Protein AF-A0A2J6S747-F1 (afdb_monomer_lite)

Foldseek 3Di:
DDDDDDDDDDDDDDDDDDDDDDDDDDDDDDDDDDDDDDDDDDDDDDDDDDDDDDDDDDDDDDDDDDDDDDDDDDDDDDDDDDDPDDPDDDDPPCPPVNVVVVVVVVVVVVVVVVVVVVVVVVVVVVVVVVVVVVVVVVVVVVVVVVVVVVVVVVVVVVVVVVVVVVVVVVVVVLVVLCVVVVVLVVLLVQLVVQVVCCVPPVDDGPVVSVVSNCCSVPPDPPSNVVSCVVVVVDPCVVPVDPPPPPPPPDPPPPDDPDVVVVVVVVVVVVVLVVLVCLLPNVCVVVPPPDDAAPLRVLLVVLSVLVVVLVVPCPPPQPPPVDDLVVVLSVLSVVLSVVLVVLVVVDVDPVSSRVCCVPDPSSVVSSVVSVVSSVVSVVVSVCVVVVVPCPDDDPDPPVPPPPVPPVVVPCPVPPPPPPPDPDPPPDPPPPPPPPDD

Secondary structure (DSSP, 8-state):
----PPPPPPPPPPPPPP------------------PPPP------PPPPPP---PPPP---PPPP-----------------------S-----HHHHHHHHHHHHHHHHHHHHHHHHHHHHHHHHHHHHHHHHHHHHHHHHHHHHHHHHHHHHHHHHHHHHHHHHHHHHHHHHHHHHHHHHHHHHHHHHHHHHHHHHHH-PPP-HHHHHHHHHHHHS--HHHHHHHHHTTSS-TTTSS----SS-----TT-----HHHHHHHHHHHHHHHHHHHHHH-GGGGT-TTS---HHHHHHHHHHHHHHHHHTTTTTTSSSSS--HHHHHHHHHHHHHHHHHHHHHH-SSHHHHHHHHHT-HHHHHHHHHHHHHHHHHHHHHHHHHTT----S------GGGTGGGTHHHHHGGGS--------TTSSSSSSSSSS--

pLDDT: mean 71.79, std 23.04, range [33.12, 98.62]

Sequence (436 aa):
MAYLTPPPSPPRQASPTQDSSPIRLSSHTPPSSRHTSPTRLSLPTRLASPTRLSSPPRLSSPTPPSSRHSSPSRDPLTSRHTSPTRLSSPNRHISPKSLHRLLAHYLAKQKRIKHISKSKHLALENTCLQIANQRLQEELARVKASTTHSKEEASRLQNKIASLKNQNTELKRKIALQKPLVKVGVCIRKRFLEKTRSARYQTQELASVINDGNSAAHECYVAADAALFELGYMNAKENALPRSREYFRIDEDWKVISGEDVEKELRLETRYKDLFCELYGREAGESRSHPLGERERRVWDMIGTMMSCSEGFVLGEMDSGDSWFDRFNELVKELDGVKREIAEKCVDWDDRVKAFEASDEVATRLTEMHEIMKETRLWSWRQSRGLNLEKGVEMDVELCMDENWEQVSDEDSMERGNSGPDETELDKDLDLLMDE

Structure (mmCIF, N/CA/C/O backbone):
data_AF-A0A2J6S747-F1
#
_entry.id   AF-A0A2J6S747-F1
#
loop_
_atom_site.group_PDB
_atom_site.id
_atom_site.type_symbol
_atom_site.label_atom_id
_atom_site.label_alt_id
_atom_site.label_comp_id
_atom_site.label_asym_id
_atom_site.label_entity_id
_atom_site.label_seq_id
_atom_site.pdbx_PDB_ins_code
_atom_site.Cartn_x
_atom_site.Cartn_y
_atom_site.Cartn_z
_atom_site.occupancy
_atom_site.B_iso_or_equiv
_atom_site.auth_seq_id
_atom_site.auth_comp_id
_atom_site.auth_asym_id
_atom_site.auth_atom_id
_atom_site.pdbx_PDB_model_num
ATOM 1 N N . MET A 1 1 ? -56.629 11.010 -14.402 1.00 47.59 1 MET A N 1
ATOM 2 C CA . MET A 1 1 ? -55.508 10.256 -13.808 1.00 47.59 1 MET A CA 1
ATOM 3 C C . MET A 1 1 ? -54.875 9.447 -14.923 1.00 47.59 1 MET A C 1
ATOM 5 O O . MET A 1 1 ? -55.492 8.500 -15.389 1.00 47.59 1 MET A O 1
ATOM 9 N N . ALA A 1 2 ? -53.748 9.917 -15.454 1.00 38.22 2 ALA A N 1
ATOM 10 C CA . ALA A 1 2 ? -53.040 9.249 -16.541 1.00 38.22 2 ALA A CA 1
ATOM 11 C C . ALA A 1 2 ? -52.022 8.278 -15.933 1.00 38.22 2 ALA A C 1
ATOM 13 O O . ALA A 1 2 ? -51.179 8.692 -15.140 1.00 38.22 2 ALA A O 1
ATOM 14 N N . TYR A 1 3 ? -52.145 6.996 -16.270 1.00 45.75 3 TYR A N 1
ATOM 15 C CA . TYR A 1 3 ? -51.213 5.950 -15.861 1.00 45.75 3 TYR A CA 1
ATOM 16 C C . TYR A 1 3 ? -49.950 6.050 -16.721 1.00 45.75 3 TYR A C 1
ATOM 18 O O . TYR A 1 3 ? -50.011 5.894 -17.939 1.00 45.75 3 TYR A O 1
ATOM 26 N N . LEU A 1 4 ? -48.816 6.344 -16.085 1.00 48.94 4 LEU A N 1
ATOM 27 C CA . LEU A 1 4 ? -47.495 6.302 -16.706 1.00 48.94 4 LEU A CA 1
ATOM 28 C C . LEU A 1 4 ? -46.977 4.862 -16.647 1.00 48.94 4 LEU A C 1
ATOM 30 O O . LEU A 1 4 ? -46.733 4.323 -15.570 1.00 48.94 4 LEU A O 1
ATOM 34 N N . THR A 1 5 ? -46.833 4.239 -17.811 1.00 58.62 5 THR A N 1
ATOM 35 C CA . THR A 1 5 ? -46.145 2.956 -17.989 1.00 58.62 5 THR A CA 1
ATOM 36 C C . THR A 1 5 ? -44.629 3.126 -17.837 1.00 58.62 5 THR A C 1
ATOM 38 O O . THR A 1 5 ? -44.085 4.096 -18.373 1.00 58.62 5 THR A O 1
ATOM 41 N N . PRO A 1 6 ? -43.930 2.198 -17.160 1.00 63.81 6 PRO A N 1
ATOM 42 C CA . PRO A 1 6 ? -42.482 2.263 -16.999 1.00 63.81 6 PRO A CA 1
ATOM 43 C C . PRO A 1 6 ? -41.737 1.845 -18.284 1.00 63.81 6 PRO A C 1
ATOM 45 O O . PRO A 1 6 ? -42.274 1.074 -19.085 1.00 63.81 6 PRO A O 1
ATOM 48 N N . PRO A 1 7 ? -40.508 2.351 -18.497 1.00 65.56 7 PRO A N 1
ATOM 49 C CA . PRO A 1 7 ? -39.710 2.054 -19.684 1.00 65.56 7 PRO A CA 1
ATOM 50 C C . PRO A 1 7 ? -39.071 0.650 -19.629 1.00 65.56 7 PRO A C 1
ATOM 52 O O . PRO A 1 7 ? -38.842 0.119 -18.540 1.00 65.56 7 PRO A O 1
ATOM 55 N N . PRO A 1 8 ? -38.757 0.046 -20.792 1.00 61.00 8 PRO A N 1
ATOM 56 C CA . PRO A 1 8 ? -38.181 -1.293 -20.870 1.00 61.00 8 PRO A CA 1
ATOM 57 C C . PRO A 1 8 ? -36.688 -1.316 -20.506 1.00 61.00 8 PRO A C 1
ATOM 59 O O . PRO A 1 8 ? -35.932 -0.399 -20.828 1.00 61.00 8 PRO A O 1
ATOM 62 N N . SER A 1 9 ? -36.269 -2.402 -19.854 1.00 61.16 9 SER A N 1
ATOM 63 C CA . SER A 1 9 ? -34.886 -2.664 -19.443 1.00 61.16 9 SER A CA 1
ATOM 64 C C . SER A 1 9 ? -33.959 -2.986 -20.631 1.00 61.16 9 SER A C 1
ATOM 66 O O . SER A 1 9 ? -34.410 -3.579 -21.614 1.00 61.16 9 SER A O 1
ATOM 68 N N . PRO A 1 10 ? -32.657 -2.645 -20.546 1.00 61.72 10 PRO A N 1
ATOM 69 C CA . PRO A 1 10 ? -31.685 -2.924 -21.603 1.00 61.72 10 PRO A CA 1
ATOM 70 C C . PRO A 1 10 ? -31.262 -4.409 -21.647 1.00 61.72 10 PRO A C 1
ATOM 72 O O . PRO A 1 10 ? -31.370 -5.116 -20.641 1.00 61.72 10 PRO A O 1
ATOM 75 N N . PRO A 1 11 ? -30.764 -4.901 -22.799 1.00 54.88 11 PRO A N 1
ATOM 76 C CA . PRO A 1 11 ? -30.420 -6.308 -22.980 1.00 54.88 11 PRO A CA 1
ATOM 77 C C . PRO A 1 11 ? -29.108 -6.684 -22.271 1.00 54.88 11 PRO A C 1
ATOM 79 O O . PRO A 1 11 ? -28.109 -5.969 -22.353 1.00 54.88 11 PRO A O 1
ATOM 82 N N . ARG A 1 12 ? -29.110 -7.854 -21.614 1.00 44.00 12 ARG A N 1
ATOM 83 C CA . ARG A 1 12 ? -27.924 -8.510 -21.038 1.00 44.00 12 ARG A CA 1
ATOM 84 C C . ARG A 1 12 ? -26.901 -8.816 -22.134 1.00 44.00 12 ARG A C 1
ATOM 86 O O . ARG A 1 12 ? -27.204 -9.554 -23.069 1.00 44.00 12 ARG A O 1
ATOM 93 N N . GLN A 1 13 ? -25.685 -8.297 -21.982 1.00 47.28 13 GLN A N 1
ATOM 94 C CA . GLN A 1 13 ? -24.529 -8.734 -22.762 1.00 47.28 13 GLN A CA 1
ATOM 95 C C . GLN A 1 13 ? -24.041 -10.102 -22.268 1.00 47.28 13 GLN A C 1
ATOM 97 O O . GLN A 1 13 ? -23.997 -10.367 -21.067 1.00 47.28 13 GLN A O 1
ATOM 102 N N . ALA A 1 14 ? -23.709 -10.969 -23.223 1.00 42.31 14 ALA A N 1
ATOM 103 C CA . ALA A 1 14 ? -23.185 -12.308 -22.997 1.00 42.31 14 ALA A CA 1
ATOM 104 C C . ALA A 1 14 ? -21.707 -12.267 -22.576 1.00 42.31 14 ALA A C 1
ATOM 106 O O . ALA A 1 14 ? -20.908 -11.526 -23.149 1.00 42.31 14 ALA A O 1
ATOM 107 N N . SER A 1 15 ? -21.354 -13.089 -21.589 1.00 40.41 15 SER A N 1
ATOM 108 C CA . SER A 1 15 ? -19.984 -13.302 -21.114 1.00 40.41 15 SER A CA 1
ATOM 109 C C . SER A 1 15 ? -19.156 -14.102 -22.132 1.00 40.41 15 SER A C 1
ATOM 111 O O . SER A 1 15 ? -19.681 -15.062 -22.703 1.00 40.41 15 SER A O 1
ATOM 113 N N . PRO A 1 16 ? -17.868 -13.777 -22.345 1.00 48.78 16 PRO A N 1
ATOM 114 C CA . PRO A 1 16 ? -16.991 -14.592 -23.169 1.00 48.78 16 PRO A CA 1
ATOM 115 C C . PRO A 1 16 ? -16.437 -15.794 -22.389 1.00 48.78 16 PRO A C 1
ATOM 117 O O . PRO A 1 16 ? -16.029 -15.702 -21.232 1.00 48.78 16 PRO A O 1
ATOM 120 N N . THR A 1 17 ? -16.433 -16.922 -23.088 1.00 38.00 17 THR A N 1
ATOM 121 C CA . THR A 1 17 ? -15.811 -18.214 -22.784 1.00 38.00 17 THR A CA 1
ATOM 122 C C . THR A 1 17 ? -14.340 -18.091 -22.378 1.00 38.00 17 THR A C 1
ATOM 124 O O . THR A 1 17 ? -13.536 -17.516 -23.110 1.00 38.00 17 THR A O 1
ATOM 127 N N . GLN A 1 18 ? -14.001 -18.684 -21.229 1.00 39.16 18 GLN A N 1
ATOM 128 C CA . GLN A 1 18 ? -12.632 -18.976 -20.808 1.00 39.16 18 GLN A CA 1
ATOM 129 C C . GLN A 1 18 ? -12.064 -20.119 -21.646 1.00 39.16 18 GLN A C 1
ATOM 131 O O . GLN A 1 18 ? -12.707 -21.161 -21.772 1.00 39.16 18 GLN A O 1
ATOM 136 N N . ASP A 1 19 ? -10.843 -19.950 -22.145 1.00 37.06 19 ASP A N 1
ATOM 137 C CA . ASP A 1 19 ? -10.065 -21.070 -22.645 1.00 37.06 19 ASP A CA 1
ATOM 138 C C . ASP A 1 19 ? -8.569 -20.901 -22.335 1.00 37.06 19 ASP A C 1
ATOM 140 O O . ASP A 1 19 ? -8.001 -19.817 -22.466 1.00 37.06 19 ASP A O 1
ATOM 144 N N . SER A 1 20 ? -7.972 -22.041 -21.985 1.00 36.03 20 SER A N 1
ATOM 145 C CA . SER A 1 20 ? -6.552 -22.397 -22.071 1.00 36.03 20 SER A CA 1
ATOM 146 C C . SER A 1 20 ? -5.551 -21.913 -21.001 1.00 36.03 20 SER A C 1
ATOM 148 O O . SER A 1 20 ? -5.101 -20.773 -20.935 1.00 36.03 20 SER A O 1
ATOM 150 N N . SER A 1 21 ? -5.114 -22.906 -20.216 1.00 42.09 21 SER A N 1
ATOM 151 C CA . SER A 1 21 ? -3.927 -22.956 -19.350 1.00 42.09 21 SER A CA 1
ATOM 152 C C . SER A 1 21 ? -2.606 -22.680 -20.090 1.00 42.09 21 SER A C 1
ATOM 154 O O . SER A 1 21 ? -2.536 -22.850 -21.309 1.00 42.09 21 SER A O 1
ATOM 156 N N . PRO A 1 22 ? -1.501 -22.434 -19.351 1.00 51.62 22 PRO A N 1
ATOM 157 C CA . PRO A 1 22 ? -0.388 -23.382 -19.497 1.00 51.62 22 PRO A CA 1
ATOM 158 C C . PRO A 1 22 ? 0.478 -23.661 -18.243 1.00 51.62 22 PRO A C 1
ATOM 160 O O . PRO A 1 22 ? 0.825 -22.783 -17.464 1.00 51.62 22 PRO A O 1
ATOM 163 N N . ILE A 1 23 ? 0.882 -24.935 -18.163 1.00 37.22 23 ILE A N 1
ATOM 164 C CA . ILE A 1 23 ? 2.250 -25.467 -17.986 1.00 37.22 23 ILE A CA 1
ATOM 165 C C . ILE A 1 23 ? 3.034 -25.107 -16.705 1.00 37.22 23 ILE A C 1
ATOM 167 O O . ILE A 1 23 ? 3.603 -24.033 -16.534 1.00 37.22 23 ILE A O 1
ATOM 171 N N . ARG A 1 24 ? 3.183 -26.152 -15.878 1.00 39.66 24 ARG A N 1
ATOM 172 C CA . ARG A 1 24 ? 4.172 -26.344 -14.808 1.00 39.66 24 ARG A CA 1
ATOM 173 C C . ARG A 1 24 ? 5.614 -26.161 -15.300 1.00 39.66 24 ARG A C 1
ATOM 175 O O . ARG A 1 24 ? 6.019 -26.837 -16.243 1.00 39.66 24 ARG A O 1
ATOM 182 N N . LEU A 1 25 ? 6.422 -25.418 -14.541 1.00 36.44 25 LEU A N 1
ATOM 183 C CA . LEU A 1 25 ? 7.876 -25.593 -14.495 1.00 36.44 25 LEU A CA 1
ATOM 184 C C . LEU A 1 25 ? 8.365 -25.611 -13.044 1.00 36.44 25 LEU A C 1
ATOM 186 O O . LEU A 1 25 ? 8.077 -24.725 -12.244 1.00 36.44 25 LEU A O 1
ATOM 190 N N . SER A 1 26 ? 9.076 -26.690 -12.737 1.00 33.12 26 SER A N 1
ATOM 191 C CA . SER A 1 26 ? 9.628 -27.056 -11.441 1.00 33.12 26 SER A CA 1
ATOM 192 C C . SER A 1 26 ? 10.985 -26.397 -11.158 1.00 33.12 26 SER A C 1
ATOM 194 O O . SER A 1 26 ? 11.766 -26.142 -12.070 1.00 33.12 26 SER A O 1
ATOM 196 N N . SER A 1 27 ? 11.274 -26.295 -9.854 1.00 33.59 27 SER A N 1
ATOM 197 C CA . SER A 1 27 ? 12.580 -26.450 -9.181 1.00 33.59 27 SER A CA 1
ATOM 198 C C . SER A 1 27 ? 13.716 -25.456 -9.465 1.00 33.59 27 SER A C 1
ATOM 200 O O . SER A 1 27 ? 14.349 -25.512 -10.512 1.00 33.59 27 SER A O 1
ATOM 202 N N . HIS A 1 28 ? 14.101 -24.682 -8.441 1.00 34.34 28 HIS A N 1
ATOM 203 C CA . HIS A 1 28 ? 15.346 -24.914 -7.681 1.00 34.34 28 HIS A CA 1
ATOM 204 C C . HIS A 1 28 ? 15.565 -23.832 -6.606 1.00 34.34 28 HIS A C 1
ATOM 206 O O . HIS A 1 28 ? 15.803 -22.669 -6.915 1.00 34.34 28 HIS A O 1
ATOM 212 N N . THR A 1 29 ? 15.581 -24.238 -5.337 1.00 43.25 29 THR A N 1
ATOM 213 C CA . THR A 1 29 ? 16.133 -23.470 -4.211 1.00 43.25 29 THR A CA 1
ATOM 214 C C . THR A 1 29 ? 17.265 -24.271 -3.564 1.00 43.25 29 THR A C 1
ATOM 216 O O . THR A 1 29 ? 17.097 -25.464 -3.307 1.00 43.25 29 THR A O 1
ATOM 219 N N . PRO A 1 30 ? 18.423 -23.648 -3.286 1.00 50.94 30 PRO A N 1
ATOM 220 C CA . PRO A 1 30 ? 19.386 -24.157 -2.319 1.00 50.94 30 PRO A CA 1
ATOM 221 C C . PRO A 1 30 ? 19.507 -23.217 -1.095 1.00 50.94 30 PRO A C 1
ATOM 223 O O . PRO A 1 30 ? 18.918 -22.134 -1.079 1.00 50.94 30 PRO A O 1
ATOM 226 N N . PRO A 1 31 ? 20.187 -23.660 -0.022 1.00 50.22 31 PRO A N 1
ATOM 227 C CA . PRO A 1 31 ? 19.668 -23.508 1.331 1.00 50.22 31 PRO A CA 1
ATOM 228 C C . PRO A 1 31 ? 20.242 -22.336 2.134 1.00 50.22 31 PRO A C 1
ATOM 230 O O . PRO A 1 31 ? 21.308 -21.788 1.864 1.00 50.22 31 PRO A O 1
ATOM 233 N N . SER A 1 32 ? 19.496 -22.053 3.200 1.00 41.62 32 SER A N 1
ATOM 234 C CA . SER A 1 32 ? 19.839 -21.309 4.410 1.00 41.62 32 SER A CA 1
ATOM 235 C C . SER A 1 32 ? 21.297 -21.447 4.870 1.00 41.62 32 SER A C 1
ATOM 237 O O . SER A 1 32 ? 21.817 -22.554 5.026 1.00 41.62 32 SER A O 1
ATOM 239 N N . SER A 1 33 ? 21.925 -20.316 5.214 1.00 35.75 33 SER A N 1
ATOM 240 C CA . SER A 1 33 ? 23.028 -20.314 6.174 1.00 35.75 33 SER A CA 1
ATOM 241 C C . SER A 1 33 ? 23.178 -18.972 6.912 1.00 35.75 33 SER A C 1
ATOM 243 O O . SER A 1 33 ? 23.555 -17.961 6.328 1.00 35.75 33 SER A O 1
ATOM 245 N N . ARG A 1 34 ? 22.977 -19.076 8.233 1.00 35.56 34 ARG A N 1
ATOM 246 C CA . ARG A 1 34 ? 23.800 -18.553 9.341 1.00 35.56 34 ARG A CA 1
ATOM 247 C C . ARG A 1 34 ? 23.723 -17.072 9.739 1.00 35.56 34 ARG A C 1
ATOM 249 O O . ARG A 1 34 ? 24.249 -16.171 9.102 1.00 35.56 34 ARG A O 1
ATOM 256 N N . HIS A 1 35 ? 23.198 -16.926 10.956 1.00 41.22 35 HIS A N 1
ATOM 257 C CA . HIS A 1 35 ? 23.518 -15.948 11.991 1.00 41.22 35 HIS A CA 1
ATOM 258 C C . HIS A 1 35 ? 24.950 -15.386 11.964 1.00 41.22 35 HIS A C 1
ATOM 260 O O . HIS A 1 35 ? 25.910 -16.140 12.112 1.00 41.22 35 HIS A O 1
ATOM 266 N N . THR A 1 36 ? 25.054 -14.054 11.998 1.00 36.94 36 THR A N 1
ATOM 267 C CA . THR A 1 36 ? 26.086 -13.331 12.759 1.00 36.94 36 THR A CA 1
ATOM 268 C C . THR A 1 36 ? 25.503 -12.049 13.367 1.00 36.94 36 THR A C 1
ATOM 270 O O . THR A 1 36 ? 24.698 -11.361 12.748 1.00 36.94 36 THR A O 1
ATOM 273 N N . SER A 1 37 ? 25.913 -11.800 14.607 1.00 37.78 37 SER A N 1
ATOM 274 C CA . SER A 1 37 ? 25.501 -10.824 15.626 1.00 37.78 37 SER A CA 1
ATOM 275 C C . SER A 1 37 ? 25.419 -9.338 15.213 1.00 37.78 37 SER A C 1
ATOM 277 O O . SER A 1 37 ? 26.020 -8.940 14.217 1.00 37.78 37 SER A O 1
ATOM 279 N N . PRO A 1 38 ? 24.740 -8.477 16.007 1.00 44.47 38 PRO A N 1
ATOM 280 C CA . PRO A 1 38 ? 24.560 -7.066 15.679 1.00 44.47 38 PRO A CA 1
ATOM 281 C C . PRO A 1 38 ? 25.818 -6.242 15.987 1.00 44.47 38 PRO A C 1
ATOM 283 O O . PRO A 1 38 ? 26.326 -6.225 17.111 1.00 44.47 38 PRO A O 1
ATOM 286 N N . THR A 1 39 ? 26.295 -5.503 14.989 1.00 41.03 39 THR A N 1
ATOM 287 C CA . THR A 1 39 ? 27.365 -4.513 15.139 1.00 41.03 39 THR A CA 1
ATOM 288 C C . THR A 1 39 ? 26.841 -3.286 15.888 1.00 41.03 39 THR A C 1
ATOM 290 O O . THR A 1 39 ? 25.950 -2.581 15.417 1.00 41.03 39 THR A O 1
ATOM 293 N N . ARG A 1 40 ? 27.425 -3.018 17.063 1.00 42.56 40 ARG A N 1
ATOM 294 C CA . ARG A 1 40 ? 27.298 -1.758 17.811 1.00 42.56 40 ARG A CA 1
ATOM 295 C C . ARG A 1 40 ? 27.676 -0.574 16.916 1.00 42.56 40 ARG A C 1
ATOM 297 O O . ARG A 1 40 ? 28.832 -0.459 16.518 1.00 42.56 40 ARG A O 1
ATOM 304 N N . LEU A 1 41 ? 26.739 0.341 16.677 1.00 40.75 41 LEU A N 1
ATOM 305 C CA . LEU A 1 41 ? 27.052 1.656 16.123 1.00 40.75 41 LEU A CA 1
ATOM 306 C C . LEU A 1 41 ? 27.483 2.595 17.253 1.00 40.75 41 LEU A C 1
ATOM 308 O O . LEU A 1 41 ? 26.714 2.948 18.145 1.00 40.75 41 LEU A O 1
ATOM 312 N N . SER A 1 42 ? 28.761 2.948 17.209 1.00 37.66 42 SER A N 1
ATOM 313 C CA . SER A 1 42 ? 29.408 3.984 18.000 1.00 37.66 42 SER A CA 1
ATOM 314 C C . SER A 1 42 ? 28.934 5.391 17.611 1.00 37.66 42 SER A C 1
ATOM 316 O O . SER A 1 42 ? 28.643 5.673 16.452 1.00 37.66 42 SER A O 1
ATOM 318 N N . LEU A 1 43 ? 28.903 6.249 18.631 1.00 41.94 43 LEU A N 1
ATOM 319 C CA . LEU A 1 43 ? 28.573 7.679 18.687 1.00 41.94 43 LEU A CA 1
ATOM 320 C C . LEU A 1 43 ? 29.007 8.530 17.468 1.00 41.94 43 LEU A C 1
ATOM 322 O O . LEU A 1 43 ? 30.100 8.326 16.935 1.00 41.94 43 LEU A O 1
ATOM 326 N N . PRO A 1 44 ? 28.229 9.567 17.089 1.00 46.88 44 PRO A N 1
ATOM 327 C CA . PRO A 1 44 ? 28.638 10.510 16.058 1.00 46.88 44 PRO A CA 1
ATOM 328 C C . PRO A 1 44 ? 29.741 11.432 16.588 1.00 46.88 44 PRO A C 1
ATOM 330 O O . PRO A 1 44 ? 29.608 12.098 17.617 1.00 46.88 44 PRO A O 1
ATOM 333 N N . THR A 1 45 ? 30.852 11.469 15.856 1.00 42.69 45 THR A N 1
ATOM 334 C CA . THR A 1 45 ? 31.991 12.335 16.151 1.00 42.69 45 THR A CA 1
ATOM 335 C C . THR A 1 45 ? 31.734 13.725 15.569 1.00 42.69 45 THR A C 1
ATOM 337 O O . THR A 1 45 ? 31.434 13.869 14.389 1.00 42.69 45 THR A O 1
ATOM 340 N N . ARG A 1 46 ? 31.831 14.720 16.456 1.00 39.03 46 ARG A N 1
ATOM 341 C CA . ARG A 1 46 ? 32.021 16.168 16.266 1.00 39.03 46 ARG A CA 1
ATOM 342 C C . ARG A 1 46 ? 32.043 16.713 14.828 1.00 39.03 46 ARG A C 1
ATOM 344 O O . ARG A 1 46 ? 32.967 16.469 14.059 1.00 39.03 46 ARG A O 1
ATOM 351 N N . LEU A 1 47 ? 31.096 17.619 14.585 1.00 38.94 47 LEU A N 1
ATOM 352 C 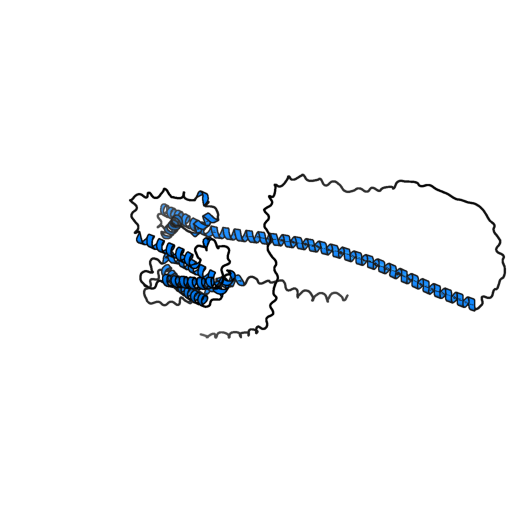CA . LEU A 1 47 ? 31.116 18.647 13.545 1.00 38.94 47 LEU A CA 1
ATOM 353 C C . LEU A 1 47 ? 32.418 19.463 13.613 1.00 38.94 47 LEU A C 1
ATOM 355 O O . LEU A 1 47 ? 32.676 20.147 14.605 1.00 38.94 47 LEU A O 1
ATOM 359 N N . ALA A 1 48 ? 33.216 19.398 12.548 1.00 41.81 48 ALA A N 1
ATOM 360 C CA . ALA A 1 48 ? 34.300 20.333 12.284 1.00 41.81 48 ALA A CA 1
ATOM 361 C C . ALA A 1 48 ? 33.807 21.455 11.352 1.00 41.81 48 ALA A C 1
ATOM 363 O O . ALA A 1 48 ? 33.013 21.236 10.440 1.00 41.81 48 ALA A O 1
ATOM 364 N N . SER A 1 49 ? 34.280 22.657 11.660 1.00 40.44 49 SER A N 1
ATOM 365 C CA . SER A 1 49 ? 33.922 23.990 11.170 1.00 40.44 49 SER A CA 1
ATOM 366 C C . SER A 1 49 ? 33.945 24.201 9.641 1.00 40.44 49 SER A C 1
ATOM 368 O O . SER A 1 49 ? 34.671 23.506 8.930 1.00 40.44 49 SER A O 1
ATOM 370 N N . PRO A 1 50 ? 33.224 25.221 9.126 1.00 47.41 50 PRO A N 1
ATOM 371 C CA . PRO A 1 50 ? 33.108 25.490 7.695 1.00 47.41 50 PRO A CA 1
ATOM 372 C C . PRO A 1 50 ? 34.398 26.093 7.127 1.00 47.41 50 PRO A C 1
ATOM 374 O O . PRO A 1 50 ? 34.944 27.065 7.656 1.00 47.41 50 PRO A O 1
ATOM 377 N N . THR A 1 51 ? 34.879 25.539 6.015 1.00 43.66 51 THR A N 1
ATOM 378 C CA . THR A 1 51 ? 36.013 26.097 5.274 1.00 43.66 51 THR A CA 1
ATOM 379 C C . THR A 1 51 ? 35.547 27.242 4.377 1.00 43.66 51 THR A C 1
ATOM 381 O O . THR A 1 51 ? 34.639 27.105 3.561 1.00 43.66 51 THR A O 1
ATOM 384 N N . ARG A 1 52 ? 36.196 28.392 4.567 1.00 40.72 52 ARG A N 1
ATOM 385 C CA . ARG A 1 52 ? 36.033 29.648 3.832 1.00 40.72 52 ARG A CA 1
ATOM 386 C C . ARG A 1 52 ? 36.216 29.469 2.320 1.00 40.72 52 ARG A C 1
ATOM 388 O O . ARG A 1 52 ? 37.282 29.051 1.872 1.00 40.72 52 ARG A O 1
ATOM 395 N N . LEU A 1 53 ? 35.227 29.919 1.549 1.00 40.69 53 LEU A N 1
ATOM 396 C CA . LEU A 1 53 ? 35.367 30.227 0.126 1.00 40.69 53 LEU A CA 1
ATOM 397 C C . LEU A 1 53 ? 36.384 31.363 -0.042 1.00 40.69 53 LEU A C 1
ATOM 399 O O . LEU A 1 53 ? 36.134 32.497 0.363 1.00 40.69 53 LEU A O 1
ATOM 403 N N . SER A 1 54 ? 37.540 31.039 -0.618 1.00 39.50 54 SER A N 1
ATOM 404 C CA . SER A 1 54 ? 38.585 31.999 -0.969 1.00 39.50 54 SER A CA 1
ATOM 405 C C . SER A 1 54 ? 38.845 31.932 -2.475 1.00 39.50 54 SER A C 1
ATOM 407 O O . SER A 1 54 ? 39.399 30.951 -2.951 1.00 39.50 54 SER A O 1
ATOM 409 N N . SER A 1 55 ? 38.453 33.011 -3.156 1.00 39.00 55 SER A N 1
ATOM 410 C CA . SER A 1 55 ? 39.082 33.653 -4.325 1.00 39.00 55 SER A CA 1
ATOM 411 C C . SER A 1 55 ? 39.247 32.904 -5.671 1.00 39.00 55 SER A C 1
ATOM 413 O O . SER A 1 55 ? 39.613 31.734 -5.712 1.00 39.00 55 SER A O 1
ATOM 415 N N . PRO A 1 56 ? 39.063 33.614 -6.808 1.00 54.25 56 PRO A N 1
ATOM 416 C CA . PRO A 1 56 ? 39.209 33.070 -8.161 1.00 54.25 56 PRO A CA 1
ATOM 417 C C . PRO A 1 56 ? 40.686 32.971 -8.590 1.00 54.25 56 PRO A C 1
ATOM 419 O O . PRO A 1 56 ? 41.514 33.762 -8.120 1.00 54.25 56 PRO A O 1
ATOM 422 N N . PRO A 1 57 ? 41.046 32.071 -9.525 1.00 53.31 57 PRO A N 1
ATOM 423 C CA . PRO A 1 57 ? 42.399 32.029 -10.052 1.00 53.31 57 PRO A CA 1
ATOM 424 C C . PRO A 1 57 ? 42.644 33.180 -11.034 1.00 53.31 57 PRO A C 1
ATOM 426 O O . PRO A 1 57 ? 41.899 33.417 -11.985 1.00 53.31 57 PRO A O 1
ATOM 429 N N . ARG A 1 58 ? 43.734 33.895 -10.755 1.00 43.34 58 ARG A N 1
ATOM 430 C CA . ARG A 1 58 ? 44.341 34.938 -11.576 1.00 43.34 58 ARG A CA 1
ATOM 431 C C . ARG A 1 58 ? 45.014 34.347 -12.817 1.00 43.34 58 ARG A C 1
ATOM 433 O O . ARG A 1 58 ? 45.616 33.279 -12.765 1.00 43.34 58 ARG A O 1
ATOM 440 N N . LEU A 1 59 ? 44.976 35.140 -13.885 1.00 50.50 59 LEU A N 1
ATOM 441 C CA . LEU A 1 59 ? 45.892 35.121 -15.022 1.00 50.50 59 LEU A CA 1
ATOM 442 C C . LEU A 1 59 ? 47.353 35.104 -14.545 1.00 50.50 59 LEU A C 1
ATOM 444 O O . LEU A 1 59 ? 47.781 36.071 -13.919 1.00 50.50 59 LEU A O 1
ATOM 448 N N . SER A 1 60 ? 48.102 34.057 -14.897 1.00 41.16 60 SER A N 1
ATOM 449 C CA . SER A 1 60 ? 49.570 34.060 -1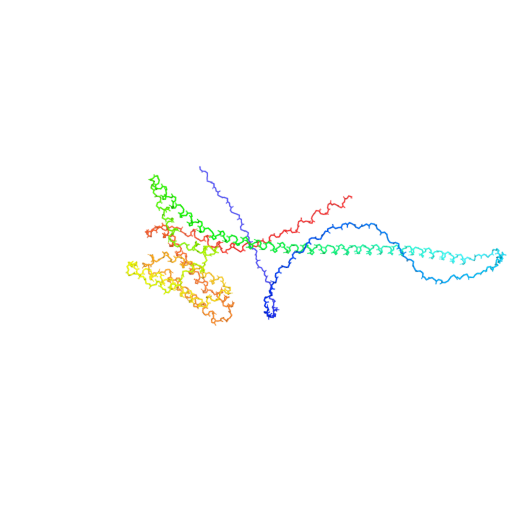4.919 1.00 41.16 60 SER A CA 1
ATOM 450 C C . SER A 1 60 ? 50.077 33.022 -15.921 1.00 41.16 60 SER A C 1
ATOM 452 O O . SER A 1 60 ? 49.858 31.823 -15.775 1.00 41.16 60 SER A O 1
ATOM 454 N N . SER A 1 61 ? 50.769 33.510 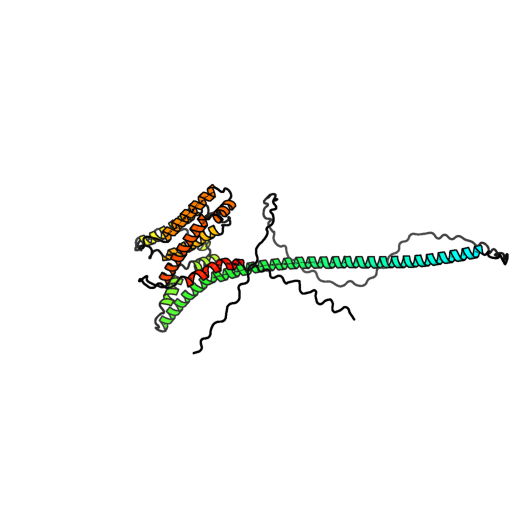-16.940 1.00 50.78 61 SER A N 1
ATOM 455 C CA . SER A 1 61 ? 51.648 32.769 -17.842 1.00 50.78 61 SER A CA 1
ATOM 456 C C . SER A 1 61 ? 52.810 32.093 -17.097 1.00 50.78 61 SER A C 1
ATOM 458 O O . SER A 1 61 ? 53.302 32.644 -16.110 1.00 50.78 61 SER A O 1
ATOM 460 N N . PRO A 1 62 ? 53.341 30.972 -17.621 1.00 53.09 62 PRO A N 1
ATOM 461 C CA . PRO A 1 62 ? 54.712 30.579 -17.348 1.00 53.09 62 PRO A CA 1
ATOM 462 C C . PRO A 1 62 ? 55.553 30.523 -18.630 1.00 53.09 62 PRO A C 1
ATOM 464 O O . PRO A 1 62 ? 55.301 29.769 -19.569 1.00 53.09 62 PRO A O 1
ATOM 467 N N . THR A 1 63 ? 56.597 31.339 -18.614 1.00 51.59 63 THR A N 1
ATOM 468 C CA . THR A 1 63 ? 57.846 31.223 -19.368 1.00 51.59 63 THR A CA 1
ATOM 469 C C . THR A 1 63 ? 58.481 29.837 -19.154 1.00 51.59 63 THR A C 1
ATOM 471 O O . THR A 1 63 ? 58.578 29.415 -18.000 1.00 51.59 63 THR A O 1
ATOM 474 N N . PRO A 1 64 ? 58.982 29.129 -20.184 1.00 61.25 64 PRO A N 1
ATOM 475 C CA . PRO A 1 64 ? 59.821 27.952 -19.970 1.00 61.25 64 PRO A CA 1
ATOM 476 C C . PRO A 1 64 ? 61.309 28.341 -19.836 1.00 61.25 64 PRO A C 1
ATOM 478 O O . PRO A 1 64 ? 61.788 29.197 -20.589 1.00 61.25 64 PRO A O 1
ATOM 481 N N . PRO A 1 65 ? 62.065 27.728 -18.901 1.00 59.59 65 PRO A N 1
ATOM 482 C CA . PRO A 1 65 ? 63.488 27.965 -18.752 1.00 59.59 65 PRO A CA 1
ATOM 483 C C . PRO A 1 65 ? 64.322 27.104 -19.706 1.00 59.59 65 PRO A C 1
ATOM 485 O O . PRO A 1 65 ? 63.955 26.017 -20.144 1.00 59.59 65 PRO A O 1
ATOM 488 N N . SER A 1 66 ? 65.490 27.660 -19.984 1.00 44.94 66 SER A N 1
ATOM 489 C CA . SER A 1 66 ? 66.561 27.184 -20.843 1.00 44.94 66 SER A CA 1
ATOM 490 C C . SER A 1 66 ? 67.346 26.014 -20.225 1.00 44.94 66 SER A C 1
ATOM 492 O O . SER A 1 66 ? 67.828 26.133 -19.102 1.00 44.94 66 SER A O 1
ATOM 494 N N . SER A 1 67 ? 67.576 24.939 -20.986 1.00 46.47 67 SER A N 1
ATOM 495 C CA . SER A 1 67 ? 68.834 24.164 -20.976 1.00 46.47 67 SER A CA 1
ATOM 496 C C . SER A 1 67 ? 68.971 23.462 -22.342 1.00 46.47 67 SER A C 1
ATOM 498 O O . SER A 1 67 ? 68.087 22.741 -22.784 1.00 46.47 67 SER A O 1
ATOM 500 N N . ARG A 1 68 ? 69.870 23.902 -23.231 1.00 42.75 68 ARG A N 1
ATOM 501 C CA . ARG A 1 68 ? 71.327 23.663 -23.288 1.00 42.75 68 ARG A CA 1
ATOM 502 C C . ARG A 1 68 ? 71.724 22.186 -23.415 1.00 42.75 68 ARG A C 1
ATOM 504 O O . ARG A 1 68 ? 72.089 21.567 -22.430 1.00 42.75 68 ARG A O 1
ATOM 511 N N . HIS A 1 69 ? 71.806 21.725 -24.663 1.00 47.41 69 HIS A N 1
ATOM 512 C CA . HIS A 1 69 ? 72.915 20.928 -25.214 1.00 47.41 69 HIS A CA 1
ATOM 513 C C . HIS A 1 69 ? 73.085 21.407 -26.674 1.00 47.41 69 HIS A C 1
ATOM 515 O O . HIS A 1 69 ? 72.162 21.285 -27.467 1.00 47.41 69 HIS A O 1
ATOM 521 N N . SER A 1 70 ? 74.047 22.272 -27.006 1.00 39.22 70 SER A N 1
ATOM 522 C CA . SER A 1 70 ? 75.486 22.022 -27.204 1.00 39.22 70 SER A CA 1
ATOM 523 C C . SER A 1 70 ? 75.813 21.146 -28.428 1.00 39.22 70 SER A C 1
ATOM 525 O O . SER A 1 70 ? 76.118 19.970 -28.277 1.00 39.22 70 SER A O 1
ATOM 527 N N . SER A 1 71 ? 75.866 21.817 -29.591 1.00 41.31 71 SER A N 1
ATOM 528 C CA . SER A 1 71 ? 76.873 21.663 -30.670 1.00 41.31 71 SER A CA 1
ATOM 529 C C . SER A 1 71 ? 76.800 20.452 -31.633 1.00 41.31 71 SER A C 1
ATOM 531 O O . SER A 1 71 ? 76.250 19.421 -31.267 1.00 41.31 71 SER A O 1
ATOM 533 N N . PRO A 1 72 ? 77.420 20.519 -32.843 1.00 53.16 72 PRO A N 1
ATOM 534 C CA . PRO A 1 72 ? 78.209 21.619 -33.407 1.00 53.16 72 PRO A CA 1
ATOM 535 C C . PRO A 1 72 ? 77.769 22.122 -34.794 1.00 53.16 72 PRO A C 1
ATOM 537 O O . PRO A 1 72 ? 77.315 21.388 -35.669 1.00 53.16 72 PRO A O 1
ATOM 540 N N . SER A 1 73 ? 78.052 23.411 -34.982 1.00 48.31 73 SER A N 1
ATOM 541 C CA . SER A 1 73 ? 78.311 24.050 -36.266 1.00 48.31 73 SER A CA 1
ATOM 542 C C . SER A 1 73 ? 79.350 23.258 -37.063 1.00 48.31 73 SER A C 1
ATOM 544 O O . SER A 1 73 ? 80.421 22.925 -36.548 1.00 48.31 73 SER A O 1
ATOM 546 N N . ARG A 1 74 ? 79.030 22.965 -38.322 1.00 39.25 74 ARG A N 1
ATOM 547 C CA . ARG A 1 74 ? 79.977 22.438 -39.299 1.00 39.25 74 ARG A CA 1
ATOM 548 C C . ARG A 1 74 ? 79.709 23.125 -40.631 1.00 39.25 74 ARG A C 1
ATOM 550 O O . ARG A 1 74 ? 78.977 22.612 -41.469 1.00 39.25 74 ARG A O 1
ATOM 557 N N . ASP A 1 75 ? 80.324 24.288 -40.807 1.00 50.56 75 ASP A N 1
ATOM 558 C CA . ASP A 1 75 ? 80.761 24.687 -42.141 1.00 50.56 75 ASP A CA 1
ATOM 559 C C . ASP A 1 75 ? 81.753 23.635 -42.649 1.00 50.56 75 ASP A C 1
ATOM 561 O O . ASP A 1 75 ? 82.570 23.101 -41.885 1.00 50.56 75 ASP A O 1
ATOM 565 N N . PRO A 1 76 ? 81.690 23.322 -43.946 1.00 49.06 76 PRO A N 1
ATOM 566 C CA . PRO A 1 76 ? 82.829 23.728 -44.747 1.00 49.06 76 PRO A CA 1
ATOM 567 C C . PRO A 1 76 ? 82.425 24.257 -46.129 1.00 49.06 76 PRO A C 1
ATOM 569 O O . PRO A 1 76 ? 81.770 23.590 -46.920 1.00 49.06 76 PRO A O 1
ATOM 572 N N . LEU A 1 77 ? 82.948 25.447 -46.413 1.00 38.94 77 LEU A N 1
ATOM 573 C CA . LEU A 1 77 ? 83.870 25.698 -47.520 1.00 38.94 77 LEU A CA 1
ATOM 574 C C . LEU A 1 77 ? 83.413 25.426 -48.967 1.00 38.94 77 LEU A C 1
ATOM 576 O O . LEU A 1 77 ? 83.171 24.310 -49.414 1.00 38.94 77 LEU A O 1
ATOM 580 N N . THR A 1 78 ? 83.650 26.486 -49.743 1.00 37.84 78 THR A N 1
ATOM 581 C CA . THR A 1 78 ? 84.278 26.491 -51.074 1.00 37.84 78 THR A CA 1
ATOM 582 C C . THR A 1 78 ? 83.404 26.186 -52.289 1.00 37.84 78 THR A C 1
ATOM 584 O O . THR A 1 78 ? 83.180 25.049 -52.682 1.00 37.84 78 THR A O 1
ATOM 587 N N . SER A 1 79 ? 83.036 27.276 -52.974 1.00 49.53 79 SER A N 1
ATOM 588 C CA . SER A 1 79 ? 83.583 27.604 -54.300 1.00 49.53 79 SER A CA 1
ATOM 589 C C . SER A 1 79 ? 84.023 26.399 -55.136 1.00 49.53 79 SER A C 1
ATOM 591 O O . SER A 1 79 ? 85.127 25.891 -54.953 1.00 49.53 79 SER A O 1
ATOM 593 N N . ARG A 1 80 ? 83.203 26.018 -56.121 1.00 37.75 80 ARG A N 1
ATOM 594 C CA . ARG A 1 80 ? 83.676 25.408 -57.369 1.00 37.75 80 ARG A CA 1
ATOM 595 C C . ARG A 1 80 ? 82.779 25.824 -58.534 1.00 37.75 80 ARG A C 1
ATOM 597 O O . ARG A 1 80 ? 81.662 25.352 -58.684 1.00 37.75 80 ARG A O 1
ATOM 604 N N . HIS A 1 81 ? 83.344 26.722 -59.334 1.00 38.47 81 HIS A N 1
ATOM 605 C CA . HIS A 1 81 ? 83.231 26.826 -60.785 1.00 38.47 81 HIS A CA 1
ATOM 606 C C . HIS A 1 81 ? 81.844 26.676 -61.421 1.00 38.47 81 HIS A C 1
ATOM 608 O O . HIS A 1 81 ? 81.384 25.591 -61.776 1.00 38.47 81 HIS A O 1
ATOM 614 N N . THR A 1 82 ? 81.292 27.846 -61.739 1.00 42.91 82 THR A N 1
ATOM 615 C CA . THR A 1 82 ? 80.719 28.148 -63.052 1.00 42.91 82 THR A CA 1
ATOM 616 C C . THR A 1 82 ? 81.419 27.358 -64.167 1.00 42.91 82 THR A C 1
ATOM 618 O O . THR A 1 82 ? 82.515 27.693 -64.611 1.00 42.91 82 THR A O 1
ATOM 621 N N . SER A 1 83 ? 80.773 26.291 -64.629 1.00 40.22 83 SER A N 1
ATOM 622 C CA . SER A 1 83 ? 81.040 25.713 -65.945 1.00 40.22 83 SER A CA 1
ATOM 623 C C . SER A 1 83 ? 79.975 26.261 -66.896 1.00 40.22 83 SER A C 1
ATOM 625 O O . SER A 1 83 ? 78.789 26.175 -66.571 1.00 40.22 83 SER A O 1
ATOM 627 N N . PRO A 1 84 ? 80.345 26.856 -68.041 1.00 44.00 84 PRO A N 1
ATOM 628 C CA . PRO A 1 84 ? 79.377 27.347 -69.005 1.00 44.00 84 PRO A CA 1
ATOM 629 C C . PRO A 1 84 ? 78.657 26.143 -69.609 1.00 44.00 84 PRO A C 1
ATOM 631 O O . PRO A 1 84 ? 79.273 25.283 -70.242 1.00 44.00 84 PRO A O 1
ATOM 634 N N . THR A 1 85 ? 77.343 26.070 -69.407 1.00 42.81 85 THR A N 1
ATOM 635 C CA . THR A 1 85 ? 76.496 25.127 -70.132 1.00 42.81 85 THR A CA 1
ATOM 636 C C . THR A 1 85 ? 76.663 25.417 -71.618 1.00 42.81 85 THR A C 1
ATOM 638 O O . THR A 1 85 ? 76.210 26.445 -72.120 1.00 42.81 85 THR A O 1
ATOM 641 N N . ARG A 1 86 ? 77.366 24.517 -72.311 1.00 40.41 86 ARG A N 1
ATOM 642 C CA . ARG A 1 86 ? 77.476 24.488 -73.766 1.00 40.41 86 ARG A CA 1
ATOM 643 C C . ARG A 1 86 ? 76.078 24.621 -74.368 1.00 40.41 86 ARG A C 1
ATOM 645 O O . ARG A 1 86 ? 75.256 23.716 -74.247 1.00 40.41 86 ARG A O 1
ATOM 652 N N . LEU A 1 87 ? 75.851 25.726 -75.070 1.00 45.53 87 LEU A N 1
ATOM 653 C CA . LEU A 1 87 ? 74.898 25.792 -76.167 1.00 45.53 87 LEU A CA 1
ATOM 654 C C . LEU A 1 87 ? 75.302 24.693 -77.160 1.00 45.53 87 LEU A C 1
ATOM 656 O O . LEU A 1 87 ? 76.323 24.786 -77.839 1.00 45.53 87 LEU A O 1
ATOM 660 N N . SER A 1 88 ? 74.561 23.592 -77.191 1.00 36.56 88 SER A N 1
ATOM 661 C CA . SER A 1 88 ? 74.703 22.580 -78.232 1.00 36.56 88 SER A CA 1
ATOM 662 C C . SER A 1 88 ? 73.333 22.080 -78.653 1.00 36.56 88 SER A C 1
ATOM 664 O O . SER A 1 88 ? 72.637 21.388 -77.916 1.00 36.56 88 SER A O 1
ATOM 666 N N . SER A 1 89 ? 73.043 22.437 -79.901 1.00 40.12 89 SER A N 1
ATOM 667 C CA . SER A 1 89 ? 72.146 21.774 -80.840 1.00 40.12 89 SER A CA 1
ATOM 668 C C . SER A 1 89 ? 70.654 22.110 -80.729 1.00 40.12 89 SER A C 1
ATOM 670 O O . SER A 1 89 ? 69.923 21.482 -79.961 1.00 40.12 89 SER A O 1
ATOM 672 N N . PRO A 1 90 ? 70.169 23.053 -81.562 1.00 47.06 90 PRO A N 1
ATOM 673 C CA . PRO A 1 90 ? 68.749 23.188 -81.843 1.00 47.06 90 PRO A CA 1
ATOM 674 C C . PRO A 1 90 ? 68.279 21.981 -82.674 1.00 47.06 90 PRO A C 1
ATOM 676 O O . PRO A 1 90 ? 69.044 21.409 -83.447 1.00 47.06 90 PRO A O 1
ATOM 679 N N . ASN A 1 91 ? 67.008 21.608 -82.522 1.00 47.88 91 ASN A N 1
ATOM 680 C CA . ASN A 1 91 ? 66.323 20.566 -83.297 1.00 47.88 91 ASN A CA 1
ATOM 681 C C . ASN A 1 91 ? 66.791 19.116 -83.086 1.00 47.88 91 ASN A C 1
ATOM 683 O O . ASN A 1 91 ? 67.235 18.433 -84.006 1.00 47.88 91 ASN A O 1
ATOM 687 N N . ARG A 1 92 ? 66.501 18.551 -81.907 1.00 47.50 92 ARG A N 1
ATOM 688 C CA . ARG A 1 92 ? 66.012 17.164 -81.898 1.00 47.50 92 ARG A CA 1
ATOM 689 C C . ARG A 1 92 ? 64.512 17.211 -82.150 1.00 47.50 92 ARG A C 1
ATOM 691 O O . ARG A 1 92 ? 63.760 17.596 -81.259 1.00 47.50 92 ARG A O 1
ATOM 698 N N . HIS A 1 93 ? 64.083 16.830 -83.352 1.00 53.22 93 HIS A N 1
ATOM 699 C CA . HIS A 1 93 ? 62.682 16.513 -83.610 1.00 53.22 93 HIS A CA 1
ATOM 700 C C . HIS A 1 93 ? 62.216 15.523 -82.536 1.00 53.22 93 HIS A C 1
ATOM 702 O O . HIS A 1 93 ? 62.700 14.390 -82.469 1.00 53.22 93 HIS A O 1
ATOM 708 N N . ILE A 1 94 ? 61.323 15.970 -81.650 1.00 60.38 94 ILE A N 1
ATOM 709 C CA . ILE A 1 94 ? 60.662 15.093 -80.687 1.00 60.38 94 ILE A CA 1
ATOM 710 C C . ILE A 1 94 ? 59.904 14.079 -81.535 1.00 60.38 94 ILE A C 1
ATOM 712 O O . ILE A 1 94 ? 58.961 14.438 -82.239 1.00 60.38 94 ILE A O 1
ATOM 716 N N . SER A 1 95 ? 60.346 12.821 -81.526 1.00 71.69 95 SER A N 1
ATOM 717 C CA . SER A 1 95 ? 59.659 11.799 -82.307 1.00 71.69 95 SER A CA 1
ATOM 718 C C . SER A 1 95 ? 58.204 11.696 -81.825 1.00 71.69 95 SER A C 1
ATOM 720 O O . SER A 1 95 ? 57.953 11.837 -80.621 1.00 71.69 95 SER A O 1
ATOM 722 N N . PRO A 1 96 ? 57.231 11.412 -82.709 1.00 77.06 96 PRO A N 1
ATOM 723 C CA . PRO A 1 96 ? 55.820 11.280 -82.329 1.00 77.06 96 PRO A CA 1
ATOM 724 C C . PRO A 1 96 ? 55.589 10.345 -81.124 1.00 77.06 96 PRO A C 1
ATOM 726 O O . PRO A 1 96 ? 54.730 10.594 -80.278 1.00 77.06 96 PRO A O 1
ATOM 729 N N . LYS A 1 97 ? 56.432 9.312 -80.968 1.00 80.19 97 LYS A N 1
ATOM 730 C CA . LYS A 1 97 ? 56.420 8.388 -79.819 1.00 80.19 97 LYS A CA 1
ATOM 731 C C . LYS A 1 97 ? 56.717 9.079 -78.476 1.00 80.19 97 LYS A C 1
ATOM 733 O O . LYS A 1 97 ? 56.138 8.712 -77.455 1.00 80.19 97 LYS A O 1
ATOM 738 N N . SER A 1 98 ? 57.592 10.084 -78.458 1.00 81.12 98 SER A N 1
ATOM 739 C CA . SER A 1 98 ? 57.914 10.862 -77.255 1.00 81.12 98 SER A CA 1
ATOM 740 C C . SER A 1 98 ? 56.771 11.804 -76.854 1.00 81.12 98 SER A C 1
ATOM 742 O O . SER A 1 98 ? 56.516 11.958 -75.660 1.00 81.12 98 SER A O 1
ATOM 744 N N . LEU A 1 99 ? 56.031 12.375 -77.815 1.00 85.62 99 LEU A N 1
ATOM 745 C CA . LEU A 1 99 ? 54.837 13.188 -77.528 1.00 85.62 99 LEU A CA 1
ATOM 746 C C . LEU A 1 99 ? 53.708 12.343 -76.926 1.00 85.62 99 LEU A C 1
ATOM 748 O O . LEU A 1 99 ? 53.141 12.724 -75.903 1.00 85.62 99 LEU A O 1
ATOM 752 N N . HIS A 1 100 ? 53.447 11.156 -77.482 1.00 90.12 100 HIS A N 1
ATOM 753 C CA . HIS A 1 100 ? 52.487 10.211 -76.898 1.00 90.12 100 HIS A CA 1
ATOM 754 C C . HIS A 1 100 ? 52.851 9.822 -75.462 1.00 90.12 100 HIS A C 1
ATOM 756 O O . HIS A 1 100 ? 51.979 9.782 -74.593 1.00 90.12 100 HIS A O 1
ATOM 762 N N . ARG A 1 101 ? 54.140 9.582 -75.182 1.00 92.00 101 ARG A N 1
ATOM 763 C CA . ARG A 1 101 ? 54.613 9.272 -73.825 1.00 92.00 101 ARG A CA 1
ATOM 764 C C . ARG A 1 101 ? 54.388 10.440 -72.858 1.00 92.00 101 ARG A C 1
ATOM 766 O O . ARG A 1 101 ? 53.948 10.210 -71.733 1.00 92.00 101 ARG A O 1
ATOM 773 N N . LEU A 1 102 ? 54.655 11.676 -73.285 1.00 92.12 102 LEU A N 1
ATOM 774 C CA . LEU A 1 102 ? 54.418 12.874 -72.473 1.00 92.12 102 LEU A CA 1
ATOM 775 C C . LEU A 1 102 ? 52.929 13.082 -72.180 1.00 92.12 102 LEU A C 1
ATOM 777 O O . LEU A 1 102 ? 52.571 13.340 -71.031 1.00 92.12 102 LEU A O 1
ATOM 781 N N . LEU A 1 103 ? 52.060 12.911 -73.180 1.00 93.81 103 LEU A N 1
ATOM 782 C CA . LEU A 1 103 ? 50.612 13.024 -73.005 1.00 93.81 103 LEU A CA 1
ATOM 783 C C . LEU A 1 103 ? 50.073 11.935 -72.066 1.00 93.81 103 LEU A C 1
ATOM 785 O O . LEU A 1 103 ? 49.312 12.236 -71.148 1.00 93.81 103 LEU A O 1
ATOM 789 N N . ALA A 1 104 ? 50.516 10.685 -72.231 1.00 94.62 104 ALA A N 1
ATOM 790 C CA . ALA A 1 104 ? 50.152 9.589 -71.335 1.00 94.62 104 ALA A CA 1
ATOM 791 C C . ALA A 1 104 ? 50.596 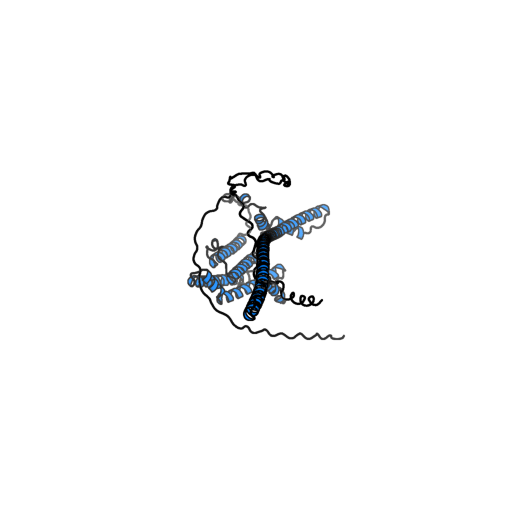9.864 -69.888 1.00 94.62 104 ALA A C 1
ATOM 793 O O . ALA A 1 104 ? 49.812 9.686 -68.954 1.00 94.62 104 ALA A O 1
ATOM 794 N N . HIS A 1 105 ? 51.820 10.365 -69.696 1.00 95.50 105 HIS A N 1
ATOM 795 C CA . HIS A 1 105 ? 52.323 10.762 -68.382 1.00 95.50 105 HIS A CA 1
ATOM 796 C C . HIS A 1 105 ? 51.517 11.925 -67.782 1.00 95.50 105 HIS A C 1
ATOM 798 O O . HIS A 1 105 ? 51.177 11.897 -66.599 1.00 95.50 105 HIS A O 1
ATOM 804 N N . TYR A 1 106 ? 51.161 12.929 -68.586 1.00 96.38 106 TYR A N 1
ATOM 805 C CA . TYR A 1 106 ? 50.323 14.045 -68.150 1.00 96.38 106 TYR A CA 1
ATOM 806 C C . TYR A 1 106 ? 48.937 13.571 -67.696 1.00 96.38 106 TYR A C 1
ATOM 808 O O . TYR A 1 106 ? 48.494 13.922 -66.602 1.00 96.38 106 TYR A O 1
ATOM 816 N N . LEU A 1 107 ? 48.278 12.712 -68.478 1.00 97.00 107 LEU A N 1
ATOM 817 C CA . LEU A 1 107 ? 46.979 12.139 -68.118 1.00 97.00 107 LEU A CA 1
ATOM 818 C C . LEU A 1 107 ? 47.067 11.267 -66.858 1.00 97.00 107 LEU A C 1
ATOM 820 O O . LEU A 1 107 ? 46.201 11.361 -65.988 1.00 97.00 107 LEU A O 1
ATOM 824 N N . ALA A 1 108 ? 48.124 10.463 -66.713 1.00 96.06 108 ALA A N 1
ATOM 825 C CA . ALA A 1 108 ? 48.371 9.685 -65.500 1.00 96.06 108 ALA A CA 1
ATOM 826 C C . ALA A 1 108 ? 48.576 10.593 -64.276 1.00 96.06 108 ALA A C 1
ATOM 828 O O . ALA A 1 108 ? 48.003 10.341 -63.215 1.00 96.06 108 ALA A O 1
ATOM 829 N N . LYS A 1 109 ? 49.322 11.696 -64.429 1.00 96.50 109 LYS A N 1
ATOM 830 C CA . LYS A 1 109 ? 49.505 12.710 -63.382 1.00 96.50 109 LYS A CA 1
ATOM 831 C C . LYS A 1 109 ? 48.175 13.362 -63.001 1.00 96.50 109 LYS A C 1
ATOM 833 O O . LYS A 1 109 ? 47.893 13.476 -61.813 1.00 96.50 109 LYS A O 1
ATOM 838 N N . GLN A 1 110 ? 47.338 13.722 -63.974 1.00 97.56 110 GLN A N 1
ATOM 839 C CA . GLN A 1 110 ? 46.006 14.283 -63.721 1.00 97.56 110 GLN A CA 1
ATOM 840 C C . GLN A 1 110 ? 45.097 13.299 -62.974 1.00 97.56 110 GLN A C 1
ATOM 842 O O . GLN A 1 110 ? 44.470 13.667 -61.981 1.00 97.56 110 GLN A O 1
ATOM 847 N N . LYS A 1 111 ? 45.073 12.024 -63.385 1.00 97.44 111 LYS A N 1
ATOM 848 C CA . LYS A 1 111 ? 44.352 10.965 -62.658 1.00 97.44 111 LYS A CA 1
ATOM 849 C C . LYS A 1 111 ? 44.866 10.827 -61.224 1.00 97.44 111 LYS A C 1
ATOM 851 O O . LYS A 1 111 ? 44.064 10.799 -60.295 1.00 97.44 111 LYS A O 1
ATOM 856 N N . ARG A 1 112 ? 46.189 10.812 -61.024 1.00 97.12 112 ARG A N 1
ATOM 857 C CA . ARG A 1 112 ? 46.806 10.738 -59.692 1.00 97.12 112 ARG A CA 1
ATOM 858 C C . ARG A 1 112 ? 46.419 11.930 -58.818 1.00 97.12 112 ARG A C 1
ATOM 860 O O . ARG A 1 112 ? 46.083 11.722 -57.660 1.00 97.12 112 ARG A O 1
ATOM 867 N N . ILE A 1 113 ? 46.418 13.151 -59.358 1.00 97.00 113 ILE A N 1
ATOM 868 C CA . ILE A 1 113 ? 45.980 14.351 -58.629 1.00 97.00 113 ILE A CA 1
ATOM 869 C C . ILE A 1 113 ? 44.513 14.212 -58.205 1.00 97.00 113 ILE A C 1
ATOM 871 O O . ILE A 1 113 ? 44.218 14.401 -57.030 1.00 97.00 113 ILE A O 1
ATOM 875 N N . LYS A 1 114 ? 43.612 13.793 -59.107 1.00 97.62 114 LYS A N 1
ATOM 876 C CA . LYS A 1 114 ? 42.197 13.544 -58.767 1.00 97.62 114 LYS A CA 1
ATOM 877 C C . LYS A 1 114 ? 42.041 12.496 -57.660 1.00 97.62 114 LYS A C 1
ATOM 879 O O . LYS A 1 114 ? 41.282 12.716 -56.719 1.00 97.62 114 LYS A O 1
ATOM 884 N N . HIS A 1 115 ? 42.783 11.389 -57.735 1.00 97.62 115 HIS A N 1
ATOM 885 C CA . HIS A 1 115 ? 42.783 10.363 -56.689 1.00 97.62 115 HIS A CA 1
ATOM 886 C C . HIS A 1 115 ? 43.315 10.887 -55.351 1.00 97.62 115 HIS A C 1
ATOM 888 O O . HIS A 1 115 ? 42.715 10.598 -54.321 1.00 97.62 115 HIS A O 1
ATOM 894 N N . ILE A 1 116 ? 44.391 11.681 -55.352 1.00 97.25 116 ILE A N 1
ATOM 895 C CA . ILE A 1 116 ? 44.929 12.304 -54.134 1.00 97.25 116 ILE A CA 1
ATOM 896 C C . ILE A 1 116 ? 43.896 13.254 -53.523 1.00 97.25 116 ILE A C 1
ATOM 898 O O . ILE A 1 116 ? 43.669 13.196 -52.320 1.00 97.25 116 ILE A O 1
ATOM 902 N N . SER A 1 117 ? 43.240 14.094 -54.328 1.00 97.62 117 SER A N 1
ATOM 903 C CA . SER A 1 117 ? 42.196 15.000 -53.836 1.00 97.62 117 SER A CA 1
ATOM 904 C C . SER A 1 117 ? 41.015 14.234 -53.239 1.00 97.62 117 SER A C 1
ATOM 906 O O . SER A 1 117 ? 40.581 14.556 -52.137 1.00 97.62 117 SER A O 1
ATOM 908 N N . LYS A 1 118 ? 40.548 13.169 -53.907 1.00 98.06 118 LYS A N 1
ATOM 909 C CA . LYS A 1 118 ? 39.489 12.295 -53.378 1.00 98.06 118 LYS A CA 1
ATOM 910 C C . LYS A 1 118 ? 39.917 11.609 -52.077 1.00 98.06 118 LYS A C 1
ATOM 912 O O . LYS A 1 118 ? 39.151 11.577 -51.123 1.00 98.06 118 LYS A O 1
ATOM 917 N N . SER A 1 119 ? 41.144 11.095 -52.018 1.00 97.81 119 SER A N 1
ATOM 918 C CA . SER A 1 119 ? 41.692 10.453 -50.820 1.00 97.81 119 SER A CA 1
ATOM 919 C C . SER A 1 119 ? 41.782 11.424 -49.641 1.00 97.81 119 SER A C 1
ATOM 921 O O . SER A 1 119 ? 41.419 11.053 -48.529 1.00 97.81 119 SER A O 1
ATOM 923 N N . LYS A 1 120 ? 42.193 12.675 -49.882 1.00 97.94 120 LYS A N 1
ATOM 924 C CA . LYS A 1 120 ? 42.209 13.728 -48.858 1.00 97.94 120 LYS A CA 1
ATOM 925 C C . LYS A 1 120 ? 40.805 14.069 -48.357 1.00 97.94 120 LYS A C 1
ATOM 927 O O . LYS A 1 120 ? 40.631 14.206 -47.154 1.00 97.94 120 LYS A O 1
ATOM 932 N N . HIS A 1 121 ? 39.819 14.170 -49.251 1.00 98.12 121 HIS A N 1
ATOM 933 C CA . HIS A 1 121 ? 38.427 14.414 -48.860 1.00 98.12 121 HIS A CA 1
ATOM 934 C C . HIS A 1 121 ? 37.895 13.300 -47.955 1.00 98.12 121 HIS A C 1
ATOM 936 O O . HIS A 1 121 ? 37.398 13.581 -46.873 1.00 98.12 121 HIS A O 1
ATOM 942 N N . LEU A 1 122 ? 38.067 12.037 -48.360 1.00 98.19 122 LEU A N 1
ATOM 943 C CA . LEU A 1 122 ? 37.638 10.885 -47.561 1.00 98.19 122 LEU A CA 1
ATOM 944 C C . LEU A 1 122 ? 38.354 10.820 -46.204 1.00 98.19 122 LEU A C 1
ATOM 946 O O . LEU A 1 122 ? 37.759 10.422 -45.210 1.00 98.19 122 LEU A O 1
ATOM 950 N N . ALA A 1 123 ? 39.628 11.219 -46.140 1.00 97.81 123 ALA A N 1
ATOM 951 C CA . ALA A 1 123 ? 40.347 11.309 -44.873 1.00 97.81 123 ALA A CA 1
ATOM 952 C C . ALA A 1 123 ? 39.736 12.373 -43.945 1.00 97.81 123 ALA A C 1
ATOM 954 O O . ALA A 1 123 ? 39.518 12.087 -42.771 1.00 97.81 123 ALA A O 1
ATOM 955 N N . LEU A 1 124 ? 39.411 13.561 -44.469 1.00 98.06 124 LEU A N 1
ATOM 956 C CA . LEU A 1 124 ? 38.735 14.614 -43.701 1.00 98.06 124 LEU A CA 1
ATOM 957 C C . LEU A 1 124 ? 37.343 14.168 -43.234 1.00 98.06 124 LEU A C 1
ATOM 959 O O . LEU A 1 124 ? 37.004 14.327 -42.066 1.00 98.06 124 LEU A O 1
ATOM 963 N N . GLU A 1 125 ? 36.567 13.547 -44.116 1.00 98.31 125 GLU A N 1
ATOM 964 C CA . GLU A 1 125 ? 35.244 13.006 -43.796 1.00 98.31 125 GLU A CA 1
ATOM 965 C C . GLU A 1 125 ? 35.310 11.965 -42.671 1.00 98.31 125 GLU A C 1
ATOM 967 O O . GLU A 1 125 ? 34.583 12.076 -41.686 1.00 98.31 125 GLU A O 1
ATOM 972 N N . ASN A 1 126 ? 36.260 11.026 -42.736 1.00 97.62 126 ASN A N 1
ATOM 973 C CA . ASN A 1 126 ? 36.483 10.061 -41.659 1.00 97.62 126 ASN A CA 1
ATOM 974 C C . ASN A 1 126 ? 36.854 10.738 -40.334 1.00 97.62 126 ASN A C 1
ATOM 976 O O . ASN A 1 126 ? 36.366 10.319 -39.286 1.00 97.62 126 ASN A O 1
ATOM 980 N N . THR A 1 127 ? 37.678 11.793 -40.355 1.00 98.44 127 THR A N 1
ATOM 981 C CA . THR A 1 127 ? 37.991 12.538 -39.124 1.00 98.44 127 THR A CA 1
ATOM 982 C C . THR A 1 127 ? 36.763 13.248 -38.551 1.00 98.44 127 THR A C 1
ATOM 984 O O . THR A 1 127 ? 36.557 13.217 -37.339 1.00 98.44 127 THR A O 1
ATOM 987 N N . CYS A 1 128 ? 35.896 13.815 -39.396 1.00 98.44 128 CYS A N 1
ATOM 988 C CA . CYS A 1 128 ? 34.636 14.418 -38.958 1.00 98.44 128 CYS A CA 1
ATOM 989 C C . CYS A 1 128 ? 33.698 13.374 -38.335 1.00 98.44 128 CYS A C 1
ATOM 991 O O . CYS A 1 128 ? 33.135 13.622 -37.270 1.00 98.44 128 CYS A O 1
ATOM 993 N N . LEU A 1 129 ? 33.575 12.193 -38.950 1.00 98.31 129 LEU A N 1
ATOM 994 C CA . LEU A 1 129 ? 32.769 11.088 -38.422 1.00 98.31 129 LEU A CA 1
ATOM 995 C C . LEU A 1 129 ? 33.314 10.556 -37.090 1.00 98.31 129 LEU A C 1
ATOM 997 O O . LEU A 1 129 ? 32.538 10.252 -36.188 1.00 98.31 129 LEU A O 1
ATOM 1001 N N . GLN A 1 130 ? 34.637 10.485 -36.923 1.00 98.38 130 GLN A N 1
ATOM 1002 C CA . GLN A 1 130 ? 35.254 10.111 -35.647 1.00 98.38 130 GLN A CA 1
ATOM 1003 C C . GLN A 1 130 ? 34.926 11.117 -34.537 1.00 98.38 130 GLN A C 1
ATOM 1005 O O . GLN A 1 130 ? 34.539 10.706 -33.445 1.00 98.38 130 GLN A O 1
ATOM 1010 N N . ILE A 1 131 ? 35.013 12.420 -34.826 1.00 98.31 131 ILE A N 1
ATOM 1011 C CA . ILE A 1 131 ? 34.639 13.477 -33.874 1.00 98.31 131 ILE A CA 1
ATOM 1012 C C . ILE A 1 131 ? 33.147 13.388 -33.526 1.00 98.31 131 ILE A C 1
ATOM 1014 O O . ILE A 1 131 ? 32.783 13.507 -32.357 1.00 98.31 131 ILE A O 1
ATOM 1018 N N . ALA A 1 132 ? 32.278 13.158 -34.515 1.00 98.38 132 ALA A N 1
ATOM 1019 C CA . ALA A 1 132 ? 30.843 12.999 -34.289 1.00 98.38 132 ALA A CA 1
ATOM 1020 C C . ALA A 1 132 ? 30.535 11.782 -33.399 1.00 98.38 132 ALA A C 1
ATOM 1022 O O . ALA A 1 132 ? 29.807 11.910 -32.418 1.00 98.38 132 ALA A O 1
ATOM 1023 N N . ASN A 1 133 ? 31.152 10.630 -33.675 1.00 97.62 133 ASN A N 1
ATOM 1024 C CA . ASN A 1 133 ? 31.001 9.427 -32.854 1.00 97.62 133 ASN A CA 1
ATOM 1025 C C . ASN A 1 133 ? 31.485 9.641 -31.417 1.00 97.62 133 ASN A C 1
ATOM 1027 O O . ASN A 1 133 ? 30.832 9.187 -30.481 1.00 97.62 133 ASN A O 1
ATOM 1031 N N . GLN A 1 134 ? 32.593 10.361 -31.228 1.00 98.50 134 GLN A N 1
ATOM 1032 C CA . GLN A 1 134 ? 33.074 10.704 -29.893 1.00 98.50 134 GLN A CA 1
ATOM 1033 C C . GLN A 1 134 ? 32.058 11.573 -29.135 1.00 98.50 134 GLN A C 1
ATOM 1035 O O . GLN A 1 134 ? 31.745 11.278 -27.984 1.00 98.50 134 GLN A O 1
ATOM 1040 N N . ARG A 1 135 ? 31.487 12.600 -29.778 1.00 98.50 135 ARG A N 1
ATOM 1041 C CA . ARG A 1 135 ? 30.456 13.453 -29.157 1.00 98.50 135 ARG A CA 1
ATOM 1042 C C . ARG A 1 135 ? 29.216 12.659 -28.761 1.00 98.50 135 ARG A C 1
ATOM 1044 O O . ARG A 1 135 ? 28.734 12.813 -27.645 1.00 98.50 135 ARG A O 1
ATOM 1051 N N . LEU A 1 136 ? 28.750 11.768 -29.634 1.00 98.50 136 LEU A N 1
ATOM 1052 C CA . LEU A 1 136 ? 27.614 10.895 -29.333 1.00 98.50 136 LEU A CA 1
ATOM 1053 C C . LEU A 1 136 ? 27.906 9.963 -28.149 1.00 98.50 136 LEU A C 1
ATOM 1055 O O . LEU A 1 136 ? 27.037 9.738 -27.312 1.00 98.50 136 LEU A O 1
ATOM 1059 N N . GLN A 1 137 ? 29.131 9.443 -28.034 1.00 98.25 137 GLN A N 1
ATOM 1060 C CA . GLN A 1 137 ? 29.535 8.643 -26.874 1.00 98.25 137 GLN A CA 1
ATOM 1061 C C . GLN A 1 137 ? 29.551 9.465 -25.578 1.00 98.25 137 GLN A C 1
ATOM 1063 O O . GLN A 1 137 ? 29.105 8.978 -24.538 1.00 98.25 137 GLN A O 1
ATOM 1068 N N . GLU A 1 138 ? 30.027 10.710 -25.633 1.00 98.50 138 GLU A N 1
ATOM 1069 C CA . GLU A 1 138 ? 30.015 11.630 -24.492 1.00 98.50 138 GLU A CA 1
ATOM 1070 C C . GLU A 1 138 ? 28.583 11.994 -24.068 1.00 98.50 138 GLU A C 1
ATOM 1072 O O . GLU A 1 138 ? 28.272 11.979 -22.876 1.00 98.50 138 GLU A O 1
ATOM 1077 N N . GLU A 1 139 ? 27.686 12.265 -25.017 1.00 98.56 139 GLU A N 1
ATOM 1078 C CA . GLU A 1 139 ? 26.267 12.526 -24.744 1.00 98.56 139 GLU A CA 1
ATOM 1079 C C . GLU A 1 139 ? 25.565 11.303 -24.157 1.00 98.56 139 GLU A C 1
ATOM 1081 O O . GLU A 1 139 ? 24.878 11.415 -23.142 1.00 98.56 139 GLU A O 1
ATOM 1086 N N . LEU A 1 140 ? 25.812 10.115 -24.713 1.00 98.38 140 LEU A N 1
ATOM 1087 C CA . LEU A 1 140 ? 25.293 8.861 -24.176 1.00 98.38 140 LEU A CA 1
ATOM 1088 C C . LEU A 1 140 ? 25.763 8.635 -22.731 1.00 98.38 140 LEU A C 1
ATOM 1090 O O . LEU A 1 140 ? 24.978 8.204 -21.885 1.00 98.38 140 LEU A O 1
ATOM 1094 N N . ALA A 1 141 ? 27.024 8.944 -22.421 1.00 98.44 141 ALA A N 1
ATOM 1095 C CA . ALA A 1 141 ? 27.543 8.860 -21.059 1.00 98.44 141 ALA A CA 1
ATOM 1096 C C . ALA A 1 141 ? 26.861 9.869 -20.116 1.00 98.44 141 ALA A C 1
ATOM 1098 O O . ALA A 1 141 ? 26.495 9.504 -18.997 1.00 98.44 141 ALA A O 1
ATOM 1099 N N . ARG A 1 142 ? 26.629 11.108 -20.570 1.00 98.56 142 ARG A N 1
ATOM 1100 C CA . ARG A 1 142 ? 25.914 12.140 -19.795 1.00 98.56 142 ARG A CA 1
ATOM 1101 C C . ARG A 1 142 ? 24.470 11.745 -19.511 1.00 98.56 142 ARG A C 1
ATOM 1103 O O . ARG A 1 142 ? 24.038 11.825 -18.364 1.00 98.56 142 ARG A O 1
ATOM 1110 N N . VAL A 1 143 ? 23.746 11.276 -20.526 1.00 98.44 143 VAL A N 1
ATOM 1111 C CA . VAL A 1 143 ? 22.363 10.809 -20.370 1.00 98.44 143 VAL A CA 1
ATOM 1112 C C . VAL A 1 143 ? 22.323 9.627 -19.409 1.00 98.44 143 VAL A C 1
ATOM 1114 O O . VAL A 1 143 ? 21.539 9.649 -18.466 1.00 98.44 143 VAL A O 1
ATOM 1117 N N . LYS A 1 144 ? 23.223 8.644 -19.550 1.00 98.62 144 LYS A N 1
ATOM 1118 C CA . LYS A 1 144 ? 23.316 7.519 -18.607 1.00 98.62 144 LYS A CA 1
ATOM 1119 C C . LYS A 1 144 ? 23.520 7.991 -17.166 1.00 98.62 144 LYS A C 1
ATOM 1121 O O . LYS A 1 144 ? 22.753 7.573 -16.303 1.00 98.62 144 LYS A O 1
ATOM 1126 N N . ALA A 1 145 ? 24.463 8.898 -16.915 1.00 98.38 145 ALA A N 1
ATOM 1127 C CA . ALA A 1 145 ? 24.696 9.451 -15.578 1.00 98.38 145 ALA A CA 1
ATOM 1128 C C . ALA A 1 145 ? 23.474 10.213 -15.026 1.00 98.38 145 ALA A C 1
ATOM 1130 O O . ALA A 1 145 ? 23.135 10.089 -13.849 1.00 98.38 145 ALA A O 1
ATOM 1131 N N . SER A 1 146 ? 22.768 10.961 -15.879 1.00 98.25 146 SER A N 1
ATOM 1132 C CA . SER A 1 146 ? 21.530 11.630 -15.475 1.00 98.25 146 SER A CA 1
ATOM 1133 C C . SER A 1 146 ? 20.425 10.624 -15.147 1.00 98.25 146 SER A C 1
ATOM 1135 O O . SER A 1 146 ? 19.739 10.782 -14.142 1.00 98.25 146 SER A O 1
ATOM 1137 N N . THR A 1 147 ? 20.267 9.559 -15.941 1.00 98.25 147 THR A N 1
ATOM 1138 C CA . THR A 1 147 ? 19.260 8.523 -15.665 1.00 98.25 147 THR A CA 1
ATOM 1139 C C . THR A 1 147 ? 19.552 7.752 -14.381 1.00 98.25 147 THR A C 1
ATOM 1141 O O . THR A 1 147 ? 18.615 7.408 -13.666 1.00 98.25 147 THR A O 1
ATOM 1144 N N . THR A 1 148 ? 20.823 7.492 -14.049 1.00 97.94 148 THR A N 1
ATOM 1145 C CA . THR A 1 148 ? 21.179 6.842 -12.779 1.00 97.94 148 THR A CA 1
ATOM 1146 C C . THR A 1 148 ? 20.853 7.743 -11.595 1.00 97.94 148 THR A C 1
ATOM 1148 O O . THR A 1 148 ? 20.222 7.276 -10.652 1.00 97.94 148 THR A O 1
ATOM 1151 N N . HIS A 1 149 ? 21.168 9.040 -11.682 1.00 98.12 149 HIS A N 1
ATOM 1152 C CA . HIS A 1 149 ? 20.805 10.010 -10.647 1.00 98.12 149 HIS A CA 1
ATOM 1153 C C . HIS A 1 149 ? 19.284 10.087 -10.442 1.00 98.12 149 HIS A C 1
ATOM 1155 O O . HIS A 1 149 ? 18.801 9.975 -9.317 1.00 98.12 149 HIS A O 1
ATOM 1161 N N . SER A 1 150 ? 18.504 10.207 -11.522 1.00 97.75 150 SER A N 1
ATOM 1162 C CA . SER A 1 150 ? 17.038 10.237 -11.429 1.00 97.75 150 SER A CA 1
ATOM 1163 C C . SER A 1 150 ? 16.455 8.941 -10.847 1.00 97.75 150 SER A C 1
ATOM 1165 O O . SER A 1 150 ? 15.491 8.995 -10.086 1.00 97.75 150 SER A O 1
ATOM 1167 N N . LYS A 1 151 ? 17.046 7.772 -11.139 1.00 98.31 151 LYS A N 1
ATOM 1168 C CA . LYS A 1 151 ? 16.636 6.482 -10.545 1.00 98.31 151 LYS A CA 1
ATOM 1169 C C . LYS A 1 151 ? 16.926 6.403 -9.044 1.00 98.31 151 LYS A C 1
ATOM 1171 O O . LYS A 1 151 ? 16.099 5.893 -8.284 1.00 98.31 151 LYS A O 1
ATOM 1176 N N . GLU A 1 152 ? 18.077 6.905 -8.605 1.00 98.44 152 GLU A N 1
ATOM 1177 C CA . GLU A 1 152 ? 18.425 6.990 -7.181 1.00 98.44 152 GLU A CA 1
ATOM 1178 C C . GLU A 1 152 ? 17.480 7.938 -6.432 1.00 98.44 152 GLU A C 1
ATOM 1180 O O . GLU A 1 152 ? 16.975 7.600 -5.358 1.00 98.44 152 GLU A O 1
ATOM 1185 N N . GLU A 1 153 ? 17.175 9.095 -7.022 1.00 98.44 153 GLU A N 1
ATOM 1186 C CA . GLU A 1 153 ? 16.229 10.057 -6.458 1.00 98.44 153 GLU A CA 1
ATOM 1187 C C . GLU A 1 153 ? 14.811 9.478 -6.362 1.00 98.44 153 GLU A C 1
ATOM 1189 O O . GLU A 1 153 ? 14.178 9.579 -5.307 1.00 98.44 153 GLU A O 1
ATOM 1194 N N . ALA A 1 154 ? 14.342 8.786 -7.404 1.00 98.12 154 ALA A N 1
ATOM 1195 C CA . ALA A 1 154 ? 13.055 8.093 -7.390 1.00 98.12 154 ALA A CA 1
ATOM 1196 C C . ALA A 1 154 ? 12.990 7.038 -6.271 1.00 98.12 154 ALA A C 1
ATOM 1198 O O . ALA A 1 154 ? 12.028 7.008 -5.502 1.00 98.12 154 ALA A O 1
ATOM 1199 N N . SER A 1 155 ? 14.052 6.243 -6.103 1.00 98.12 155 SER A N 1
ATOM 1200 C CA . SER A 1 155 ? 14.147 5.239 -5.032 1.00 98.12 155 SER A CA 1
ATOM 1201 C C . SER A 1 155 ? 14.115 5.886 -3.640 1.00 98.12 155 SER A C 1
ATOM 1203 O O . SER A 1 155 ? 13.442 5.409 -2.722 1.00 98.12 155 SER A O 1
ATOM 1205 N N . ARG A 1 156 ? 14.798 7.025 -3.469 1.00 98.50 156 ARG A N 1
ATOM 1206 C CA . ARG A 1 156 ? 14.780 7.800 -2.220 1.00 98.50 156 ARG A CA 1
ATOM 1207 C C . ARG A 1 156 ? 13.384 8.342 -1.906 1.00 98.50 156 ARG A C 1
ATOM 1209 O O . ARG A 1 156 ? 12.955 8.274 -0.751 1.00 98.50 156 ARG A O 1
ATOM 1216 N N . LEU A 1 157 ? 12.684 8.884 -2.902 1.00 98.31 157 LEU A N 1
ATOM 1217 C CA . LEU A 1 157 ? 11.319 9.386 -2.739 1.00 98.31 157 LEU A CA 1
ATOM 1218 C C . LEU A 1 157 ? 10.340 8.253 -2.417 1.00 98.31 157 LEU A C 1
ATOM 1220 O O . LEU A 1 157 ? 9.525 8.408 -1.509 1.00 98.31 157 LEU A O 1
ATOM 1224 N N . GLN A 1 158 ? 10.476 7.093 -3.060 1.00 98.31 158 GLN A N 1
ATOM 1225 C CA . GLN A 1 158 ? 9.656 5.913 -2.781 1.00 98.31 158 GLN A CA 1
ATOM 1226 C C . GLN A 1 158 ? 9.809 5.437 -1.327 1.00 98.31 158 GLN A C 1
ATOM 1228 O O . GLN A 1 158 ? 8.812 5.219 -0.635 1.00 98.31 158 GLN A O 1
ATOM 1233 N N . ASN A 1 159 ? 11.042 5.383 -0.812 1.00 98.00 159 ASN A N 1
ATOM 1234 C CA . ASN A 1 159 ? 11.301 5.055 0.594 1.00 98.00 159 ASN A CA 1
ATOM 1235 C C . ASN A 1 159 ? 10.672 6.078 1.555 1.00 98.00 159 ASN A C 1
ATOM 1237 O O . ASN A 1 159 ? 10.123 5.713 2.599 1.00 98.00 159 ASN A O 1
ATOM 1241 N N . LYS A 1 160 ? 10.713 7.369 1.202 1.00 98.56 160 LYS A N 1
ATOM 1242 C CA . LYS A 1 160 ? 10.074 8.429 1.993 1.00 98.56 160 LYS A CA 1
ATOM 1243 C C . LYS A 1 160 ? 8.550 8.287 2.004 1.00 98.56 160 LYS A C 1
ATOM 1245 O O . LYS A 1 160 ? 7.949 8.436 3.065 1.00 98.56 160 LYS A O 1
ATOM 1250 N N . ILE A 1 161 ? 7.936 7.969 0.863 1.00 98.00 161 ILE A N 1
ATOM 1251 C CA . ILE A 1 161 ? 6.491 7.722 0.753 1.00 98.00 161 ILE A CA 1
ATOM 1252 C C . ILE A 1 161 ? 6.080 6.535 1.631 1.00 98.00 161 ILE A C 1
ATOM 1254 O O . ILE A 1 161 ? 5.127 6.656 2.398 1.00 98.00 161 ILE A O 1
ATOM 1258 N N . ALA A 1 162 ? 6.821 5.424 1.590 1.00 97.56 162 ALA A N 1
ATOM 1259 C CA . ALA A 1 162 ? 6.544 4.257 2.430 1.00 97.56 162 ALA A CA 1
ATOM 1260 C C . ALA A 1 162 ? 6.627 4.590 3.933 1.00 97.56 162 ALA A C 1
ATOM 1262 O O . ALA A 1 162 ? 5.732 4.241 4.703 1.00 97.56 162 ALA A O 1
ATOM 1263 N N . SER A 1 163 ? 7.657 5.337 4.343 1.00 98.19 163 SER A N 1
ATOM 1264 C CA . SER A 1 163 ? 7.811 5.802 5.728 1.00 98.19 163 SER A CA 1
ATOM 1265 C C . SER A 1 163 ? 6.648 6.696 6.177 1.00 98.19 163 SER A C 1
ATOM 1267 O O . SER A 1 163 ? 6.057 6.467 7.233 1.00 98.19 163 SER A O 1
ATOM 1269 N N . LEU A 1 164 ? 6.254 7.671 5.350 1.00 98.25 164 LEU A N 1
ATOM 1270 C CA . LEU A 1 164 ? 5.119 8.553 5.643 1.00 98.25 164 LEU A CA 1
ATOM 1271 C C . LEU A 1 164 ? 3.788 7.791 5.693 1.00 98.25 164 LEU A C 1
ATOM 1273 O O . LEU A 1 164 ? 2.944 8.101 6.532 1.00 98.25 164 LEU A O 1
ATOM 1277 N N . LYS A 1 165 ? 3.604 6.770 4.846 1.00 98.12 165 LYS A N 1
ATOM 1278 C CA . LYS A 1 165 ? 2.419 5.904 4.880 1.00 98.12 165 LYS A CA 1
ATOM 1279 C C . LYS A 1 165 ? 2.317 5.169 6.219 1.00 98.12 165 LYS A C 1
ATOM 1281 O O . LYS A 1 165 ? 1.258 5.214 6.838 1.00 98.12 165 LYS A O 1
ATOM 1286 N N . ASN A 1 166 ? 3.421 4.599 6.706 1.00 96.94 166 ASN A N 1
ATOM 1287 C CA . ASN A 1 166 ? 3.475 3.925 8.010 1.00 96.94 166 ASN A CA 1
ATOM 1288 C C . ASN A 1 166 ? 3.229 4.884 9.187 1.00 96.94 166 ASN A C 1
ATOM 1290 O O . ASN A 1 166 ? 2.583 4.529 10.169 1.00 96.94 166 ASN A O 1
ATOM 1294 N N . GLN A 1 167 ? 3.717 6.124 9.103 1.00 97.94 167 GLN A N 1
ATOM 1295 C CA . GLN A 1 167 ? 3.414 7.137 10.119 1.00 97.94 167 GLN A CA 1
ATOM 1296 C C . GLN A 1 167 ? 1.928 7.511 10.121 1.00 97.94 167 GLN A C 1
ATOM 1298 O O . GLN A 1 167 ? 1.333 7.677 11.183 1.00 97.94 167 GLN A O 1
ATOM 1303 N N . ASN A 1 168 ? 1.316 7.626 8.942 1.00 97.44 168 ASN A N 1
ATOM 1304 C CA . ASN A 1 168 ? -0.097 7.963 8.815 1.00 97.44 168 ASN A CA 1
ATOM 1305 C C . ASN A 1 168 ? -0.997 6.835 9.349 1.00 97.44 168 ASN A C 1
ATOM 1307 O O . ASN A 1 168 ? -1.954 7.111 10.068 1.00 97.44 168 ASN A O 1
ATOM 1311 N N . THR A 1 169 ? -0.668 5.567 9.081 1.00 96.50 169 THR A N 1
ATOM 1312 C CA . THR A 1 169 ? -1.410 4.429 9.653 1.00 96.50 169 THR A CA 1
ATOM 1313 C C . THR A 1 169 ? -1.320 4.401 11.179 1.00 96.50 169 THR A C 1
ATOM 1315 O O . THR A 1 169 ? -2.346 4.249 11.841 1.00 96.50 169 THR A O 1
ATOM 1318 N N . GLU A 1 170 ? -0.140 4.648 11.754 1.00 97.06 170 GLU A N 1
ATOM 1319 C CA . GLU A 1 170 ? 0.028 4.712 13.212 1.00 97.06 170 GLU A CA 1
ATOM 1320 C C . GLU A 1 170 ? -0.738 5.887 13.843 1.00 97.06 170 GLU A C 1
ATOM 1322 O O . GLU A 1 170 ? -1.363 5.743 14.894 1.00 97.06 170 GLU A O 1
ATOM 1327 N N . LEU A 1 171 ? -0.751 7.057 13.196 1.00 97.56 171 LEU A N 1
ATOM 1328 C CA . LEU A 1 171 ? -1.542 8.199 13.663 1.00 97.56 171 LEU A CA 1
ATOM 1329 C C . LEU A 1 171 ? -3.047 7.923 13.590 1.00 97.56 171 LEU A C 1
ATOM 1331 O O . LEU A 1 171 ? -3.765 8.234 14.541 1.00 97.56 171 LEU A O 1
ATOM 1335 N N . LYS A 1 172 ? -3.531 7.297 12.510 1.00 97.31 172 LYS A N 1
ATOM 1336 C CA . LYS A 1 172 ? -4.936 6.875 12.391 1.00 97.31 172 LYS A CA 1
ATOM 1337 C C . LYS A 1 172 ? -5.324 5.900 13.501 1.00 97.31 172 LYS A C 1
ATOM 1339 O O . LYS A 1 172 ? -6.381 6.072 14.107 1.00 97.31 172 LYS A O 1
ATOM 1344 N N . ARG A 1 173 ? -4.451 4.937 13.818 1.00 95.88 173 ARG A N 1
ATOM 1345 C CA . ARG A 1 173 ? -4.639 4.002 14.937 1.00 95.88 173 ARG A CA 1
ATOM 1346 C C . ARG A 1 173 ? -4.760 4.745 16.269 1.00 95.88 173 ARG A C 1
ATOM 1348 O O . ARG A 1 173 ? -5.724 4.536 16.998 1.00 95.88 173 ARG A O 1
ATOM 1355 N N . LYS A 1 174 ? -3.854 5.687 16.556 1.00 96.81 174 LYS A N 1
ATOM 1356 C CA . LYS A 1 174 ? -3.915 6.518 17.775 1.00 96.81 174 LYS A CA 1
ATOM 1357 C C . LYS A 1 174 ? -5.199 7.341 17.875 1.00 96.81 174 LYS A C 1
ATOM 1359 O O . LYS A 1 174 ? -5.789 7.411 18.949 1.00 96.81 174 LYS A O 1
ATOM 1364 N N . ILE A 1 175 ? -5.658 7.931 16.771 1.00 96.44 175 ILE A N 1
ATOM 1365 C CA . ILE A 1 175 ? -6.933 8.663 16.730 1.00 96.44 175 ILE A CA 1
ATOM 1366 C C . ILE A 1 175 ? -8.107 7.720 17.020 1.00 96.44 175 ILE A C 1
ATOM 1368 O O . ILE A 1 175 ? -9.012 8.085 17.771 1.00 96.44 175 ILE A O 1
ATOM 1372 N N . ALA A 1 176 ? -8.100 6.507 16.460 1.00 93.69 176 ALA A N 1
ATOM 1373 C CA . ALA A 1 176 ? -9.139 5.514 16.720 1.00 93.69 176 ALA A CA 1
ATOM 1374 C C . ALA A 1 176 ? -9.197 5.126 18.208 1.00 93.69 176 ALA A C 1
ATOM 1376 O O . ALA A 1 176 ? -10.284 5.129 18.783 1.00 93.69 176 ALA A O 1
ATOM 1377 N N . LEU A 1 177 ? -8.042 4.911 18.847 1.00 93.88 177 LEU A N 1
ATOM 1378 C CA . LEU A 1 177 ? -7.944 4.622 20.285 1.00 93.88 177 LEU A CA 1
ATOM 1379 C C . LEU A 1 177 ? -8.438 5.775 21.170 1.00 93.88 177 LEU A C 1
ATOM 1381 O O . LEU A 1 177 ? -8.967 5.545 22.251 1.00 93.88 177 LEU A O 1
ATOM 1385 N N . GLN A 1 178 ? -8.321 7.028 20.729 1.00 96.56 178 GLN A N 1
ATOM 1386 C CA . GLN A 1 178 ? -8.806 8.174 21.507 1.00 96.56 178 GLN A CA 1
ATOM 1387 C C . GLN A 1 178 ? -10.337 8.308 21.515 1.00 96.56 178 GLN A C 1
ATOM 1389 O O . GLN A 1 178 ? -10.889 8.896 22.447 1.00 96.56 178 GLN A O 1
ATOM 1394 N N . LYS A 1 179 ? -11.047 7.766 20.516 1.00 95.44 179 LYS A N 1
ATOM 1395 C CA . LYS A 1 179 ? -12.517 7.861 20.421 1.00 95.44 179 LYS A CA 1
ATOM 1396 C C . LYS A 1 179 ? -13.255 7.353 21.674 1.00 95.44 179 LYS A C 1
ATOM 1398 O O . LYS A 1 179 ? -14.085 8.110 22.184 1.00 95.44 179 LYS A O 1
ATOM 1403 N N . PRO A 1 180 ? -12.994 6.136 22.200 1.00 95.25 180 PRO A N 1
ATOM 1404 C CA . PRO A 1 180 ? -13.660 5.660 23.413 1.00 95.25 180 PRO A CA 1
ATOM 1405 C C . PRO A 1 180 ? -13.353 6.534 24.638 1.00 95.25 180 PRO A C 1
ATOM 1407 O O . PRO A 1 180 ? -14.264 6.819 25.412 1.00 95.25 180 PRO A O 1
ATOM 1410 N N . LEU A 1 181 ? -12.125 7.052 24.767 1.00 96.62 181 LEU A N 1
ATOM 1411 C CA . LEU A 1 181 ? -11.746 7.950 25.867 1.00 96.62 181 LEU A CA 1
ATOM 1412 C C . LEU A 1 181 ? -12.545 9.256 25.842 1.00 96.62 181 LEU A C 1
ATOM 1414 O O . LEU A 1 181 ? -13.074 9.694 26.864 1.00 96.62 181 LEU A O 1
ATOM 1418 N N . VAL A 1 182 ? -12.670 9.871 24.661 1.00 96.56 182 VAL A N 1
ATOM 1419 C CA . VAL A 1 182 ? -13.465 11.094 24.485 1.00 96.56 182 VAL A CA 1
ATOM 1420 C C . VAL A 1 182 ? -14.937 10.820 24.783 1.00 96.56 182 VAL A C 1
ATOM 1422 O O . VAL A 1 182 ? -15.569 11.622 25.468 1.00 96.56 182 VAL A O 1
ATOM 1425 N N . LYS A 1 183 ? -15.480 9.685 24.326 1.00 95.38 183 LYS A N 1
ATOM 1426 C CA . LYS A 1 183 ? -16.869 9.285 24.597 1.00 95.38 183 LYS A CA 1
ATOM 1427 C C . LYS A 1 183 ? -17.138 9.193 26.105 1.00 95.38 183 LYS A C 1
ATOM 1429 O O . LYS A 1 183 ? -18.053 9.859 26.588 1.00 95.38 183 LYS A O 1
ATOM 1434 N N . VAL A 1 184 ? -16.309 8.449 26.843 1.00 95.62 184 VAL A N 1
ATOM 1435 C CA . VAL A 1 184 ? -16.409 8.310 28.308 1.00 95.62 184 VAL A CA 1
ATOM 1436 C C . VAL A 1 184 ? -16.287 9.674 28.995 1.00 95.62 184 VAL A C 1
ATOM 1438 O O . VAL A 1 184 ? -17.162 10.065 29.769 1.00 95.62 184 VAL A O 1
ATOM 1441 N N . GLY A 1 185 ? -15.265 10.463 28.643 1.00 94.25 185 GLY A N 1
ATOM 1442 C CA . GLY A 1 185 ? -15.054 11.794 29.215 1.00 94.25 185 GLY A CA 1
ATOM 1443 C C . GLY A 1 185 ? -16.225 12.759 28.981 1.00 94.25 185 GLY A C 1
ATOM 1444 O O . GLY A 1 185 ? -16.587 13.526 29.878 1.00 94.25 185 GLY A O 1
ATOM 1445 N N . VAL A 1 186 ? -16.862 12.707 27.806 1.00 96.62 186 VAL A N 1
ATOM 1446 C CA . VAL A 1 186 ? -18.056 13.508 27.490 1.00 96.62 186 VAL A CA 1
ATOM 1447 C C . VAL A 1 186 ? -19.246 13.094 28.355 1.00 96.62 186 VAL A C 1
ATOM 1449 O O . VAL A 1 186 ? -19.907 13.978 28.902 1.00 96.62 186 VAL A O 1
ATOM 1452 N N . CYS A 1 187 ? -19.513 11.795 28.520 1.00 94.94 187 CYS A N 1
ATOM 1453 C CA . CYS A 1 187 ? -20.605 11.309 29.373 1.00 94.94 187 CYS A CA 1
ATOM 1454 C C . CYS A 1 187 ? -20.427 11.762 30.829 1.00 94.94 187 CYS A C 1
ATOM 1456 O O . CYS A 1 187 ? -21.338 12.352 31.416 1.00 94.94 187 CYS A O 1
ATOM 1458 N N . ILE A 1 188 ? -19.220 11.601 31.379 1.00 95.50 188 ILE A N 1
ATOM 1459 C CA . ILE A 1 188 ? -18.885 12.039 32.742 1.00 95.50 188 ILE A CA 1
ATOM 1460 C C . ILE A 1 188 ? -19.095 13.552 32.897 1.00 95.50 188 ILE A C 1
ATOM 1462 O O . ILE A 1 188 ? -19.703 14.017 33.866 1.00 95.50 188 ILE A O 1
ATOM 1466 N N . ARG A 1 189 ? -18.630 14.349 31.929 1.00 96.12 189 ARG A N 1
ATOM 1467 C CA . ARG A 1 189 ? -18.751 15.811 31.991 1.00 96.12 189 ARG A CA 1
ATOM 1468 C C . ARG A 1 189 ? -20.197 16.287 31.842 1.00 96.12 189 ARG A C 1
ATOM 1470 O O . ARG A 1 189 ? -20.587 17.225 32.537 1.00 96.12 189 ARG A O 1
ATOM 1477 N N . LYS A 1 190 ? -20.999 15.633 30.994 1.00 94.94 190 LYS A N 1
ATOM 1478 C CA . LYS A 1 190 ? -22.442 15.899 30.864 1.00 94.94 190 LYS A CA 1
ATOM 1479 C C . LYS A 1 190 ? -23.183 15.630 32.173 1.00 94.94 190 LYS A C 1
ATOM 1481 O O . LYS A 1 190 ? -23.957 16.482 32.595 1.00 94.94 190 LYS A O 1
ATOM 1486 N N . ARG A 1 191 ? -22.883 14.524 32.864 1.00 95.56 191 ARG A N 1
ATOM 1487 C CA . ARG A 1 191 ? -23.420 14.236 34.207 1.00 95.56 191 ARG A CA 1
ATOM 1488 C C . ARG A 1 191 ? -23.126 15.364 35.194 1.00 95.56 191 ARG A C 1
ATOM 1490 O O . ARG A 1 191 ? -24.035 15.817 35.883 1.00 95.56 191 ARG A O 1
ATOM 1497 N N . PHE A 1 192 ? -21.878 15.831 35.279 1.00 95.12 192 PHE A N 1
ATOM 1498 C CA . PHE A 1 192 ? -21.531 16.928 36.193 1.00 95.12 192 PHE A CA 1
ATOM 1499 C C . PHE A 1 192 ? -22.233 18.243 35.836 1.00 95.12 192 PHE A C 1
ATOM 1501 O O . PHE A 1 192 ? -22.667 18.973 36.733 1.00 95.12 192 PHE A O 1
ATOM 1508 N N . LEU A 1 193 ? -22.369 18.539 34.540 1.00 94.25 193 LEU A N 1
ATOM 1509 C CA . LEU A 1 193 ? -23.102 19.710 34.069 1.00 94.25 193 LEU A CA 1
ATOM 1510 C C . LEU A 1 193 ? -24.580 19.639 34.469 1.00 94.25 193 LEU A C 1
ATOM 1512 O O . LEU A 1 193 ? -25.101 20.617 34.999 1.00 94.25 193 LEU A O 1
ATOM 1516 N N . GLU A 1 194 ? -25.227 18.488 34.275 1.00 93.75 194 GLU A N 1
ATOM 1517 C CA . GLU A 1 194 ? -26.643 18.303 34.600 1.00 93.75 194 GLU A CA 1
ATOM 1518 C C . GLU A 1 194 ? -26.893 18.407 36.108 1.00 93.75 194 GLU A C 1
ATOM 1520 O O . GLU A 1 194 ? -27.739 19.193 36.523 1.00 93.75 194 GLU A O 1
ATOM 1525 N N . LYS A 1 195 ? -26.066 17.754 36.938 1.00 91.88 195 LYS A N 1
ATOM 1526 C CA . LYS A 1 195 ? -26.123 17.904 38.406 1.00 91.88 195 LYS A CA 1
ATOM 1527 C C . LYS A 1 195 ? -25.998 19.367 38.844 1.00 91.88 195 LYS A C 1
ATOM 1529 O O . LYS A 1 195 ? -26.719 19.832 39.724 1.00 91.88 195 LYS A O 1
ATOM 1534 N N . THR A 1 196 ? -25.094 20.120 38.213 1.00 93.69 196 THR A N 1
ATOM 1535 C CA . THR A 1 196 ? -24.915 21.552 38.507 1.00 93.69 196 THR A CA 1
ATOM 1536 C C . THR A 1 196 ? -26.131 22.372 38.076 1.00 93.69 196 THR A C 1
ATOM 1538 O O . THR A 1 196 ? -26.530 23.304 38.777 1.00 93.69 196 THR A O 1
ATOM 1541 N N . ARG A 1 197 ? -26.721 22.043 36.922 1.00 93.19 197 ARG A N 1
ATOM 1542 C CA . ARG A 1 197 ? -27.915 22.707 36.393 1.00 93.19 197 ARG A CA 1
ATOM 1543 C C . ARG A 1 197 ? -29.103 22.512 37.332 1.00 93.19 197 ARG A C 1
ATOM 1545 O O . ARG A 1 197 ? -29.715 23.500 37.733 1.00 93.19 197 ARG A O 1
ATOM 1552 N N . SER A 1 198 ? -29.353 21.277 37.751 1.00 91.88 198 SER A N 1
ATOM 1553 C CA . SER A 1 198 ? -30.428 20.929 38.680 1.00 91.88 198 SER A CA 1
ATOM 1554 C C . SER A 1 198 ? -30.276 21.616 40.034 1.00 91.88 198 SER A C 1
ATOM 1556 O O . SER A 1 198 ? -31.240 22.194 40.536 1.00 91.88 198 SER A O 1
ATOM 1558 N N . ALA A 1 199 ? -29.053 21.685 40.569 1.00 91.69 199 ALA A N 1
ATOM 1559 C CA . ALA A 1 199 ? -28.778 22.388 41.821 1.00 91.69 199 ALA A CA 1
ATOM 1560 C C . ALA A 1 199 ? -29.052 23.904 41.753 1.00 91.69 199 ALA A C 1
ATOM 1562 O O . ALA A 1 199 ? -29.461 24.500 42.747 1.00 91.69 199 ALA A O 1
ATOM 1563 N N . ARG A 1 200 ? -28.817 24.547 40.600 1.00 93.69 200 ARG A N 1
ATOM 1564 C CA . ARG A 1 200 ? -28.967 26.008 40.449 1.00 93.69 200 ARG A CA 1
ATOM 1565 C C . ARG A 1 200 ? -30.370 26.447 40.066 1.00 93.69 200 ARG A C 1
ATOM 1567 O O . ARG A 1 200 ? -30.827 27.479 40.544 1.00 93.69 200 ARG A O 1
ATOM 1574 N N . TYR A 1 201 ? -31.012 25.710 39.170 1.00 90.25 201 TYR A N 1
ATOM 1575 C CA . TYR A 1 201 ? -32.249 26.152 38.529 1.00 90.25 201 TYR A CA 1
ATOM 1576 C C . TYR A 1 201 ? -33.484 25.385 39.005 1.00 90.25 201 TYR A C 1
ATOM 1578 O O . TYR A 1 201 ? -34.566 25.639 38.488 1.00 90.25 201 TYR A O 1
ATOM 1586 N N . GLN A 1 202 ? -33.335 24.450 39.957 1.00 86.25 202 GLN A N 1
ATOM 1587 C CA . GLN A 1 202 ? -34.413 23.554 40.407 1.00 86.25 202 GLN A CA 1
ATOM 1588 C C . GLN A 1 202 ? -35.103 22.831 39.235 1.00 86.25 202 GLN A C 1
ATOM 1590 O O . GLN A 1 202 ? -36.276 22.472 39.298 1.00 86.25 202 GLN A O 1
ATOM 1595 N N . THR A 1 203 ? -34.376 22.632 38.133 1.00 86.25 203 THR A N 1
ATOM 1596 C CA . THR A 1 203 ? -34.868 21.893 36.974 1.00 86.25 203 THR A CA 1
ATOM 1597 C C . THR A 1 203 ? -34.826 20.406 37.272 1.00 86.25 203 THR A C 1
ATOM 1599 O O . THR A 1 203 ? -33.857 19.922 37.863 1.00 86.25 203 THR A O 1
ATOM 1602 N N . GLN A 1 204 ? -35.843 19.676 36.812 1.00 86.62 204 GLN A N 1
ATOM 1603 C CA . GLN A 1 204 ? -35.845 18.220 36.870 1.00 86.62 204 GLN A CA 1
ATOM 1604 C C . GLN A 1 204 ? -34.586 17.686 36.182 1.00 86.62 204 GLN A C 1
ATOM 1606 O O . GLN A 1 204 ? -34.285 18.060 35.046 1.00 86.62 204 GLN A O 1
ATOM 1611 N N . GLU A 1 205 ? -33.826 16.862 36.899 1.00 84.50 205 GLU A N 1
ATOM 1612 C CA . GLU A 1 205 ? -32.609 16.277 36.353 1.00 84.50 205 GLU A CA 1
ATOM 1613 C C . GLU A 1 205 ? -32.972 15.348 35.193 1.00 84.50 205 GLU A C 1
ATOM 1615 O O . GLU A 1 205 ? -33.892 14.530 35.309 1.00 84.50 205 GLU A O 1
ATOM 1620 N N . LEU A 1 206 ? -32.235 15.427 34.083 1.00 90.56 206 LEU A N 1
ATOM 1621 C CA . LEU A 1 206 ? -32.304 14.366 33.083 1.00 90.56 206 LEU A CA 1
ATOM 1622 C C . LEU A 1 206 ? -31.624 13.112 33.640 1.00 90.56 206 LEU A C 1
ATOM 1624 O O . LEU A 1 206 ? -30.421 12.910 33.466 1.00 90.56 206 LEU A O 1
ATOM 1628 N N . ALA A 1 207 ? -32.421 12.270 34.303 1.00 89.25 207 ALA A N 1
ATOM 1629 C CA . ALA A 1 207 ? -31.979 11.027 34.929 1.00 89.25 207 ALA A CA 1
ATOM 1630 C C . ALA A 1 207 ? -31.176 10.139 33.966 1.00 89.25 207 ALA A C 1
ATOM 1632 O O . ALA A 1 207 ? -30.182 9.552 34.378 1.00 89.25 207 ALA A O 1
ATOM 1633 N N . SER A 1 208 ? -31.535 10.117 32.677 1.00 92.50 208 SER A N 1
ATOM 1634 C CA . SER A 1 208 ? -30.784 9.403 31.637 1.00 92.50 208 SER A CA 1
ATOM 1635 C C . SER A 1 208 ? -29.344 9.904 31.494 1.00 92.50 208 SER A C 1
ATOM 1637 O O . SER A 1 208 ? -28.414 9.115 31.566 1.00 92.50 208 SER A O 1
ATOM 1639 N N . VAL A 1 209 ? -29.130 11.221 31.396 1.00 93.31 209 VAL A N 1
ATOM 1640 C CA . VAL A 1 209 ? -27.788 11.822 31.267 1.00 93.31 209 VAL A CA 1
ATOM 1641 C C . VAL A 1 209 ? -26.938 11.572 32.515 1.00 93.31 209 VAL A C 1
ATOM 1643 O O . VAL A 1 209 ? -25.724 11.369 32.421 1.00 93.31 209 VAL A O 1
ATOM 1646 N N . ILE A 1 210 ? -27.562 11.597 33.696 1.00 92.38 210 ILE A N 1
ATOM 1647 C CA . ILE A 1 210 ? -26.877 11.291 34.955 1.00 92.38 210 ILE A CA 1
ATOM 1648 C C . ILE A 1 210 ? -26.503 9.811 35.019 1.00 92.38 210 ILE A C 1
ATOM 1650 O O . ILE A 1 210 ? -25.380 9.511 35.425 1.00 92.38 210 ILE A O 1
ATOM 1654 N N . ASN A 1 211 ? -27.407 8.917 34.610 1.00 92.56 211 ASN A N 1
ATOM 1655 C CA . ASN A 1 211 ? -27.163 7.482 34.595 1.00 92.56 211 ASN A CA 1
ATOM 1656 C C . ASN A 1 211 ? -26.048 7.121 33.607 1.00 92.56 211 ASN A C 1
ATOM 1658 O O . ASN A 1 211 ? -25.074 6.506 34.019 1.00 92.56 211 ASN A O 1
ATOM 1662 N N . ASP A 1 212 ? -26.091 7.636 32.375 1.00 92.25 212 ASP A N 1
ATOM 1663 C CA . ASP A 1 212 ? -25.049 7.418 31.362 1.00 92.25 212 ASP A CA 1
ATOM 1664 C C . ASP A 1 212 ? -23.659 7.844 31.857 1.00 92.25 212 ASP A C 1
ATOM 1666 O O . ASP A 1 212 ? -22.656 7.168 31.626 1.00 92.25 212 ASP A O 1
ATOM 1670 N N . GLY A 1 213 ? -23.571 8.985 32.548 1.00 93.81 213 GLY A N 1
ATOM 1671 C CA . GLY A 1 213 ? -22.307 9.436 33.120 1.00 93.81 213 GLY A CA 1
ATOM 1672 C C . GLY A 1 213 ? -21.911 8.713 34.409 1.00 93.81 213 GLY A C 1
ATOM 1673 O O . GLY A 1 213 ? -20.732 8.746 34.754 1.00 93.81 213 GLY A O 1
ATOM 1674 N N . ASN A 1 214 ? -22.854 8.119 35.151 1.00 92.00 214 ASN A N 1
ATOM 1675 C CA . ASN A 1 214 ? -22.549 7.233 36.277 1.00 92.00 214 ASN A CA 1
ATOM 1676 C C . ASN A 1 214 ? -21.964 5.923 35.741 1.00 92.00 214 ASN A C 1
ATOM 1678 O O . ASN A 1 214 ? -20.871 5.564 36.164 1.00 92.00 214 ASN A O 1
ATOM 1682 N N . SER A 1 215 ? -22.634 5.283 34.779 1.00 91.81 215 SER A N 1
ATOM 1683 C CA . SER A 1 215 ? -22.148 4.084 34.095 1.00 91.81 215 SER A CA 1
ATOM 1684 C C . SER A 1 215 ? -20.763 4.334 33.505 1.00 91.81 215 SER A C 1
ATOM 1686 O O . SER A 1 215 ? -19.813 3.667 33.880 1.00 91.81 215 SER A O 1
ATOM 1688 N N . ALA A 1 216 ? -20.568 5.412 32.738 1.00 92.31 216 ALA A N 1
ATOM 1689 C CA . ALA A 1 216 ? -19.248 5.749 32.195 1.00 92.31 216 ALA A CA 1
ATOM 1690 C C . ALA A 1 216 ? -18.154 6.023 33.256 1.00 92.31 216 ALA A C 1
ATOM 1692 O O . ALA A 1 216 ? -16.973 5.958 32.930 1.00 92.31 216 ALA A O 1
ATOM 1693 N N . ALA A 1 217 ? -18.516 6.395 34.490 1.00 90.56 217 ALA A N 1
ATOM 1694 C CA . ALA A 1 217 ? -17.558 6.684 35.563 1.00 90.56 217 ALA A CA 1
ATOM 1695 C C . ALA A 1 217 ? -17.252 5.479 36.464 1.00 90.56 217 ALA A C 1
ATOM 1697 O O . ALA A 1 217 ? -16.232 5.496 37.152 1.00 90.56 217 ALA A O 1
ATOM 1698 N N . HIS A 1 218 ? -18.166 4.513 36.540 1.00 87.06 218 HIS A N 1
ATOM 1699 C CA . HIS A 1 218 ? -18.143 3.452 37.545 1.00 87.06 218 HIS A CA 1
ATOM 1700 C C . HIS A 1 218 ? -18.147 2.049 36.938 1.00 87.06 218 HIS A C 1
ATOM 1702 O O . HIS A 1 218 ? -17.625 1.134 37.566 1.00 87.06 218 HIS A O 1
ATOM 1708 N N . GLU A 1 219 ? -18.703 1.877 35.742 1.00 87.44 219 GLU A N 1
ATOM 1709 C CA . GLU A 1 219 ? -18.643 0.621 35.003 1.00 87.44 219 GLU A CA 1
ATOM 1710 C C . GLU A 1 219 ? -17.353 0.569 34.180 1.00 87.44 219 GLU A C 1
ATOM 1712 O O . GLU A 1 219 ? -16.895 1.574 33.627 1.00 87.44 219 GLU A O 1
ATOM 1717 N N . CYS A 1 220 ? -16.757 -0.620 34.104 1.00 82.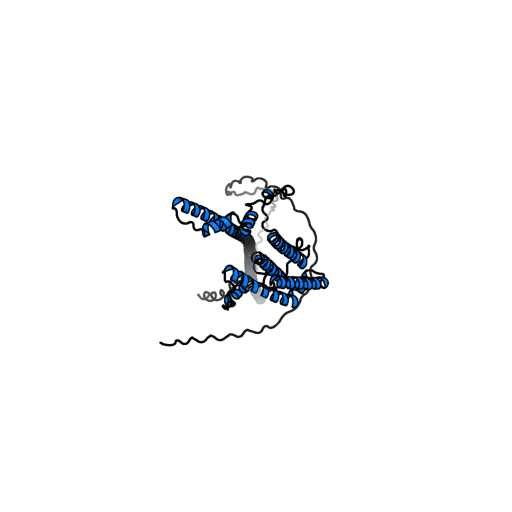81 220 CYS A N 1
ATOM 1718 C CA . CYS A 1 220 ? -15.573 -0.860 33.292 1.00 82.81 220 CYS A CA 1
ATOM 1719 C C . CYS A 1 220 ? -15.938 -0.710 31.812 1.00 82.81 220 CYS A C 1
ATOM 1721 O O . CYS A 1 220 ? -16.682 -1.517 31.257 1.00 82.81 220 CYS A O 1
ATOM 1723 N N . TYR A 1 221 ? -15.397 0.310 31.147 1.00 90.00 221 TYR A N 1
ATOM 1724 C CA . TYR A 1 221 ? -15.551 0.459 29.705 1.00 90.00 221 TYR A CA 1
ATOM 1725 C C . TYR A 1 221 ? -14.313 -0.125 29.029 1.00 90.00 221 TYR A C 1
ATOM 1727 O O . TYR A 1 221 ? -13.358 0.592 28.732 1.00 90.00 221 TYR A O 1
ATOM 1735 N N . VAL A 1 222 ? -14.350 -1.435 28.765 1.00 88.06 222 VAL A N 1
ATOM 1736 C CA . VAL A 1 222 ? -13.201 -2.243 28.310 1.00 88.06 222 VAL A CA 1
ATOM 1737 C C . VAL A 1 222 ? -12.431 -1.587 27.157 1.00 88.06 222 VAL A C 1
ATOM 1739 O O . VAL A 1 222 ? -11.204 -1.550 27.167 1.00 88.06 222 VAL A O 1
ATOM 1742 N N . ALA A 1 223 ? -13.128 -0.992 26.183 1.00 87.88 223 ALA A N 1
ATOM 1743 C CA . ALA A 1 223 ? -12.490 -0.315 25.051 1.00 87.88 223 ALA A CA 1
ATOM 1744 C C . ALA A 1 223 ? -11.739 0.980 25.431 1.00 87.88 223 ALA A C 1
ATOM 1746 O O . ALA A 1 223 ? -10.752 1.334 24.788 1.00 87.88 223 ALA A O 1
ATOM 1747 N N . ALA A 1 224 ? -12.197 1.708 26.452 1.00 91.62 224 ALA A N 1
ATOM 1748 C CA . ALA A 1 224 ? -11.499 2.878 26.986 1.00 91.62 224 ALA A CA 1
ATOM 1749 C C . ALA A 1 224 ? -10.307 2.435 27.835 1.00 91.62 224 ALA A C 1
ATOM 1751 O O . ALA A 1 224 ? -9.221 2.983 27.668 1.00 91.62 224 ALA A O 1
ATOM 1752 N N . ASP A 1 225 ? -10.479 1.409 28.666 1.00 88.81 225 ASP A N 1
ATOM 1753 C CA . ASP A 1 225 ? -9.398 0.868 29.488 1.00 88.81 225 ASP A CA 1
ATOM 1754 C C . ASP A 1 225 ? -8.266 0.325 28.606 1.00 88.81 225 ASP A C 1
ATOM 1756 O O . ASP A 1 225 ? -7.111 0.722 28.763 1.00 88.81 225 ASP A O 1
ATOM 1760 N N . ALA A 1 226 ? -8.594 -0.471 27.583 1.00 88.75 226 ALA A N 1
ATOM 1761 C CA . ALA A 1 226 ? -7.635 -0.934 26.581 1.00 88.75 226 ALA A CA 1
ATOM 1762 C C . ALA A 1 226 ? -6.904 0.238 25.899 1.00 88.75 226 ALA A C 1
ATOM 1764 O O . ALA A 1 226 ? -5.676 0.224 25.777 1.00 88.75 226 ALA A O 1
ATOM 1765 N N . ALA A 1 227 ? -7.630 1.297 25.522 1.00 91.25 227 ALA A N 1
ATOM 1766 C CA . ALA A 1 227 ? -7.029 2.489 24.934 1.00 91.25 227 ALA A CA 1
ATOM 1767 C C . ALA A 1 227 ? -6.085 3.233 25.896 1.00 91.25 227 ALA A C 1
ATOM 1769 O O . ALA A 1 227 ? -5.066 3.761 25.448 1.00 91.25 227 ALA A O 1
ATOM 1770 N N . LEU A 1 228 ? -6.374 3.268 27.204 1.00 92.75 228 LEU A N 1
ATOM 1771 C CA . LEU A 1 228 ? -5.484 3.865 28.207 1.00 92.75 228 LEU A CA 1
ATOM 1772 C C . LEU A 1 228 ? -4.147 3.120 28.299 1.00 92.75 228 LEU A C 1
ATOM 1774 O O . LEU A 1 228 ? -3.099 3.769 28.392 1.00 92.75 228 LEU A O 1
ATOM 1778 N N . PHE A 1 229 ? -4.167 1.786 28.237 1.00 91.62 229 PHE A N 1
ATOM 1779 C CA . PHE A 1 229 ? -2.947 0.976 28.214 1.00 91.62 229 PHE A CA 1
ATOM 1780 C C . PHE A 1 229 ? -2.179 1.138 26.899 1.00 91.62 229 PHE A C 1
ATOM 1782 O O . PHE A 1 229 ? -0.978 1.409 26.922 1.00 91.62 229 PHE A O 1
ATOM 1789 N N . GLU A 1 230 ? -2.852 1.037 25.750 1.00 90.69 230 GLU A N 1
ATOM 1790 C CA . GLU A 1 230 ? -2.193 1.138 24.441 1.00 90.69 230 GLU A CA 1
ATOM 1791 C C . GLU A 1 230 ? -1.590 2.519 24.161 1.00 90.69 230 GLU A C 1
ATOM 1793 O O . GLU A 1 230 ? -0.534 2.623 23.534 1.00 90.69 230 GLU A O 1
ATOM 1798 N N . LEU A 1 231 ? -2.239 3.592 24.623 1.00 93.56 231 LEU A N 1
ATOM 1799 C CA . LEU A 1 231 ? -1.717 4.956 24.503 1.00 93.56 231 LEU A CA 1
ATOM 1800 C C . LEU A 1 231 ? -0.645 5.274 25.557 1.00 93.56 231 LEU A C 1
ATOM 1802 O O . LEU A 1 231 ? -0.025 6.337 25.487 1.00 93.56 231 LEU A O 1
ATOM 1806 N N . GLY A 1 232 ? -0.404 4.366 26.508 1.00 92.75 232 GLY A N 1
ATOM 1807 C CA . GLY A 1 232 ? 0.594 4.525 27.563 1.00 92.75 232 GLY A CA 1
ATOM 1808 C C . GLY A 1 232 ? 0.193 5.508 28.664 1.00 92.75 232 GLY A C 1
ATOM 1809 O O . GLY A 1 232 ? 1.057 5.960 29.411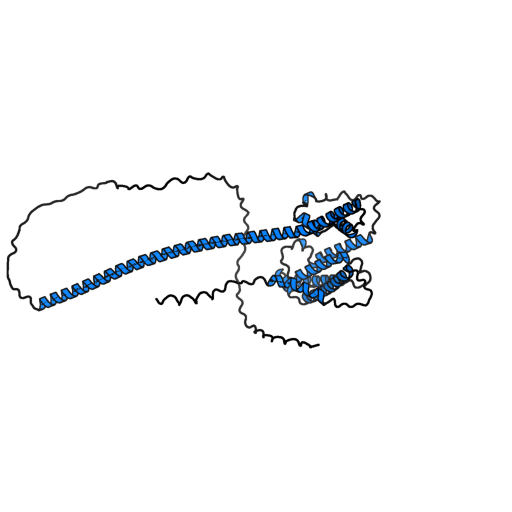 1.00 92.75 232 GLY A O 1
ATOM 1810 N N . TYR A 1 233 ? -1.094 5.848 28.781 1.00 92.81 233 TYR A N 1
ATOM 1811 C CA . TYR A 1 233 ? -1.604 6.637 29.908 1.00 92.81 233 TYR A CA 1
ATOM 1812 C C . TYR A 1 233 ? -1.649 5.818 31.201 1.00 92.81 233 TYR A C 1
ATOM 1814 O O . TYR A 1 233 ? -1.510 6.376 32.287 1.00 92.81 233 TYR A O 1
ATOM 1822 N N . MET A 1 234 ? -1.805 4.497 31.083 1.00 90.75 234 MET A N 1
ATOM 1823 C CA . MET A 1 234 ? -1.637 3.554 32.182 1.00 90.75 234 MET A CA 1
ATOM 1824 C C . MET A 1 234 ? -0.430 2.664 31.903 1.00 90.75 234 MET A C 1
ATOM 1826 O O . MET A 1 234 ? -0.425 1.864 30.969 1.00 90.75 234 MET A O 1
ATOM 1830 N N . ASN A 1 235 ? 0.611 2.793 32.723 1.00 86.12 235 ASN A N 1
ATOM 1831 C CA . ASN A 1 235 ? 1.765 1.912 32.639 1.00 86.12 235 ASN A CA 1
ATOM 1832 C C . ASN A 1 235 ? 1.437 0.605 33.370 1.00 86.12 235 ASN A C 1
ATOM 1834 O O . ASN A 1 235 ? 1.284 0.596 34.589 1.00 86.12 235 ASN A O 1
ATOM 1838 N N . ALA A 1 236 ? 1.369 -0.509 32.638 1.00 79.38 236 ALA A N 1
ATOM 1839 C CA . ALA A 1 236 ? 1.088 -1.825 33.213 1.00 79.38 236 ALA A CA 1
ATOM 1840 C C . ALA A 1 236 ? 2.070 -2.223 34.332 1.00 79.38 236 ALA A C 1
ATOM 1842 O O . ALA A 1 236 ? 1.721 -3.034 35.179 1.00 79.38 236 ALA A O 1
ATOM 1843 N N . LYS A 1 237 ? 3.288 -1.662 34.357 1.00 81.19 237 LYS A N 1
ATOM 1844 C CA . LYS A 1 237 ? 4.276 -1.935 35.414 1.00 81.19 237 LYS A CA 1
ATOM 1845 C C . LYS A 1 237 ? 4.061 -1.107 36.677 1.00 81.19 237 LYS A C 1
ATOM 1847 O O . LYS A 1 237 ? 4.340 -1.602 37.761 1.00 81.19 237 LYS A O 1
ATOM 1852 N N . GLU A 1 238 ? 3.603 0.133 36.538 1.00 81.25 238 GLU A N 1
ATOM 1853 C CA . GLU A 1 238 ? 3.369 1.037 37.676 1.00 81.25 238 GLU A CA 1
ATOM 1854 C C . GLU A 1 238 ? 1.980 0.825 38.281 1.00 81.25 238 GLU A C 1
ATOM 1856 O O . GLU A 1 238 ? 1.811 0.942 39.489 1.00 81.25 238 GLU A O 1
ATOM 1861 N N . ASN A 1 239 ? 1.012 0.442 37.444 1.00 72.38 239 ASN A N 1
ATOM 1862 C CA . ASN A 1 239 ? -0.379 0.206 37.823 1.00 72.38 239 ASN A CA 1
ATOM 1863 C C . ASN A 1 239 ? -0.717 -1.282 37.964 1.00 72.38 239 ASN A C 1
ATOM 1865 O O . ASN A 1 239 ? -1.889 -1.625 38.125 1.00 72.38 239 ASN A O 1
ATOM 1869 N N . ALA A 1 240 ? 0.275 -2.178 37.890 1.00 66.06 240 ALA A N 1
ATOM 1870 C CA . ALA A 1 240 ? 0.066 -3.549 38.327 1.00 66.06 240 ALA A CA 1
ATOM 1871 C C . ALA A 1 240 ? -0.334 -3.481 39.799 1.00 66.06 240 ALA A C 1
ATOM 1873 O O . ALA A 1 240 ? 0.493 -3.147 40.649 1.00 66.06 240 ALA A O 1
ATOM 1874 N N . LEU A 1 241 ? -1.604 -3.783 40.090 1.00 57.66 241 LEU A N 1
ATOM 1875 C CA . LEU A 1 241 ? -2.037 -4.011 41.459 1.00 57.66 241 LEU A CA 1
ATOM 1876 C C . LEU A 1 241 ? -1.014 -4.970 42.085 1.00 57.66 241 LEU A C 1
ATOM 1878 O O . LEU A 1 241 ? -0.702 -5.993 41.457 1.00 57.66 241 LEU A O 1
ATOM 1882 N N . PRO A 1 242 ? -0.421 -4.633 43.249 1.00 56.56 242 PRO A N 1
ATOM 1883 C CA . PRO A 1 242 ? 0.517 -5.525 43.912 1.00 56.56 242 PRO A CA 1
ATOM 1884 C C . PRO A 1 242 ? -0.154 -6.889 43.986 1.00 56.56 242 PRO A C 1
ATOM 1886 O O . PRO A 1 242 ? -1.260 -6.979 44.517 1.00 56.56 242 PRO A O 1
ATOM 1889 N N . ARG A 1 243 ? 0.460 -7.905 43.350 1.00 49.97 243 ARG A N 1
ATOM 1890 C CA . ARG A 1 243 ? -0.111 -9.255 43.211 1.00 49.97 243 ARG A CA 1
ATOM 1891 C C . ARG A 1 243 ? -0.672 -9.650 44.568 1.00 49.97 243 ARG A C 1
ATOM 1893 O O . ARG A 1 243 ? 0.098 -9.897 45.496 1.00 49.97 243 ARG A O 1
ATOM 1900 N N . SER A 1 244 ? -1.994 -9.640 44.686 1.00 47.31 244 SER A N 1
ATOM 1901 C CA . SER A 1 244 ? -2.719 -9.770 45.941 1.00 47.31 244 SER A CA 1
ATOM 1902 C C . SER A 1 244 ? -2.650 -11.214 46.419 1.00 47.31 244 SER A C 1
ATOM 1904 O O . SER A 1 244 ? -3.618 -11.961 46.383 1.00 47.31 244 SER A O 1
ATOM 1906 N N . ARG A 1 245 ? -1.475 -11.630 46.893 1.00 44.19 245 ARG A N 1
ATOM 1907 C CA . ARG A 1 245 ? -1.362 -12.825 47.728 1.00 44.19 245 ARG A CA 1
ATOM 1908 C C . ARG A 1 245 ? -1.704 -12.533 49.191 1.00 44.19 245 ARG A C 1
ATOM 1910 O O . ARG A 1 245 ? -1.872 -13.475 49.949 1.00 44.19 245 ARG A O 1
ATOM 1917 N N . GLU A 1 246 ? -1.856 -11.261 49.570 1.00 49.34 246 GLU A N 1
ATOM 1918 C CA . GLU A 1 246 ? -2.067 -10.843 50.966 1.00 49.34 246 GLU A CA 1
ATOM 1919 C C . GLU A 1 246 ? -3.417 -10.164 51.261 1.00 49.34 246 GLU A C 1
ATOM 1921 O O . GLU A 1 246 ? -3.708 -9.922 52.427 1.00 49.34 246 GLU A O 1
ATOM 1926 N N . TYR A 1 247 ? -4.284 -9.909 50.270 1.00 45.44 247 TYR A N 1
ATOM 1927 C CA . TYR A 1 247 ? -5.532 -9.150 50.496 1.00 45.44 247 TYR A CA 1
ATOM 1928 C C . TYR A 1 247 ? -6.831 -9.971 50.554 1.00 45.44 247 TYR A C 1
ATOM 1930 O O . TYR A 1 247 ? -7.903 -9.393 50.688 1.00 45.44 247 TYR A O 1
ATOM 1938 N N . PHE A 1 248 ? -6.768 -11.306 50.575 1.00 41.66 248 PHE A N 1
ATOM 1939 C CA . PHE A 1 248 ? -7.926 -12.125 50.966 1.00 41.66 248 PHE A CA 1
ATOM 1940 C C . PHE A 1 248 ? -7.948 -12.363 52.486 1.00 41.66 248 PHE A C 1
ATOM 1942 O O . PHE A 1 248 ? -7.818 -13.482 52.974 1.00 41.66 248 PHE A O 1
ATOM 1949 N N . ARG A 1 249 ? -8.124 -11.282 53.246 1.00 42.50 249 ARG A N 1
ATOM 1950 C CA . ARG A 1 249 ? -8.917 -11.302 54.483 1.00 42.50 249 ARG A CA 1
ATOM 1951 C C . ARG A 1 249 ? -10.021 -10.285 54.269 1.00 42.50 249 ARG A C 1
ATOM 1953 O O . ARG A 1 249 ? -9.848 -9.105 54.547 1.00 42.50 249 ARG A O 1
ATOM 1960 N N . ILE A 1 250 ? -11.092 -10.750 53.645 1.00 43.62 250 ILE A N 1
ATOM 1961 C CA . ILE A 1 250 ? -12.319 -9.981 53.499 1.00 43.62 250 ILE A CA 1
ATOM 1962 C C . ILE A 1 250 ? -13.101 -10.211 54.792 1.00 43.62 250 ILE A C 1
ATOM 1964 O O . ILE A 1 250 ? -13.329 -11.359 55.169 1.00 43.62 250 ILE A O 1
ATOM 1968 N N . ASP A 1 251 ? -13.428 -9.116 55.476 1.00 40.44 251 ASP A N 1
ATOM 1969 C CA . ASP A 1 251 ? -14.327 -9.082 56.628 1.00 40.44 251 ASP A CA 1
ATOM 1970 C C . ASP A 1 251 ? -15.664 -9.768 56.299 1.00 40.44 251 ASP A C 1
ATOM 1972 O O . ASP A 1 251 ? -16.232 -9.572 55.221 1.00 40.44 251 ASP A O 1
ATOM 1976 N N . GLU A 1 252 ? -16.162 -10.555 57.256 1.00 46.28 252 GLU A N 1
ATOM 1977 C CA . GLU A 1 252 ? -17.307 -11.480 57.169 1.00 46.28 252 GLU A CA 1
ATOM 1978 C C . GLU A 1 252 ? -18.684 -10.827 56.897 1.00 46.28 252 GLU A C 1
ATOM 1980 O O . GLU A 1 252 ? -19.695 -11.525 56.873 1.00 46.28 252 GLU A O 1
ATOM 1985 N N . ASP A 1 253 ? -18.756 -9.521 56.623 1.00 45.41 253 ASP A N 1
ATOM 1986 C CA . ASP A 1 253 ? -20.020 -8.767 56.589 1.00 45.41 253 ASP A CA 1
ATOM 1987 C C . ASP A 1 253 ? -20.474 -8.292 55.196 1.00 45.41 253 ASP A C 1
ATOM 1989 O O . ASP A 1 253 ? -21.474 -7.575 55.066 1.00 45.41 253 ASP A O 1
ATOM 1993 N N . TRP A 1 254 ? -19.816 -8.719 54.114 1.00 42.41 254 TRP A N 1
ATOM 1994 C CA . TRP A 1 254 ? -20.371 -8.500 52.775 1.00 42.41 254 TRP A CA 1
ATOM 1995 C C . TRP A 1 254 ? -21.497 -9.497 52.511 1.00 42.41 254 TRP A C 1
ATOM 1997 O O . TRP A 1 254 ? -21.268 -10.654 52.162 1.00 42.41 254 TRP A O 1
ATOM 2007 N N . LYS A 1 255 ? -22.737 -9.018 52.680 1.00 42.50 255 LYS A N 1
ATOM 2008 C CA . LYS A 1 255 ? -23.957 -9.686 52.214 1.00 42.50 255 LYS A CA 1
ATOM 2009 C C . LYS A 1 255 ? -23.744 -10.206 50.794 1.00 42.50 255 LYS A C 1
ATOM 2011 O O . LYS A 1 255 ? -23.667 -9.435 49.841 1.00 42.50 255 LYS A O 1
ATOM 2016 N N . VAL A 1 256 ? -23.678 -11.529 50.721 1.00 35.94 256 VAL A N 1
ATOM 2017 C CA . VAL A 1 256 ? -23.656 -12.365 49.528 1.00 35.94 256 VAL A CA 1
ATOM 2018 C C . VAL A 1 256 ? -24.736 -11.878 48.559 1.00 35.94 256 VAL A C 1
ATOM 2020 O O . VAL A 1 256 ? -25.926 -12.106 48.776 1.00 35.94 256 VAL A O 1
ATOM 2023 N N . ILE A 1 257 ? -24.320 -11.203 47.486 1.00 41.88 257 ILE A N 1
ATOM 2024 C CA . ILE A 1 257 ? -25.031 -11.318 46.211 1.00 41.88 257 ILE A CA 1
ATOM 2025 C C . ILE A 1 257 ? -24.942 -12.810 45.889 1.00 41.88 257 ILE A C 1
ATOM 2027 O O . ILE A 1 257 ? -23.840 -13.360 45.913 1.00 41.88 257 ILE A O 1
ATOM 2031 N N . SER A 1 258 ? -26.091 -13.476 45.765 1.00 45.16 258 SER A N 1
ATOM 2032 C CA . SER A 1 258 ? -26.223 -14.933 45.647 1.00 45.16 258 SER A CA 1
ATOM 2033 C C . SER A 1 258 ? -25.121 -15.519 44.769 1.00 45.16 258 SER A C 1
ATOM 2035 O O . SER A 1 258 ? -25.053 -15.239 43.576 1.00 45.16 258 SER A O 1
ATOM 2037 N N . GLY A 1 259 ? -24.253 -16.332 45.380 1.00 47.41 259 GLY A N 1
ATOM 2038 C CA . GLY A 1 259 ? -23.082 -16.918 44.724 1.00 47.41 259 GLY A CA 1
ATOM 2039 C C . GLY A 1 259 ? -23.407 -17.746 43.479 1.00 47.41 259 GLY A C 1
ATOM 2040 O O . GLY A 1 259 ? -22.513 -17.996 42.685 1.00 47.41 259 GLY A O 1
ATOM 2041 N N . GLU A 1 260 ? -24.672 -18.109 43.260 1.00 52.06 260 GLU A N 1
ATOM 2042 C CA . GLU A 1 260 ? -25.106 -18.827 42.065 1.00 52.06 260 GLU A CA 1
ATOM 2043 C C . GLU A 1 260 ? -24.892 -18.047 40.764 1.00 52.06 260 GLU A C 1
ATOM 2045 O O . GLU A 1 260 ? -24.548 -18.672 39.767 1.00 52.06 260 GLU A O 1
ATOM 2050 N N . ASP A 1 261 ? -25.049 -16.721 40.736 1.00 47.81 261 ASP A N 1
ATOM 2051 C CA . ASP A 1 261 ? -24.967 -15.977 39.468 1.00 47.81 261 ASP A CA 1
ATOM 2052 C C . ASP A 1 261 ? -23.515 -15.675 39.074 1.00 47.81 261 ASP A C 1
ATOM 2054 O O . ASP A 1 261 ? -23.130 -15.872 37.923 1.00 47.81 261 ASP A O 1
ATOM 2058 N N . VAL A 1 262 ? -22.667 -15.348 40.056 1.00 52.53 262 VAL A N 1
ATOM 2059 C CA . VAL A 1 262 ? -21.217 -15.177 39.850 1.00 52.53 262 VAL A CA 1
ATOM 2060 C C . VAL A 1 262 ? -20.548 -16.513 39.514 1.00 52.53 262 VAL A C 1
ATOM 2062 O O . VAL A 1 262 ? -19.648 -16.567 38.679 1.00 52.53 262 VAL A O 1
ATOM 2065 N N . GLU A 1 263 ? -20.991 -17.616 40.124 1.00 56.94 263 GLU A N 1
ATOM 2066 C CA . GLU A 1 263 ? -20.468 -18.948 39.815 1.00 56.94 263 GLU A CA 1
ATOM 2067 C C . GLU A 1 263 ? -20.917 -19.435 38.425 1.00 56.94 263 GLU A C 1
ATOM 2069 O O . GLU A 1 263 ? -20.136 -20.090 37.735 1.00 56.94 263 GLU A O 1
ATOM 2074 N N . LYS A 1 264 ? -22.128 -19.085 37.966 1.00 58.22 264 LYS A N 1
ATOM 2075 C CA . LYS A 1 264 ? -22.590 -19.369 36.593 1.00 58.22 264 LYS A CA 1
ATOM 2076 C C . LYS A 1 264 ? -21.782 -18.601 35.545 1.00 58.22 264 LYS A C 1
ATOM 2078 O O . LYS A 1 264 ? -21.374 -19.200 34.551 1.00 58.22 264 LYS A O 1
ATOM 2083 N N . GLU A 1 265 ? -21.503 -17.323 35.785 1.00 51.25 265 GLU A N 1
ATOM 2084 C CA . GLU A 1 265 ? -20.708 -16.482 34.882 1.00 51.25 265 GLU A CA 1
ATOM 2085 C C . GLU A 1 265 ? -19.249 -16.970 34.797 1.00 51.25 265 GLU A C 1
ATOM 2087 O O . GLU A 1 265 ? -18.727 -17.193 33.702 1.00 51.25 265 GLU A O 1
ATOM 2092 N N . LEU A 1 266 ? -18.629 -17.303 35.941 1.00 58.31 266 LEU A N 1
ATOM 2093 C CA . LEU A 1 266 ? -17.291 -17.910 35.969 1.00 58.31 266 LEU A CA 1
ATOM 2094 C C . LEU A 1 266 ? -17.247 -19.280 35.275 1.00 58.31 266 LEU A C 1
ATOM 2096 O O . LEU A 1 266 ? -16.250 -19.614 34.628 1.00 58.31 266 LEU A O 1
ATOM 2100 N N . ARG A 1 267 ? -18.301 -20.097 35.408 1.00 62.91 267 ARG A N 1
ATOM 2101 C CA . ARG A 1 267 ? -18.392 -21.405 34.739 1.00 62.91 267 ARG A CA 1
ATOM 2102 C C . ARG A 1 267 ? -18.469 -21.258 33.223 1.00 62.91 267 ARG A C 1
ATOM 2104 O O . ARG A 1 267 ? -17.855 -22.066 32.535 1.00 62.91 267 ARG A O 1
ATOM 2111 N N . LEU A 1 268 ? -19.157 -20.241 32.702 1.00 58.09 268 LEU A N 1
ATOM 2112 C CA . LEU A 1 268 ? -19.228 -19.970 31.262 1.00 58.09 268 LEU A CA 1
ATOM 2113 C C . LEU A 1 268 ? -17.885 -19.484 30.707 1.00 58.09 268 LEU A C 1
ATOM 2115 O O . LEU A 1 268 ? -17.404 -20.037 29.718 1.00 58.09 268 LEU A O 1
ATOM 2119 N N . GLU A 1 269 ? -17.231 -18.531 31.377 1.00 57.19 269 GLU A N 1
ATOM 2120 C CA . GLU A 1 269 ? -15.907 -18.043 30.964 1.00 57.19 269 GLU A CA 1
ATOM 2121 C C . GLU A 1 269 ? -14.852 -19.167 31.001 1.00 57.19 269 GLU A C 1
ATOM 2123 O O . GLU A 1 269 ? -14.023 -19.293 30.097 1.00 57.19 269 GLU A O 1
ATOM 2128 N N . THR A 1 270 ? -14.906 -20.026 32.025 1.00 65.12 270 THR A N 1
ATOM 2129 C CA . THR A 1 270 ? -14.011 -21.187 32.151 1.00 65.12 270 THR A CA 1
ATOM 2130 C C . THR A 1 270 ? -14.296 -22.226 31.066 1.00 65.12 270 THR A C 1
ATOM 2132 O O . THR A 1 270 ? -13.372 -22.644 30.373 1.00 65.12 270 THR A O 1
ATOM 2135 N N . ARG A 1 271 ? -15.572 -22.567 30.834 1.00 65.00 271 ARG A N 1
ATOM 2136 C CA . ARG A 1 271 ? -15.994 -23.511 29.784 1.00 65.00 271 ARG A CA 1
ATOM 2137 C C . ARG A 1 271 ? -15.543 -23.047 28.397 1.00 65.00 271 ARG A C 1
ATOM 2139 O O . ARG A 1 271 ? -15.128 -23.871 27.589 1.00 65.00 271 ARG A O 1
ATOM 2146 N N . TYR A 1 272 ? -15.543 -21.740 28.137 1.00 62.56 272 TYR A N 1
ATOM 2147 C CA . TYR A 1 272 ? -15.058 -21.175 26.878 1.00 62.56 272 TYR A CA 1
ATOM 2148 C C . TYR A 1 272 ? -13.543 -21.183 26.721 1.00 62.56 272 TYR A C 1
ATOM 2150 O O . TYR A 1 272 ? -13.043 -21.502 25.642 1.00 62.56 272 TYR A O 1
ATOM 2158 N N . LYS A 1 273 ? -12.803 -20.854 27.782 1.00 62.56 273 LYS A N 1
ATOM 2159 C CA . LYS A 1 273 ? -11.339 -20.980 27.777 1.00 62.56 273 LYS A CA 1
ATOM 2160 C C . LYS A 1 273 ? -10.916 -22.429 27.551 1.00 62.56 273 LYS A C 1
ATOM 2162 O O . LYS A 1 273 ? -9.939 -22.657 26.841 1.00 62.56 273 LYS A O 1
ATOM 2167 N N . ASP A 1 274 ? -11.671 -23.382 28.087 1.00 67.50 274 ASP A N 1
ATOM 2168 C CA . ASP A 1 274 ? -11.430 -24.808 27.884 1.00 67.50 274 ASP A CA 1
ATOM 2169 C C . ASP A 1 274 ? -11.736 -25.236 26.440 1.00 67.50 274 ASP A C 1
ATOM 2171 O O . ASP A 1 274 ? -10.869 -25.829 25.809 1.00 67.50 274 ASP A O 1
ATOM 2175 N N . LEU A 1 275 ? -12.876 -24.834 25.863 1.00 62.28 275 LEU A N 1
ATOM 2176 C CA . LEU A 1 275 ? -13.222 -25.066 24.444 1.00 62.28 275 LEU A CA 1
ATOM 2177 C C . LEU A 1 275 ? -12.189 -24.473 23.472 1.00 62.28 275 LEU A C 1
ATOM 2179 O O . LEU A 1 275 ? -11.802 -25.094 22.483 1.00 62.28 275 LEU A O 1
ATOM 2183 N N . PHE A 1 276 ? -11.703 -23.271 23.779 1.00 60.31 276 PHE A N 1
ATOM 2184 C CA . PHE A 1 276 ? -10.627 -22.619 23.040 1.00 60.31 276 PHE A CA 1
ATOM 2185 C C . PHE A 1 276 ? -9.319 -23.418 23.105 1.00 60.31 276 PHE A C 1
ATOM 2187 O O . PHE A 1 276 ? -8.614 -23.557 22.105 1.00 60.31 276 PHE A O 1
ATOM 2194 N N . CYS A 1 277 ? -8.993 -23.949 24.286 1.00 63.31 277 CYS A N 1
ATOM 2195 C CA . CYS A 1 277 ? -7.820 -24.792 24.485 1.00 63.31 277 CYS A CA 1
ATOM 2196 C C . CYS A 1 277 ? -7.982 -26.189 23.867 1.00 63.31 277 CYS A C 1
ATOM 2198 O O . CYS A 1 277 ? -6.972 -26.776 23.485 1.00 63.31 277 CYS A O 1
ATOM 2200 N N . GLU A 1 278 ? -9.203 -26.720 23.766 1.00 62.47 278 GLU A N 1
ATOM 2201 C CA . GLU A 1 278 ? -9.496 -27.997 23.108 1.00 62.47 278 GLU A CA 1
ATOM 2202 C C . GLU A 1 278 ? -9.262 -27.900 21.594 1.00 62.47 278 GLU A C 1
ATOM 2204 O O . GLU A 1 278 ? -8.415 -28.626 21.084 1.00 62.47 278 GLU A O 1
ATOM 2209 N N . LEU A 1 279 ? -9.883 -26.932 20.907 1.00 57.91 279 LEU A N 1
ATOM 2210 C CA . LEU A 1 279 ? -9.802 -26.748 19.443 1.00 57.91 279 LEU A CA 1
ATOM 2211 C C . LEU A 1 279 ? -8.389 -26.525 18.868 1.00 57.91 279 LEU A C 1
ATOM 2213 O O . LEU A 1 279 ? -8.116 -26.765 17.685 1.00 57.91 279 LEU A O 1
ATOM 2217 N N . TYR A 1 280 ? -7.505 -25.925 19.661 1.00 58.84 280 TYR A N 1
ATOM 2218 C CA . TYR A 1 280 ? -6.204 -25.448 19.179 1.00 58.84 280 TYR A CA 1
ATOM 2219 C C . TYR A 1 280 ? -5.032 -25.980 20.003 1.00 58.84 280 TYR A C 1
ATOM 2221 O O . TYR A 1 280 ? -3.878 -25.641 19.731 1.00 58.84 280 TYR A O 1
ATOM 2229 N N . GLY A 1 281 ? -5.320 -26.840 20.982 1.00 57.88 281 GLY A N 1
ATOM 2230 C CA . GLY A 1 281 ? -4.355 -27.321 21.952 1.00 57.88 281 GLY A CA 1
ATOM 2231 C C . GLY A 1 281 ? -3.875 -26.220 22.901 1.00 57.88 281 GLY A C 1
ATOM 2232 O O . GLY A 1 281 ? -3.930 -25.017 22.636 1.00 57.88 281 GLY A O 1
ATOM 2233 N N . ARG A 1 282 ? -3.285 -26.643 24.022 1.00 56.34 282 ARG A N 1
ATOM 2234 C CA . ARG A 1 282 ? -2.612 -25.745 24.979 1.00 56.34 282 ARG A CA 1
ATOM 2235 C C . ARG A 1 282 ? -1.437 -24.965 24.341 1.00 56.34 282 ARG A C 1
ATOM 2237 O O . ARG A 1 282 ? -0.955 -23.995 24.919 1.00 56.34 282 ARG A O 1
ATOM 2244 N N . GLU A 1 283 ? -1.010 -25.366 23.143 1.00 45.84 283 GLU A N 1
ATOM 2245 C CA . GLU A 1 283 ? 0.092 -24.806 22.346 1.00 45.84 283 GLU A CA 1
ATOM 2246 C C . GLU A 1 283 ? -0.295 -23.555 21.527 1.00 45.84 283 GLU A C 1
ATOM 2248 O O . GLU A 1 283 ? 0.581 -22.851 21.015 1.00 45.84 283 GLU A O 1
ATOM 2253 N N . ALA A 1 284 ? -1.586 -23.204 21.438 1.00 52.25 284 ALA A N 1
ATOM 2254 C CA . ALA A 1 284 ? -2.050 -21.991 20.751 1.00 52.25 284 ALA A CA 1
ATOM 2255 C C . ALA A 1 284 ? -1.489 -20.691 21.366 1.00 52.25 284 ALA A C 1
ATOM 2257 O O . ALA A 1 284 ? -1.323 -19.684 20.674 1.00 52.25 284 ALA A O 1
ATOM 2258 N N . GLY A 1 285 ? -1.132 -20.719 22.656 1.00 53.53 285 GLY A N 1
ATOM 2259 C CA . GLY A 1 285 ? -0.450 -19.610 23.330 1.00 53.53 285 GLY A CA 1
ATOM 2260 C C . GLY A 1 285 ? 0.972 -19.347 22.813 1.00 53.53 285 GLY A C 1
ATOM 2261 O O . GLY A 1 285 ? 1.444 -18.212 22.888 1.00 53.53 285 GLY A O 1
ATOM 2262 N N . GLU A 1 286 ? 1.633 -20.361 22.248 1.00 47.66 286 GLU A N 1
ATOM 2263 C CA . GLU A 1 286 ? 3.000 -20.279 21.711 1.00 47.66 286 GLU A CA 1
ATOM 2264 C C . GLU A 1 286 ? 3.019 -20.160 20.173 1.00 47.66 286 GLU A C 1
ATOM 2266 O O . GLU A 1 286 ? 3.953 -19.600 19.602 1.00 47.66 286 GLU A O 1
ATOM 2271 N N . SER A 1 287 ? 1.941 -20.576 19.501 1.00 47.47 287 SER A N 1
ATOM 2272 C CA . SER A 1 287 ? 1.842 -20.706 18.036 1.00 47.47 287 SER A CA 1
ATOM 2273 C C . SER A 1 287 ? 1.349 -19.452 17.293 1.00 47.47 287 SER A C 1
ATOM 2275 O O . SER A 1 287 ? 0.774 -19.554 16.210 1.00 47.47 287 SER A O 1
ATOM 2277 N N . ARG A 1 288 ? 1.605 -18.239 17.809 1.00 52.53 288 ARG A N 1
ATOM 2278 C CA . ARG A 1 288 ? 1.245 -16.967 17.129 1.00 52.53 288 ARG A CA 1
ATOM 2279 C C . ARG A 1 288 ? 1.953 -16.737 15.779 1.00 52.53 288 ARG A C 1
ATOM 2281 O O . ARG A 1 288 ? 1.722 -15.710 15.145 1.00 52.53 288 ARG A O 1
ATOM 2288 N N . SER A 1 289 ? 2.840 -17.634 15.351 1.00 59.53 289 SER A N 1
ATOM 2289 C CA . SER A 1 289 ? 3.658 -17.485 14.143 1.00 59.53 289 SER A CA 1
ATOM 2290 C C . SER A 1 289 ? 3.118 -18.183 12.896 1.00 59.53 289 SER A C 1
ATOM 2292 O O . SER A 1 289 ? 3.674 -17.952 11.823 1.00 59.53 289 SER A O 1
ATOM 2294 N N . HIS A 1 290 ? 2.085 -19.023 12.999 1.00 72.44 290 HIS A N 1
ATOM 2295 C CA . HIS A 1 290 ? 1.598 -19.781 11.846 1.00 72.44 290 HIS A CA 1
ATOM 2296 C C . HIS A 1 290 ? 0.377 -19.110 11.184 1.00 72.44 290 HIS A C 1
ATOM 2298 O O . HIS A 1 290 ? -0.564 -18.720 11.880 1.00 72.44 290 HIS A O 1
ATOM 2304 N N . PRO A 1 291 ? 0.393 -18.905 9.853 1.00 80.25 291 PRO A N 1
ATOM 2305 C CA . PRO A 1 291 ? -0.624 -18.123 9.150 1.00 80.25 291 PRO A CA 1
ATOM 2306 C C . PRO A 1 291 ? -1.933 -18.902 8.972 1.00 80.25 291 PRO A C 1
ATOM 2308 O O . PRO A 1 291 ? -2.073 -19.627 7.996 1.00 80.25 291 PRO A O 1
ATOM 2311 N N . LEU A 1 292 ? -2.890 -18.741 9.893 1.00 85.56 292 LEU A N 1
ATOM 2312 C CA . LEU A 1 292 ? -4.208 -19.398 9.835 1.00 85.56 292 LEU A CA 1
ATOM 2313 C C . LEU A 1 292 ? -4.868 -19.275 8.451 1.00 85.56 292 LEU A C 1
ATOM 2315 O O . LEU A 1 292 ? -4.879 -18.182 7.862 1.00 85.56 292 LEU A O 1
ATOM 2319 N N . GLY A 1 293 ? -5.459 -20.384 7.997 1.00 90.56 293 GLY A N 1
ATOM 2320 C CA . GLY A 1 293 ? -6.300 -20.436 6.802 1.00 90.56 293 GLY A CA 1
ATOM 2321 C C . GLY A 1 293 ? -7.560 -19.572 6.927 1.00 90.56 293 GLY A C 1
ATOM 2322 O O . GLY A 1 293 ? -7.902 -19.081 8.007 1.00 90.56 293 GLY A O 1
ATOM 2323 N N . GLU A 1 294 ? -8.235 -19.330 5.805 1.00 93.44 294 GLU A N 1
ATOM 2324 C CA . GLU A 1 294 ? -9.425 -18.478 5.743 1.00 93.44 294 GLU A CA 1
ATOM 2325 C C . GLU A 1 294 ? -10.608 -19.068 6.523 1.00 93.44 294 GLU A C 1
ATOM 2327 O O . GLU A 1 294 ? -11.207 -18.375 7.349 1.00 93.44 294 GLU A O 1
ATOM 2332 N N . ARG A 1 295 ? -10.930 -20.349 6.317 1.00 94.88 295 ARG A N 1
ATOM 2333 C CA . ARG A 1 295 ? -11.998 -21.044 7.048 1.00 94.88 295 ARG A CA 1
ATOM 2334 C C . ARG A 1 295 ? -11.681 -21.155 8.525 1.00 94.88 295 ARG A C 1
ATOM 2336 O O . ARG A 1 295 ? -12.561 -20.912 9.345 1.00 94.88 295 ARG A O 1
ATOM 2343 N N . GLU A 1 296 ? -10.434 -21.462 8.872 1.00 91.75 296 GLU A N 1
ATOM 2344 C CA . GLU A 1 296 ? -10.014 -21.512 10.275 1.00 91.75 296 GLU A CA 1
ATOM 2345 C C . GLU A 1 296 ? -10.215 -20.143 10.939 1.00 91.75 296 GLU A C 1
ATOM 2347 O O . GLU A 1 296 ? -10.845 -20.051 11.989 1.00 91.75 296 GLU A O 1
ATOM 2352 N N . ARG A 1 297 ? -9.811 -19.052 10.281 1.00 88.94 297 ARG A N 1
ATOM 2353 C CA . ARG A 1 297 ? -10.060 -17.688 10.769 1.00 88.94 297 ARG A CA 1
ATOM 2354 C C . ARG A 1 297 ? -11.550 -17.374 10.938 1.00 88.94 297 ARG A C 1
ATOM 2356 O O . ARG A 1 297 ? -11.922 -16.771 11.939 1.00 88.94 297 ARG A O 1
ATOM 2363 N N . ARG A 1 298 ? -12.416 -17.831 10.028 1.00 91.44 298 ARG A N 1
ATOM 2364 C CA . ARG A 1 298 ? -13.874 -17.665 10.178 1.00 91.44 298 ARG A CA 1
ATOM 2365 C C . ARG A 1 298 ? -14.420 -18.373 11.418 1.00 91.44 298 ARG A C 1
ATOM 2367 O O . ARG A 1 298 ? -15.265 -17.799 12.101 1.00 91.44 298 ARG A O 1
ATOM 2374 N N . VAL A 1 299 ? -13.930 -19.576 11.743 1.00 91.81 299 VAL A N 1
ATOM 2375 C CA . VAL A 1 299 ? -14.285 -20.258 13.005 1.00 91.81 299 VAL A CA 1
ATOM 2376 C C . VAL A 1 299 ? -13.927 -19.367 14.199 1.00 91.81 299 VAL A C 1
ATOM 2378 O O . VAL A 1 299 ? -14.758 -19.163 15.082 1.00 91.81 299 VAL A O 1
ATOM 2381 N N . TRP A 1 300 ? -12.722 -18.783 14.204 1.00 85.81 300 TRP A N 1
ATOM 2382 C CA . TRP A 1 300 ? -12.270 -17.874 15.266 1.00 85.81 300 TRP A CA 1
ATOM 2383 C C . TRP A 1 300 ? -13.161 -16.644 15.416 1.00 85.81 300 TRP A C 1
ATOM 2385 O O . TRP A 1 300 ? -13.562 -16.312 16.532 1.00 85.81 300 TRP A O 1
ATOM 2395 N N . ASP A 1 301 ? -13.488 -15.986 14.307 1.00 85.81 301 ASP A N 1
ATOM 2396 C CA . ASP A 1 301 ? -14.311 -14.779 14.321 1.00 85.81 301 ASP A CA 1
ATOM 2397 C C . ASP A 1 301 ? -15.728 -15.077 14.834 1.00 85.81 301 ASP A C 1
ATOM 2399 O O . ASP A 1 301 ? -16.289 -14.299 15.614 1.00 85.81 301 ASP A O 1
ATOM 2403 N N . MET A 1 302 ? -16.296 -16.234 14.471 1.00 92.12 302 MET A N 1
ATOM 2404 C CA . MET A 1 302 ? -17.599 -16.668 14.982 1.00 92.12 302 MET A CA 1
ATOM 2405 C C . MET A 1 302 ? -17.550 -17.003 16.473 1.00 92.12 302 MET A C 1
ATOM 2407 O O . MET A 1 302 ? -18.409 -16.526 17.209 1.00 92.12 302 MET A O 1
ATOM 2411 N N . ILE A 1 303 ? -16.531 -17.730 16.951 1.00 86.50 303 ILE A N 1
ATOM 2412 C CA . ILE A 1 303 ? -16.358 -18.010 18.389 1.00 86.50 303 ILE A CA 1
ATOM 2413 C C . ILE A 1 303 ? -16.204 -16.701 19.173 1.00 86.50 303 ILE A C 1
ATOM 2415 O O . ILE A 1 303 ? -16.872 -16.507 20.186 1.00 86.50 303 ILE A O 1
ATOM 2419 N N . GLY A 1 304 ? -15.374 -15.771 18.692 1.00 82.62 304 GLY A N 1
ATOM 2420 C CA . GLY A 1 304 ? -15.178 -14.458 19.313 1.00 82.62 304 GLY A CA 1
ATOM 2421 C C . GLY A 1 304 ? -16.458 -13.626 19.368 1.00 82.62 304 GLY A C 1
ATOM 2422 O O . GLY A 1 304 ? -16.773 -13.021 20.399 1.00 82.62 304 GLY A O 1
ATOM 2423 N N . THR A 1 305 ? -17.232 -13.634 18.282 1.00 83.88 305 THR A N 1
ATOM 2424 C CA . THR A 1 305 ? -18.538 -12.968 18.242 1.00 83.88 305 THR A CA 1
ATOM 2425 C C . THR A 1 305 ? -19.508 -13.628 19.219 1.00 83.88 305 THR A C 1
ATOM 2427 O O . THR A 1 305 ? -20.194 -12.922 19.953 1.00 83.88 305 THR A O 1
ATOM 2430 N N . MET A 1 306 ? -19.530 -14.962 19.288 1.00 84.31 306 MET A N 1
ATOM 2431 C CA . MET A 1 306 ? -20.413 -15.689 20.194 1.00 84.31 306 MET A CA 1
ATOM 2432 C C . MET A 1 306 ? -20.069 -15.401 21.665 1.00 84.31 306 MET A C 1
ATOM 2434 O O . MET A 1 306 ? -20.944 -15.062 22.460 1.00 84.31 306 MET A O 1
ATOM 2438 N N . MET A 1 307 ? -18.782 -15.384 22.015 1.00 77.38 307 MET A N 1
ATOM 2439 C CA . MET A 1 307 ? -18.339 -14.978 23.354 1.00 77.38 307 MET A CA 1
ATOM 2440 C C . MET A 1 307 ? -18.785 -13.553 23.698 1.00 77.38 307 MET A C 1
ATOM 2442 O O . MET A 1 307 ? -19.336 -13.325 24.770 1.00 77.38 307 MET A O 1
ATOM 2446 N N . SER A 1 308 ? -18.623 -12.609 22.768 1.00 75.81 308 SER A N 1
ATOM 2447 C CA . SER A 1 308 ? -19.022 -11.208 22.978 1.00 75.81 308 SER A CA 1
ATOM 2448 C C . SER A 1 308 ? -20.533 -11.046 23.144 1.00 75.81 308 SER A C 1
ATOM 2450 O O . SER A 1 308 ? -21.002 -10.144 23.830 1.00 75.81 308 SER A O 1
ATOM 2452 N N . CYS A 1 309 ? -21.307 -11.912 22.495 1.00 74.31 309 CYS A N 1
ATOM 2453 C CA . CYS A 1 309 ? -22.746 -11.939 22.647 1.00 74.31 309 CYS A CA 1
ATOM 2454 C C . CYS A 1 309 ? -23.135 -12.497 24.022 1.00 74.31 309 CYS A C 1
ATOM 2456 O O . CYS A 1 309 ? -24.007 -11.908 24.648 1.00 74.31 309 CYS A O 1
ATOM 2458 N N . SER A 1 310 ? -22.467 -13.549 24.515 1.00 72.06 310 SER A N 1
ATOM 2459 C CA . SER A 1 310 ? -22.872 -14.335 25.695 1.00 72.06 310 SER A CA 1
ATOM 2460 C C . SER A 1 310 ? -23.089 -13.554 27.004 1.00 72.06 310 SER A C 1
ATOM 2462 O O . SER A 1 310 ? -23.944 -13.956 27.795 1.00 72.06 310 SER A O 1
ATOM 2464 N N . GLU A 1 311 ? -22.436 -12.400 27.201 1.00 63.91 311 GLU A N 1
ATOM 2465 C CA . GLU A 1 311 ? -22.627 -11.533 28.382 1.00 63.91 311 GLU A CA 1
ATOM 2466 C C . GLU A 1 311 ? -24.088 -11.058 28.554 1.00 63.91 311 GLU A C 1
ATOM 2468 O O . GLU A 1 311 ? -24.533 -10.791 29.667 1.00 63.91 311 GLU A O 1
ATOM 2473 N N . GLY A 1 312 ? -24.878 -11.007 27.473 1.00 61.72 312 GLY A N 1
ATOM 2474 C CA . GLY A 1 312 ? -26.304 -10.652 27.520 1.00 61.72 312 GLY A CA 1
ATOM 2475 C C . GLY A 1 312 ? -27.288 -11.830 27.620 1.00 61.72 312 GLY A C 1
ATOM 2476 O O . GLY A 1 312 ? -28.491 -11.593 27.731 1.00 61.72 312 GLY A O 1
ATOM 2477 N N . PHE A 1 313 ? -26.826 -13.086 27.537 1.00 61.72 313 PHE A N 1
ATOM 2478 C CA . PHE A 1 313 ? -27.689 -14.261 27.282 1.00 61.72 313 PHE A CA 1
ATOM 2479 C C . PHE A 1 313 ? -28.120 -15.014 28.539 1.00 61.72 313 PHE A C 1
ATOM 2481 O O . PHE A 1 313 ? -29.145 -15.696 28.517 1.00 61.72 313 PHE A O 1
ATOM 2488 N N . VAL A 1 314 ? -27.396 -14.834 29.647 1.00 56.31 314 VAL A N 1
ATOM 2489 C CA . VAL A 1 314 ? -27.564 -15.597 30.899 1.00 56.31 314 VAL A CA 1
ATOM 2490 C C . VAL A 1 314 ? -28.998 -15.537 31.457 1.00 56.31 314 VAL A C 1
ATOM 2492 O O . VAL A 1 314 ? -29.423 -16.446 32.163 1.00 56.31 314 VAL A O 1
ATOM 2495 N N . LEU A 1 315 ? -29.782 -14.511 31.105 1.00 54.69 315 LEU A N 1
ATOM 2496 C CA . LEU A 1 315 ? -31.145 -14.318 31.610 1.00 54.69 315 LEU A CA 1
ATOM 2497 C C . LEU A 1 315 ? -32.260 -14.905 30.727 1.00 54.69 315 LEU A C 1
ATOM 2499 O O . LEU A 1 315 ? -33.382 -15.038 31.206 1.00 54.69 315 LEU A O 1
ATOM 2503 N N . GLY A 1 316 ? -31.995 -15.236 29.459 1.00 55.97 316 GLY A N 1
ATOM 2504 C CA . GLY A 1 316 ? -33.043 -15.636 28.506 1.00 55.97 316 GLY A CA 1
ATOM 2505 C C . GLY A 1 316 ? -33.099 -17.126 28.165 1.00 55.97 316 GLY A C 1
ATOM 2506 O O . GLY A 1 316 ? -34.082 -17.582 27.589 1.00 55.97 316 GLY A O 1
ATOM 2507 N N . GLU A 1 317 ? -32.047 -17.876 28.487 1.00 52.56 317 GLU A N 1
ATOM 2508 C CA . GLU A 1 317 ? -31.786 -19.200 27.904 1.00 52.56 317 GLU A CA 1
ATOM 2509 C C . GLU A 1 317 ? -32.319 -20.379 28.740 1.00 52.56 317 GLU A C 1
ATOM 2511 O O . GLU A 1 317 ? -32.318 -21.518 28.280 1.00 52.56 317 GLU A O 1
ATOM 2516 N N . MET A 1 318 ? -32.812 -20.133 29.960 1.00 52.81 318 MET A N 1
ATOM 2517 C CA . MET A 1 318 ? -33.216 -21.217 30.871 1.00 52.81 318 MET A CA 1
ATOM 2518 C C . MET A 1 318 ? -34.548 -21.900 30.505 1.00 52.81 318 MET A C 1
ATOM 2520 O O . MET A 1 318 ? -34.816 -22.982 31.024 1.00 52.81 318 MET A O 1
ATOM 2524 N N . ASP A 1 319 ? -35.353 -21.334 29.600 1.00 52.94 319 ASP A N 1
ATOM 2525 C CA . ASP A 1 319 ? -36.735 -21.796 29.389 1.00 52.94 319 ASP A CA 1
ATOM 2526 C C . ASP A 1 319 ? -36.959 -22.657 28.127 1.00 52.94 319 ASP A C 1
ATOM 2528 O O . ASP A 1 319 ? -37.974 -23.351 28.051 1.00 52.94 319 ASP A O 1
ATOM 2532 N N . SER A 1 320 ? -36.058 -22.656 27.132 1.00 58.81 320 SER A N 1
ATOM 2533 C CA . SER A 1 320 ? -36.306 -23.338 25.843 1.00 58.81 320 SER A CA 1
ATOM 2534 C C . SER A 1 320 ? -35.719 -24.745 25.712 1.00 58.81 320 SER A C 1
ATOM 2536 O O . SER A 1 320 ? -36.124 -25.465 24.804 1.00 58.81 320 SER A O 1
ATOM 2538 N N . GLY A 1 321 ? -34.784 -25.161 26.574 1.00 59.72 321 GLY A N 1
ATOM 2539 C CA . GLY A 1 321 ? -34.156 -26.495 26.534 1.00 59.72 321 GLY A CA 1
ATOM 2540 C C . GLY A 1 321 ? -33.227 -26.764 25.335 1.00 59.72 321 GLY A C 1
ATOM 2541 O O . GLY A 1 321 ? -32.323 -27.582 25.463 1.00 59.72 321 GLY A O 1
ATOM 2542 N N . ASP A 1 322 ? -33.393 -26.043 24.224 1.00 63.69 322 ASP A N 1
ATOM 2543 C CA . ASP A 1 322 ? -32.478 -25.992 23.079 1.00 63.69 322 ASP A CA 1
ATOM 2544 C C . ASP A 1 322 ? -31.693 -24.678 23.112 1.00 63.69 322 ASP A C 1
ATOM 2546 O O . ASP A 1 322 ? -32.116 -23.650 22.574 1.00 63.69 322 ASP A O 1
ATOM 2550 N N . SER A 1 323 ? -30.544 -24.706 23.778 1.00 80.88 323 SER A N 1
ATOM 2551 C CA . SER A 1 323 ? -29.614 -23.584 23.802 1.00 80.88 323 SER A CA 1
ATOM 2552 C C . SER A 1 323 ? -28.871 -23.508 22.461 1.00 80.88 323 SER A C 1
ATOM 2554 O O . SER A 1 323 ? -28.196 -24.453 22.042 1.00 80.88 323 SER A O 1
ATOM 2556 N N . TRP A 1 324 ? -28.978 -22.369 21.764 1.00 86.06 324 TRP A N 1
ATOM 2557 C CA . TRP A 1 324 ? -28.154 -22.057 20.583 1.00 86.06 324 TRP A CA 1
ATOM 2558 C C . TRP A 1 324 ? -26.674 -22.275 20.854 1.00 86.06 324 TRP A C 1
ATOM 2560 O O . TRP A 1 324 ? -25.932 -22.744 19.996 1.00 86.06 324 TRP A O 1
ATOM 2570 N N . PHE A 1 325 ? -26.273 -21.954 22.075 1.00 83.12 325 PHE A N 1
ATOM 2571 C CA . PHE A 1 325 ? -24.921 -22.072 22.558 1.00 83.12 325 PHE A CA 1
ATOM 2572 C C . PHE A 1 325 ? -24.467 -23.528 22.669 1.00 83.12 325 PHE A C 1
ATOM 2574 O O . PHE A 1 325 ? -23.347 -23.847 22.275 1.00 83.12 325 PHE A O 1
ATOM 2581 N N . ASP A 1 326 ? -25.321 -24.431 23.156 1.00 86.75 326 ASP A N 1
ATOM 2582 C CA . ASP A 1 326 ? -25.006 -25.861 23.174 1.00 86.75 326 ASP A CA 1
ATOM 2583 C C . ASP A 1 326 ? -24.903 -26.426 21.749 1.00 86.75 326 ASP A C 1
ATOM 2585 O O . ASP A 1 326 ? -23.949 -27.150 21.463 1.00 86.75 326 ASP A O 1
ATOM 2589 N N . ARG A 1 327 ? -25.791 -26.017 20.824 1.00 91.75 327 ARG A N 1
ATOM 2590 C CA . ARG A 1 327 ? -25.675 -26.376 19.394 1.00 91.75 327 ARG A CA 1
ATOM 2591 C C . ARG A 1 327 ? -24.364 -25.865 18.785 1.00 91.75 327 ARG A C 1
ATOM 2593 O O . ARG A 1 327 ? -23.652 -26.625 18.136 1.00 91.75 327 ARG A O 1
ATOM 2600 N N . PHE A 1 328 ? -24.012 -24.604 19.032 1.00 91.75 328 PHE A N 1
ATOM 2601 C CA . PHE A 1 328 ? -22.773 -23.999 18.536 1.00 91.75 328 PHE A CA 1
ATOM 2602 C C . PHE A 1 328 ? -21.528 -24.691 19.104 1.00 91.75 328 PHE A C 1
ATOM 2604 O O . PHE A 1 328 ? -20.583 -24.971 18.372 1.00 91.75 328 PHE A O 1
ATOM 2611 N N . ASN A 1 329 ? -21.530 -25.004 20.402 1.00 88.12 329 ASN A N 1
ATOM 2612 C CA . ASN A 1 329 ? -20.427 -25.714 21.044 1.00 88.12 329 ASN A CA 1
ATOM 2613 C C . ASN A 1 329 ? -20.261 -27.135 20.514 1.00 88.12 329 ASN A C 1
ATOM 2615 O O . ASN A 1 329 ? -19.134 -27.616 20.431 1.00 88.12 329 ASN A O 1
ATOM 2619 N N . GLU A 1 330 ? -21.352 -27.812 20.167 1.00 92.81 330 GLU A N 1
ATOM 2620 C CA . GLU A 1 330 ? -21.259 -29.141 19.573 1.00 92.81 330 GLU A CA 1
ATOM 2621 C C . GLU A 1 330 ? -20.619 -29.078 18.179 1.00 92.81 330 GLU A C 1
ATOM 2623 O O . GLU A 1 330 ? -19.663 -29.809 17.932 1.00 92.81 330 GLU A O 1
ATOM 2628 N N . LEU A 1 331 ? -21.005 -28.106 17.340 1.00 94.75 331 LEU A N 1
ATOM 2629 C CA . LEU A 1 331 ? -20.348 -27.861 16.044 1.00 94.75 331 LEU A CA 1
ATOM 2630 C C . LEU A 1 331 ? -18.856 -27.553 16.192 1.00 94.75 331 LEU A C 1
ATOM 2632 O O . LEU A 1 331 ? -18.028 -28.006 15.402 1.00 94.75 331 LEU A O 1
ATOM 2636 N N . VAL A 1 332 ? -18.501 -26.790 17.225 1.00 91.44 332 VAL A N 1
ATOM 2637 C CA . VAL A 1 332 ? -17.108 -26.492 17.553 1.00 91.44 332 VAL A CA 1
ATOM 2638 C C . VAL A 1 332 ? -16.326 -27.771 17.883 1.00 91.44 332 VAL A C 1
ATOM 2640 O O . VAL A 1 332 ? -15.224 -27.958 17.365 1.00 91.44 332 VAL A O 1
ATOM 2643 N N . LYS A 1 333 ? -16.879 -28.671 18.704 1.00 90.88 333 LYS A N 1
ATOM 2644 C CA . LYS A 1 333 ? -16.226 -29.952 19.022 1.00 90.88 333 LYS A CA 1
ATOM 2645 C C . LYS A 1 333 ? -16.110 -30.860 17.802 1.00 90.88 333 LYS A C 1
ATOM 2647 O O . LYS A 1 333 ? -15.111 -31.560 17.654 1.00 90.88 333 LYS A O 1
ATOM 2652 N N . GLU A 1 334 ? -17.115 -30.864 16.934 1.00 94.50 334 GLU A N 1
ATOM 2653 C CA . GLU A 1 334 ? -17.082 -31.638 15.694 1.00 94.50 334 GLU A CA 1
ATOM 2654 C C . GLU A 1 334 ? -15.980 -31.122 14.759 1.00 94.50 334 GLU A C 1
ATOM 2656 O O . GLU A 1 334 ? -15.193 -31.917 14.245 1.00 94.50 334 GLU A O 1
ATOM 2661 N N . LEU A 1 335 ? -15.834 -29.799 14.618 1.00 95.00 335 LEU A N 1
ATOM 2662 C CA . LEU A 1 335 ? -14.727 -29.186 13.874 1.00 95.00 335 LEU A CA 1
ATOM 2663 C C . LEU A 1 335 ? -13.353 -29.503 14.481 1.00 95.00 335 LEU A C 1
ATOM 2665 O O . LEU A 1 335 ? -12.404 -29.747 13.731 1.00 95.00 335 LEU A O 1
ATOM 2669 N N . ASP A 1 336 ? -13.233 -29.538 15.812 1.00 90.06 336 ASP A N 1
ATOM 2670 C CA . ASP A 1 336 ? -12.014 -30.011 16.481 1.00 90.06 336 ASP A CA 1
ATOM 2671 C C . ASP A 1 336 ? -11.706 -31.477 16.132 1.00 90.06 336 ASP A C 1
ATOM 2673 O O . ASP A 1 336 ? -10.564 -31.824 15.823 1.00 90.06 336 ASP A O 1
ATOM 2677 N N . GLY A 1 337 ? -12.730 -32.334 16.112 1.00 93.88 337 GLY A N 1
ATOM 2678 C CA . GLY A 1 337 ? -12.610 -33.724 15.671 1.00 93.88 337 GLY A CA 1
ATOM 2679 C C . GLY A 1 337 ? -12.031 -33.832 14.258 1.00 93.88 337 GLY A C 1
ATOM 2680 O O . GLY A 1 337 ? -11.011 -34.493 14.059 1.00 93.88 337 GLY A O 1
ATOM 2681 N N . VAL A 1 338 ? -12.609 -33.102 13.298 1.00 95.38 338 VAL A N 1
ATOM 2682 C CA . VAL A 1 338 ? -12.123 -33.060 11.905 1.00 95.38 338 VAL A CA 1
ATOM 2683 C C . VAL A 1 338 ? -10.680 -32.558 11.835 1.00 95.38 338 VAL A C 1
ATOM 2685 O O . VAL A 1 338 ? -9.846 -33.107 11.108 1.00 95.38 338 VAL A O 1
ATOM 2688 N N . LYS A 1 339 ? -10.344 -31.533 12.621 1.00 93.75 339 LYS A N 1
ATOM 2689 C CA . LYS A 1 339 ? -8.987 -30.987 12.677 1.00 93.75 339 LYS A CA 1
ATOM 2690 C C . LYS A 1 339 ? -7.978 -32.005 13.210 1.00 93.75 339 LYS A C 1
ATOM 2692 O O . LYS A 1 339 ? -6.882 -32.113 12.654 1.00 93.75 339 LYS A O 1
ATOM 2697 N N . ARG A 1 340 ? -8.338 -32.777 14.240 1.00 93.56 340 ARG A N 1
ATOM 2698 C CA . ARG A 1 340 ? -7.508 -33.874 14.761 1.00 93.56 340 ARG A CA 1
ATOM 2699 C C . ARG A 1 340 ? -7.292 -34.963 13.716 1.00 93.56 340 ARG A C 1
ATOM 2701 O O . ARG A 1 340 ? -6.147 -35.348 13.493 1.00 93.56 340 ARG A O 1
ATOM 2708 N N . GLU A 1 341 ? -8.335 -35.378 13.001 1.00 95.88 341 GLU A N 1
ATOM 2709 C CA . GLU A 1 341 ? -8.192 -36.356 11.914 1.00 95.88 341 GLU A CA 1
ATOM 2710 C C . GLU A 1 341 ? -7.262 -35.873 10.790 1.00 95.88 341 GLU A C 1
ATOM 2712 O O . GLU A 1 341 ? -6.482 -36.649 10.234 1.00 95.88 341 GLU A O 1
ATOM 2717 N N . ILE A 1 342 ? -7.327 -34.586 10.440 1.00 95.81 342 ILE A N 1
ATOM 2718 C CA . ILE A 1 342 ? -6.418 -33.979 9.460 1.00 95.81 342 ILE A CA 1
ATOM 2719 C C . ILE A 1 342 ? -4.985 -33.960 9.998 1.00 95.81 342 ILE A C 1
ATOM 2721 O O . ILE A 1 342 ? -4.050 -34.293 9.268 1.00 95.81 342 ILE A O 1
ATOM 2725 N N . ALA A 1 343 ? -4.792 -33.611 11.271 1.00 93.75 343 ALA A N 1
ATOM 2726 C CA . ALA A 1 343 ? -3.475 -33.591 11.900 1.00 93.75 343 ALA A CA 1
ATOM 2727 C C . ALA A 1 343 ? -2.820 -34.982 11.967 1.00 93.75 343 ALA A C 1
ATOM 2729 O O . ALA A 1 343 ? -1.594 -35.073 11.884 1.00 93.75 343 ALA A O 1
ATOM 2730 N N . GLU A 1 344 ? -3.614 -36.053 12.069 1.00 95.88 344 GLU A N 1
ATOM 2731 C CA . GLU A 1 344 ? -3.137 -37.440 11.985 1.00 95.88 344 GLU A CA 1
ATOM 2732 C C . GLU A 1 344 ? -2.710 -37.835 10.562 1.00 95.88 344 GLU A C 1
ATOM 2734 O O . GLU A 1 344 ? -1.736 -38.569 10.387 1.00 95.88 344 GLU A O 1
ATOM 2739 N N . LYS A 1 345 ? -3.412 -37.336 9.535 1.00 97.38 345 LYS A N 1
ATOM 2740 C CA . LYS A 1 345 ? -3.138 -37.643 8.116 1.00 97.38 345 LYS A CA 1
ATOM 2741 C C . LYS A 1 345 ? -2.007 -36.792 7.525 1.00 97.38 345 LYS A C 1
ATOM 2743 O O . LYS A 1 345 ? -1.317 -37.242 6.610 1.00 97.38 345 LYS A O 1
ATOM 2748 N N . CYS A 1 346 ? -1.805 -35.579 8.036 1.00 96.38 346 CYS A N 1
ATOM 2749 C CA . CYS A 1 346 ? -0.856 -34.602 7.508 1.00 96.38 346 CYS A CA 1
ATOM 2750 C C . CYS A 1 346 ? 0.252 -34.303 8.528 1.00 96.38 346 CYS A C 1
ATOM 2752 O O . CYS A 1 346 ? -0.004 -33.823 9.633 1.00 96.38 346 CYS A O 1
ATOM 2754 N N . VAL A 1 347 ? 1.510 -34.546 8.148 1.00 92.69 347 VAL A N 1
ATOM 2755 C CA . VAL A 1 347 ? 2.673 -34.268 9.013 1.00 92.69 347 VAL A CA 1
ATOM 2756 C C . VAL A 1 347 ? 3.026 -32.780 9.008 1.00 92.69 347 VAL A C 1
ATOM 2758 O O . VAL A 1 347 ? 3.312 -32.218 10.063 1.00 92.69 347 VAL A O 1
ATOM 2761 N N . ASP A 1 348 ? 2.998 -32.150 7.832 1.00 94.00 348 ASP A N 1
ATOM 2762 C CA . ASP A 1 348 ? 3.353 -30.743 7.658 1.00 94.00 348 ASP A CA 1
ATOM 2763 C C . ASP A 1 348 ? 2.177 -29.807 7.967 1.00 94.00 348 ASP A C 1
ATOM 2765 O O . ASP A 1 348 ? 1.014 -30.130 7.714 1.00 94.00 348 ASP A O 1
ATOM 2769 N N . TRP A 1 349 ? 2.483 -28.636 8.525 1.00 90.00 349 TRP A N 1
ATOM 2770 C CA . TRP A 1 349 ? 1.473 -27.667 8.937 1.00 90.00 349 TRP A CA 1
ATOM 2771 C C . TRP A 1 349 ? 0.752 -27.021 7.746 1.00 90.00 349 TRP A C 1
ATOM 2773 O O . TRP A 1 349 ? -0.470 -26.875 7.792 1.00 90.00 349 TRP A O 1
ATOM 2783 N N . ASP A 1 350 ? 1.463 -26.706 6.659 1.00 92.00 350 ASP A N 1
ATOM 2784 C CA . ASP A 1 350 ? 0.844 -26.104 5.473 1.00 92.00 350 ASP A CA 1
ATOM 2785 C C . ASP A 1 350 ? -0.124 -27.091 4.805 1.00 92.00 350 ASP A C 1
ATOM 2787 O O . ASP A 1 350 ? -1.173 -26.696 4.288 1.00 92.00 350 ASP A O 1
ATOM 2791 N N . ASP A 1 351 ? 0.199 -28.385 4.842 1.00 94.75 351 ASP A N 1
ATOM 2792 C CA . ASP A 1 351 ? -0.678 -29.442 4.335 1.00 94.75 351 ASP A CA 1
ATOM 2793 C C . ASP A 1 351 ? -1.926 -29.617 5.210 1.00 94.75 351 ASP A C 1
ATOM 2795 O O . ASP A 1 351 ? -3.013 -29.831 4.673 1.00 94.75 351 ASP A O 1
ATOM 2799 N N . ARG A 1 352 ? -1.810 -29.451 6.537 1.00 94.81 352 ARG A N 1
ATOM 2800 C CA . ARG A 1 352 ? -2.972 -29.449 7.446 1.00 94.81 352 ARG A CA 1
ATOM 2801 C C . ARG A 1 352 ? -3.920 -28.301 7.138 1.00 94.81 352 ARG A C 1
ATOM 2803 O O . ARG A 1 352 ? -5.121 -28.533 7.030 1.00 94.81 352 ARG A O 1
ATOM 2810 N N . VAL A 1 353 ? -3.391 -27.089 6.959 1.00 93.06 353 VAL A N 1
ATOM 2811 C CA . VAL A 1 353 ? -4.217 -25.928 6.603 1.00 93.06 353 VAL A CA 1
ATOM 2812 C C . VAL A 1 353 ? -4.907 -26.164 5.270 1.00 93.06 353 VAL A C 1
ATOM 2814 O O . VAL A 1 353 ? -6.121 -26.032 5.191 1.00 93.06 353 VAL A O 1
ATOM 2817 N N . LYS A 1 354 ? -4.180 -26.597 4.234 1.00 95.38 354 LYS A N 1
ATOM 2818 C CA . LYS A 1 354 ? -4.792 -26.890 2.927 1.00 95.38 354 LYS A CA 1
ATOM 2819 C C . LYS A 1 354 ? -5.866 -27.971 3.010 1.00 95.38 354 LYS A C 1
ATOM 2821 O O . LYS A 1 354 ? -6.894 -27.838 2.358 1.00 95.38 354 LYS A O 1
ATOM 2826 N N . ALA A 1 355 ? -5.645 -29.024 3.794 1.00 96.56 355 ALA A N 1
ATOM 2827 C CA . ALA A 1 355 ? -6.630 -30.082 3.990 1.00 96.56 355 ALA A CA 1
ATOM 2828 C C . ALA A 1 355 ? -7.878 -29.579 4.737 1.00 96.56 355 ALA A C 1
ATOM 2830 O O . ALA A 1 355 ? -8.991 -29.945 4.367 1.00 96.56 355 ALA A O 1
ATOM 2831 N N . PHE A 1 356 ? -7.712 -28.704 5.733 1.00 95.94 356 PHE A N 1
ATOM 2832 C CA . PHE A 1 356 ? -8.827 -28.075 6.448 1.00 95.94 356 PHE A CA 1
ATOM 2833 C C . PHE A 1 356 ? -9.621 -27.129 5.535 1.00 95.94 356 PHE A C 1
ATOM 2835 O O . PHE A 1 356 ? -10.849 -27.202 5.469 1.00 95.94 356 PHE A O 1
ATOM 2842 N N . GLU A 1 357 ? -8.921 -26.309 4.748 1.00 95.88 357 GLU A N 1
ATOM 2843 C CA . GLU A 1 357 ? -9.518 -25.407 3.756 1.00 95.88 357 GLU A CA 1
ATOM 2844 C C . GLU A 1 357 ? -10.232 -26.152 2.619 1.00 95.88 357 GLU A C 1
ATOM 2846 O O . GLU A 1 357 ? -11.194 -25.638 2.055 1.00 95.88 357 GLU A O 1
ATOM 2851 N N . ALA A 1 358 ? -9.797 -27.368 2.285 1.00 96.56 358 ALA A N 1
ATOM 2852 C CA . ALA A 1 358 ? -10.399 -28.187 1.233 1.00 96.56 358 ALA A CA 1
ATOM 2853 C C . ALA A 1 358 ? -11.513 -29.128 1.729 1.00 96.56 358 ALA A C 1
ATOM 2855 O O . ALA A 1 358 ? -12.138 -29.795 0.910 1.00 96.56 358 ALA A O 1
ATOM 2856 N N . SER A 1 359 ? -11.765 -29.218 3.039 1.00 97.69 359 SER A N 1
ATOM 2857 C CA . SER A 1 359 ? -12.737 -30.167 3.596 1.00 97.69 359 SER A CA 1
ATOM 2858 C C . SER A 1 359 ? -14.184 -29.692 3.410 1.00 97.69 359 SER A C 1
ATOM 2860 O O . SER A 1 359 ? -14.579 -28.654 3.944 1.00 97.69 359 SER A O 1
ATOM 2862 N N . ASP A 1 360 ? -15.002 -30.456 2.683 1.00 97.25 360 ASP A N 1
ATOM 2863 C CA . ASP A 1 360 ? -16.437 -30.167 2.503 1.00 97.25 360 ASP A CA 1
ATOM 2864 C C . ASP A 1 360 ? -17.221 -30.267 3.822 1.00 97.25 360 ASP A C 1
ATOM 2866 O O . ASP A 1 360 ? -18.187 -29.535 4.048 1.00 97.25 360 ASP A O 1
ATOM 2870 N N . GLU A 1 361 ? -16.767 -31.128 4.734 1.00 97.25 361 GLU A N 1
ATOM 2871 C CA . GLU A 1 361 ? -17.342 -31.249 6.072 1.00 97.25 361 GLU A CA 1
ATOM 2872 C C . GLU A 1 361 ? -17.136 -29.958 6.871 1.00 97.25 361 GLU A C 1
ATOM 2874 O O . GLU A 1 361 ? -18.094 -29.420 7.423 1.00 97.25 361 GLU A O 1
ATOM 2879 N N . VAL A 1 362 ? -15.922 -29.390 6.842 1.00 96.81 362 VAL A N 1
ATOM 2880 C CA . VAL A 1 362 ? -15.631 -28.091 7.478 1.00 96.81 362 VAL A CA 1
ATOM 2881 C C . VAL A 1 362 ? -16.516 -26.990 6.896 1.00 96.81 362 VAL A C 1
ATOM 2883 O O . VAL A 1 362 ? -17.048 -26.177 7.648 1.00 96.81 362 VAL A O 1
ATOM 2886 N N . ALA A 1 363 ? -16.706 -26.964 5.571 1.00 96.75 363 ALA A N 1
ATOM 2887 C CA . ALA A 1 363 ? -17.589 -25.989 4.930 1.00 96.75 363 ALA A CA 1
ATOM 2888 C C . ALA A 1 363 ? -19.035 -26.113 5.431 1.00 96.75 363 ALA A C 1
ATOM 2890 O O . ALA A 1 363 ? -19.650 -25.107 5.773 1.00 96.75 363 ALA A O 1
ATOM 2891 N N . THR A 1 364 ? -19.545 -27.342 5.530 1.00 97.31 364 THR A N 1
ATOM 2892 C CA . THR A 1 364 ? -20.912 -27.623 5.991 1.00 97.31 364 THR A CA 1
ATOM 2893 C C . THR A 1 364 ? -21.118 -27.153 7.432 1.00 97.31 364 THR A C 1
ATOM 2895 O O . THR A 1 364 ? -22.059 -26.410 7.710 1.00 97.31 364 THR A O 1
ATOM 2898 N N . ARG A 1 365 ? -20.192 -27.489 8.343 1.00 96.81 365 ARG A N 1
ATOM 2899 C CA . ARG A 1 365 ? -20.275 -27.056 9.750 1.00 96.81 365 ARG A CA 1
ATOM 2900 C C . ARG A 1 365 ? -20.149 -25.545 9.907 1.00 96.81 365 ARG A C 1
ATOM 2902 O O . ARG A 1 365 ? -20.830 -24.959 10.739 1.00 96.81 365 ARG A O 1
ATOM 2909 N N . LEU A 1 366 ? -19.322 -24.894 9.088 1.00 95.56 366 LEU A N 1
ATOM 2910 C CA . LEU A 1 366 ? -19.229 -23.434 9.063 1.00 95.56 366 LEU A CA 1
ATOM 2911 C C . LEU A 1 366 ? -20.552 -22.776 8.663 1.00 95.56 366 LEU A C 1
ATOM 2913 O O . LEU A 1 366 ? -20.919 -21.763 9.256 1.00 95.56 366 LEU A O 1
ATOM 2917 N N . THR A 1 367 ? -21.275 -23.342 7.695 1.00 96.00 367 THR A N 1
ATOM 2918 C CA . THR A 1 367 ? -22.614 -22.864 7.326 1.00 96.00 367 THR A CA 1
ATOM 2919 C C . THR A 1 367 ? -23.597 -23.027 8.486 1.00 96.00 367 THR A C 1
ATOM 2921 O O . THR A 1 367 ? -24.299 -22.077 8.816 1.00 96.00 367 THR A O 1
ATOM 2924 N N . GLU A 1 368 ? -23.597 -24.177 9.164 1.00 96.44 368 GLU A N 1
ATOM 2925 C CA . GLU A 1 368 ? -24.447 -24.414 10.342 1.00 96.44 368 GLU A CA 1
ATOM 2926 C C . GLU A 1 368 ? -24.129 -23.437 11.488 1.00 96.44 368 GLU A C 1
ATOM 2928 O O . GLU A 1 368 ? -25.036 -22.838 12.068 1.00 96.44 368 GLU A O 1
ATOM 2933 N N . MET A 1 369 ? -22.843 -23.200 11.774 1.00 95.75 369 MET A N 1
ATOM 2934 C CA . MET A 1 369 ? -22.415 -22.202 12.760 1.00 95.75 369 MET A CA 1
ATOM 2935 C C . MET A 1 369 ? -22.902 -20.803 12.381 1.00 95.75 369 MET A C 1
ATOM 2937 O O . MET A 1 369 ? -23.330 -20.042 13.247 1.00 95.75 369 MET A O 1
ATOM 2941 N N . HIS A 1 370 ? -22.852 -20.458 11.094 1.00 93.81 370 HIS A N 1
ATOM 2942 C CA . HIS A 1 370 ? -23.286 -19.156 10.609 1.00 93.81 370 HIS A CA 1
ATOM 2943 C C . HIS A 1 370 ? -24.794 -18.940 10.787 1.00 93.81 370 HIS A C 1
ATOM 2945 O O . HIS A 1 370 ? -25.210 -17.864 11.216 1.00 93.81 370 HIS A O 1
ATOM 2951 N N . GLU A 1 371 ? -25.609 -19.964 10.540 1.00 94.75 371 GLU A N 1
ATOM 2952 C CA . GLU A 1 371 ? -27.053 -19.898 10.784 1.00 94.75 371 GLU A CA 1
ATOM 2953 C C . GLU A 1 371 ? -27.368 -19.719 12.276 1.00 94.75 371 GLU A C 1
ATOM 2955 O O . GLU A 1 371 ? -28.159 -18.846 12.640 1.00 94.75 371 GLU A O 1
ATOM 2960 N N . ILE A 1 372 ? -26.652 -20.414 13.170 1.00 92.94 372 ILE A N 1
ATOM 2961 C CA . ILE A 1 372 ? -26.781 -20.172 14.618 1.00 92.94 372 ILE A CA 1
ATOM 2962 C C . ILE A 1 372 ? -26.400 -18.726 14.969 1.00 92.94 372 ILE A C 1
ATOM 2964 O O . ILE A 1 372 ? -27.089 -18.072 15.756 1.00 92.94 372 ILE A O 1
ATOM 2968 N N . MET A 1 373 ? -25.336 -18.184 14.371 1.00 91.00 373 MET A N 1
ATOM 2969 C CA . MET A 1 373 ? -24.925 -16.791 14.583 1.00 91.00 373 MET A CA 1
ATOM 2970 C C . MET A 1 373 ? -25.997 -15.789 14.130 1.00 91.00 373 MET A C 1
ATOM 2972 O O . MET A 1 373 ? -26.214 -14.779 14.811 1.00 91.00 373 MET A O 1
ATOM 2976 N N . LYS A 1 374 ? -26.691 -16.055 13.016 1.00 90.19 374 LYS A N 1
ATOM 2977 C CA . LYS A 1 374 ? -27.822 -15.241 12.542 1.00 90.19 374 LYS A CA 1
ATOM 2978 C C . LYS A 1 374 ? -28.994 -15.288 13.519 1.00 90.19 374 LYS A C 1
ATOM 2980 O O . LYS A 1 374 ? -29.466 -14.226 13.936 1.00 90.19 374 LYS A O 1
ATOM 2985 N N . GLU A 1 375 ? -29.410 -16.487 13.938 1.00 89.69 375 GLU A N 1
ATOM 2986 C CA . GLU A 1 375 ? -30.468 -16.681 14.944 1.00 89.69 375 GLU A CA 1
ATOM 2987 C C . GLU A 1 375 ? -30.145 -15.902 16.229 1.00 89.69 375 GLU A C 1
ATOM 2989 O O . GLU A 1 375 ? -30.971 -15.152 16.760 1.00 89.69 375 GLU A O 1
ATOM 2994 N N . THR A 1 376 ? -28.894 -16.000 16.673 1.00 86.00 376 THR A N 1
ATOM 2995 C CA . THR A 1 376 ? -28.421 -15.394 17.915 1.00 86.00 376 THR A CA 1
ATOM 2996 C C . THR A 1 376 ? -28.384 -13.865 17.852 1.00 86.00 376 THR A C 1
ATOM 2998 O O . THR A 1 376 ? -28.821 -13.177 18.782 1.00 86.00 376 THR A O 1
ATOM 3001 N N . ARG A 1 377 ? -27.917 -13.297 16.733 1.00 84.12 377 ARG A N 1
ATOM 3002 C CA . ARG A 1 377 ? -27.943 -11.843 16.502 1.00 84.12 377 ARG A CA 1
ATOM 3003 C C . ARG A 1 377 ? -29.367 -11.309 16.433 1.00 84.12 377 ARG A C 1
ATOM 3005 O O . ARG A 1 377 ? -29.652 -10.267 17.025 1.00 84.12 377 ARG A O 1
ATOM 3012 N N . LEU A 1 378 ? -30.260 -12.018 15.742 1.00 84.56 378 LEU A N 1
ATOM 3013 C CA . LEU A 1 378 ? -31.665 -11.640 15.637 1.00 84.56 378 LEU A CA 1
ATOM 3014 C C . LEU A 1 378 ? -32.322 -11.589 17.019 1.00 84.56 378 LEU A C 1
ATOM 3016 O O . LEU A 1 378 ? -33.035 -10.634 17.335 1.00 84.56 378 LEU A O 1
ATOM 3020 N N . TRP A 1 379 ? -32.044 -12.581 17.863 1.00 84.94 379 TRP A N 1
ATOM 3021 C CA . TRP A 1 379 ? -32.519 -12.588 19.241 1.00 84.94 379 TRP A CA 1
ATOM 3022 C C . TRP A 1 379 ? -31.956 -11.420 20.060 1.00 84.94 379 TRP A C 1
ATOM 3024 O O . TRP A 1 379 ? -32.729 -10.675 20.664 1.00 84.94 379 TRP A O 1
ATOM 3034 N N . SER A 1 380 ? -30.638 -11.194 20.020 1.00 80.62 380 SER A N 1
ATOM 3035 C CA . SER A 1 380 ? -29.983 -10.088 20.739 1.00 80.62 380 SER A CA 1
ATOM 3036 C C . SER A 1 380 ? -30.547 -8.721 20.328 1.00 80.62 380 SER A C 1
ATOM 3038 O O . SER A 1 380 ? -30.805 -7.848 21.165 1.00 80.62 380 SER A O 1
ATOM 3040 N N . TRP A 1 381 ? -30.831 -8.549 19.035 1.00 84.00 381 TRP A N 1
ATOM 3041 C CA . TRP A 1 381 ? -31.466 -7.349 18.502 1.00 84.00 381 TRP A CA 1
ATOM 3042 C C . TRP A 1 381 ? -32.896 -7.158 19.028 1.00 84.00 381 TRP A C 1
ATOM 3044 O O . TRP A 1 381 ? -33.259 -6.043 19.410 1.00 84.00 381 TRP A O 1
ATOM 3054 N N . ARG A 1 382 ? -33.702 -8.231 19.096 1.00 81.31 382 ARG A N 1
ATOM 3055 C CA . ARG A 1 382 ? -35.070 -8.185 19.652 1.00 81.31 382 ARG A CA 1
ATOM 3056 C C . ARG A 1 382 ? -35.059 -7.778 21.126 1.00 81.31 382 ARG A C 1
ATOM 3058 O O . ARG A 1 382 ? -35.812 -6.880 21.507 1.00 81.31 382 ARG A O 1
ATOM 3065 N N . GLN A 1 383 ? -34.164 -8.372 21.917 1.00 78.81 383 GLN A N 1
ATOM 3066 C CA . GLN A 1 383 ? -33.992 -8.043 23.336 1.00 78.81 383 GLN A CA 1
ATOM 3067 C C . GLN A 1 383 ? -33.592 -6.582 23.538 1.00 78.81 383 GLN A C 1
ATOM 3069 O O . GLN A 1 383 ? -34.211 -5.866 24.322 1.00 78.81 383 GLN A O 1
ATOM 3074 N N . SER A 1 384 ? -32.631 -6.096 22.749 1.00 76.75 384 SER A N 1
ATOM 3075 C CA . SER A 1 384 ? -32.169 -4.702 22.813 1.00 76.75 384 SER A CA 1
ATOM 3076 C C . SER A 1 384 ? -33.270 -3.672 22.519 1.00 76.75 384 SER A C 1
ATOM 3078 O O . SER A 1 384 ? -33.128 -2.499 22.860 1.00 76.75 384 SER A O 1
ATOM 3080 N N . ARG A 1 385 ? -34.374 -4.084 21.881 1.00 80.25 385 ARG A N 1
ATOM 3081 C CA . ARG A 1 385 ? -35.530 -3.226 21.581 1.00 80.25 385 ARG A CA 1
ATOM 3082 C C . ARG A 1 385 ? -36.704 -3.400 22.544 1.00 80.25 385 ARG A C 1
ATOM 3084 O O . ARG A 1 385 ? -37.734 -2.764 22.336 1.00 80.25 385 ARG A O 1
ATOM 3091 N N . GLY A 1 386 ? -36.571 -4.244 23.569 1.00 79.94 386 GLY A N 1
ATOM 3092 C CA . GLY A 1 386 ? -37.664 -4.555 24.494 1.00 79.94 386 GLY A CA 1
ATOM 3093 C C . GLY A 1 386 ? -38.881 -5.168 23.796 1.00 79.94 386 GLY A C 1
ATOM 3094 O O . GLY A 1 386 ? -40.002 -5.045 24.288 1.00 79.94 386 GLY A O 1
ATOM 3095 N N . LEU A 1 387 ? -38.681 -5.787 22.625 1.00 74.12 387 LEU A N 1
ATOM 3096 C CA . LEU A 1 387 ? -39.737 -6.488 21.906 1.00 74.12 387 LEU A CA 1
ATOM 3097 C C . LEU A 1 387 ? -39.954 -7.830 22.602 1.00 74.12 387 LEU A C 1
ATOM 3099 O O . LEU A 1 387 ? -39.352 -8.840 22.238 1.00 74.12 387 LEU A O 1
ATOM 3103 N N . ASN A 1 388 ? -40.788 -7.820 23.642 1.00 59.16 388 ASN A N 1
ATOM 3104 C CA . ASN A 1 388 ? -41.244 -9.048 24.275 1.00 59.16 388 ASN A CA 1
ATOM 3105 C C . ASN A 1 388 ? -41.958 -9.915 23.231 1.00 59.16 388 ASN A C 1
ATOM 3107 O O . ASN A 1 388 ? -42.777 -9.426 22.453 1.00 59.16 388 ASN A O 1
ATOM 3111 N N . LEU A 1 389 ? -41.631 -11.207 23.236 1.00 54.31 389 LEU A N 1
ATOM 3112 C CA . LEU A 1 389 ? -42.164 -12.278 22.385 1.00 54.31 389 LEU A CA 1
ATOM 3113 C C . LEU A 1 389 ? -43.658 -12.574 22.649 1.00 54.31 389 LEU A C 1
ATOM 3115 O O . LEU A 1 389 ? -44.077 -13.732 22.682 1.00 54.31 389 LEU A O 1
ATOM 3119 N N . GLU A 1 390 ? -44.500 -11.555 22.824 1.00 49.12 390 GLU A N 1
ATOM 3120 C CA . GLU A 1 390 ? -45.945 -11.752 22.768 1.00 49.12 390 GLU A CA 1
ATOM 3121 C C . GLU A 1 390 ? -46.335 -12.069 21.317 1.00 49.12 390 GLU A C 1
ATOM 3123 O O . GLU A 1 390 ? -46.473 -11.204 20.456 1.00 49.12 390 GLU A O 1
ATOM 3128 N N . LYS A 1 391 ? -46.392 -13.383 21.067 1.00 52.28 391 LYS A N 1
ATOM 3129 C CA . LYS A 1 391 ? -46.877 -14.108 19.887 1.00 52.28 391 LYS A CA 1
ATOM 3130 C C . LYS A 1 391 ? -47.697 -13.247 18.916 1.00 52.28 391 LYS A C 1
ATOM 3132 O O . LYS A 1 391 ? -48.844 -12.922 19.213 1.00 52.28 391 LYS A O 1
ATOM 3137 N N . GLY A 1 392 ? -47.174 -13.024 17.707 1.00 49.41 392 GLY A N 1
ATOM 3138 C CA . GLY A 1 392 ? -48.050 -12.815 16.545 1.00 49.41 392 GLY A CA 1
ATOM 3139 C C . GLY A 1 392 ? -47.621 -11.827 15.465 1.00 49.41 392 GLY A C 1
ATOM 3140 O O . GLY A 1 392 ? -48.367 -11.689 14.502 1.00 49.41 392 GLY A O 1
ATOM 3141 N N . VAL A 1 393 ? -46.471 -11.155 15.565 1.00 52.25 393 VAL A N 1
ATOM 3142 C CA . VAL A 1 393 ? -46.012 -10.252 14.492 1.00 52.25 393 VAL A CA 1
ATOM 3143 C C . VAL A 1 393 ? -44.755 -10.822 13.834 1.00 52.25 393 VAL A C 1
ATOM 3145 O O . VAL A 1 393 ? -43.635 -10.538 14.253 1.00 52.25 393 VAL A O 1
ATOM 3148 N N . GLU A 1 394 ? -44.950 -11.651 12.805 1.00 51.97 394 GLU A N 1
ATOM 3149 C CA . GLU A 1 394 ? -43.927 -11.917 11.786 1.00 51.97 394 GLU A CA 1
ATOM 3150 C C . GLU A 1 394 ? -43.673 -10.601 11.040 1.00 51.97 394 GLU A C 1
ATOM 3152 O O . GLU A 1 394 ? -44.453 -10.185 10.188 1.00 51.97 394 GLU A O 1
ATOM 3157 N N . MET A 1 395 ? -42.622 -9.879 11.426 1.00 54.31 395 MET A N 1
ATOM 3158 C CA . MET A 1 395 ? -42.033 -8.861 10.559 1.00 54.31 395 MET A CA 1
ATOM 3159 C C . MET A 1 395 ? -41.004 -9.545 9.659 1.00 54.31 395 MET A C 1
ATOM 3161 O O . MET A 1 395 ? -40.184 -10.317 10.158 1.00 54.31 395 MET A O 1
ATOM 3165 N N . ASP A 1 396 ? -41.011 -9.203 8.371 1.00 54.25 396 ASP A N 1
ATOM 3166 C CA . ASP A 1 396 ? -39.959 -9.535 7.405 1.00 54.25 396 ASP A CA 1
ATOM 3167 C C . ASP A 1 396 ? -38.637 -8.868 7.836 1.00 54.25 396 ASP A C 1
ATOM 3169 O O . ASP A 1 396 ? -38.322 -7.741 7.451 1.00 54.25 396 ASP A O 1
ATOM 3173 N N . VAL A 1 397 ? -37.884 -9.529 8.720 1.00 54.03 397 VAL A N 1
ATOM 3174 C CA . VAL A 1 397 ? -36.579 -9.055 9.228 1.00 54.03 397 VAL A CA 1
ATOM 3175 C C . VAL A 1 397 ? -35.415 -9.507 8.331 1.00 54.03 397 VAL A C 1
ATOM 3177 O O . VAL A 1 397 ? -34.306 -8.990 8.457 1.00 54.03 397 VAL A O 1
ATOM 3180 N N . GLU A 1 398 ? -35.668 -10.403 7.375 1.00 52.03 398 GLU A N 1
ATOM 3181 C CA . GLU A 1 398 ? -34.655 -10.985 6.480 1.00 52.03 398 GLU A CA 1
ATOM 3182 C C . GLU A 1 398 ? -33.921 -9.918 5.637 1.00 52.03 398 GLU A C 1
ATOM 3184 O O . GLU A 1 398 ? -32.713 -9.988 5.446 1.00 52.03 398 GLU A O 1
ATOM 3189 N N . LEU A 1 399 ? -34.603 -8.835 5.245 1.00 53.56 399 LEU A N 1
ATOM 3190 C CA . LEU A 1 399 ? -34.048 -7.813 4.343 1.00 53.56 399 LEU A CA 1
ATOM 3191 C C . LEU A 1 399 ? -33.025 -6.847 4.966 1.00 53.56 399 LEU A C 1
ATOM 3193 O O . LEU A 1 399 ? -32.394 -6.096 4.233 1.00 53.56 399 LEU A O 1
ATOM 3197 N N . CYS A 1 400 ? -32.857 -6.807 6.293 1.00 51.91 400 CYS A N 1
ATOM 3198 C CA . CYS A 1 400 ? -32.060 -5.744 6.928 1.00 51.91 400 CYS A CA 1
ATOM 3199 C C . CYS A 1 400 ? -30.669 -6.184 7.418 1.00 51.91 400 CYS A C 1
ATOM 3201 O O . CYS A 1 400 ? -29.894 -5.331 7.851 1.00 51.91 400 CYS A O 1
ATOM 3203 N N . MET A 1 401 ? -30.362 -7.486 7.402 1.00 53.06 401 MET A N 1
ATOM 3204 C CA . MET A 1 401 ? -29.144 -8.038 8.021 1.00 53.06 401 MET A CA 1
ATOM 3205 C C . MET A 1 401 ? -28.155 -8.644 7.015 1.00 53.06 401 MET A C 1
ATOM 3207 O O . MET A 1 401 ? -26.951 -8.547 7.256 1.00 53.06 401 MET A O 1
ATOM 3211 N N . ASP A 1 402 ? -28.621 -9.204 5.894 1.00 51.69 402 ASP A N 1
ATOM 3212 C CA . ASP A 1 402 ? -27.738 -9.881 4.930 1.00 51.69 402 ASP A CA 1
ATOM 3213 C C . ASP A 1 402 ? -26.881 -8.899 4.102 1.00 51.69 402 ASP A C 1
ATOM 3215 O O . ASP A 1 402 ? -25.721 -9.187 3.811 1.00 51.69 402 ASP A O 1
ATOM 3219 N N . GLU A 1 403 ? -27.370 -7.683 3.817 1.00 51.22 403 GLU A N 1
ATOM 3220 C CA . GLU A 1 403 ? -26.652 -6.719 2.959 1.00 51.22 403 GLU A CA 1
ATOM 3221 C C . GLU A 1 403 ? -25.352 -6.160 3.572 1.00 51.22 403 GLU A C 1
ATOM 3223 O O . GLU A 1 403 ? -24.491 -5.672 2.843 1.00 51.22 403 GLU A O 1
ATOM 3228 N N . ASN A 1 404 ? -25.171 -6.234 4.896 1.00 49.94 404 ASN A N 1
ATOM 3229 C CA . ASN A 1 404 ? -24.084 -5.522 5.580 1.00 49.94 404 ASN A CA 1
ATOM 3230 C C . ASN A 1 404 ? -22.887 -6.412 5.974 1.00 49.94 404 ASN A C 1
ATOM 3232 O O . ASN A 1 404 ? -21.906 -5.897 6.506 1.00 49.94 404 ASN A O 1
ATOM 3236 N N . TRP A 1 405 ? -22.954 -7.734 5.766 1.00 47.06 405 TRP A N 1
ATOM 3237 C CA . TRP A 1 405 ? -21.870 -8.661 6.144 1.00 47.06 405 TRP A CA 1
ATOM 3238 C C . TRP A 1 405 ? -21.088 -9.205 4.943 1.00 47.06 405 TRP A C 1
ATOM 3240 O O . TRP A 1 405 ? -19.859 -9.253 5.007 1.00 47.06 405 TRP A O 1
ATOM 3250 N N . GLU A 1 406 ? -21.750 -9.533 3.827 1.00 50.03 406 GLU A N 1
ATOM 3251 C CA . GLU A 1 406 ? -21.045 -9.934 2.594 1.00 50.03 406 GLU A CA 1
ATOM 3252 C C . GLU A 1 406 ? -20.195 -8.786 2.019 1.00 50.03 406 GLU A C 1
ATOM 3254 O O . GLU A 1 406 ? -19.087 -9.018 1.540 1.00 50.03 406 GLU A O 1
ATOM 3259 N N . GLN A 1 407 ? -20.621 -7.527 2.186 1.00 45.31 407 GLN A N 1
ATOM 3260 C CA . GLN A 1 407 ? -19.868 -6.363 1.694 1.00 45.31 407 GLN A CA 1
ATOM 3261 C C . GLN A 1 407 ? -18.532 -6.123 2.419 1.00 45.31 407 GLN A C 1
ATOM 3263 O O . GLN A 1 407 ? -17.598 -5.605 1.815 1.00 45.31 407 GLN A O 1
ATOM 3268 N N . VAL A 1 408 ? -18.383 -6.537 3.684 1.00 44.72 408 VAL A N 1
ATOM 3269 C CA . VAL A 1 408 ? -17.153 -6.263 4.459 1.00 44.72 408 VAL A CA 1
ATOM 3270 C C . VAL A 1 408 ? -15.992 -7.183 4.054 1.00 44.72 408 VAL A C 1
ATOM 3272 O O . VAL A 1 408 ? -14.837 -6.862 4.323 1.00 44.72 408 VAL A O 1
ATOM 3275 N N . SER A 1 409 ? -16.267 -8.305 3.382 1.00 47.66 409 SER A N 1
ATOM 3276 C CA . SER A 1 409 ? -15.228 -9.276 2.997 1.00 47.66 409 SER A CA 1
ATOM 3277 C C . SER A 1 409 ? -14.677 -9.050 1.583 1.00 47.66 409 SER A C 1
ATOM 3279 O O . SER A 1 409 ? -13.505 -9.332 1.335 1.00 47.66 409 SER A O 1
ATOM 3281 N N . ASP A 1 410 ? -15.482 -8.492 0.673 1.00 40.97 410 ASP A N 1
ATOM 3282 C CA . ASP A 1 410 ? -15.102 -8.331 -0.738 1.00 40.97 410 ASP A CA 1
ATOM 3283 C C . ASP A 1 410 ? -14.490 -6.955 -1.070 1.00 40.97 410 ASP A C 1
ATOM 3285 O O . ASP A 1 410 ? -13.709 -6.840 -2.021 1.00 40.97 410 ASP A O 1
ATOM 3289 N N . GLU A 1 411 ? -14.758 -5.910 -0.276 1.00 42.97 411 GLU A N 1
ATOM 3290 C CA . GLU A 1 411 ? -14.258 -4.553 -0.561 1.00 42.97 411 GLU A CA 1
ATOM 3291 C C . GLU A 1 411 ? -12.729 -4.402 -0.407 1.00 42.97 411 GLU A C 1
ATOM 3293 O O . GLU A 1 411 ? -12.122 -3.588 -1.106 1.00 42.97 411 GLU A O 1
ATOM 3298 N N . ASP A 1 412 ? -12.063 -5.243 0.395 1.00 41.34 412 ASP A N 1
ATOM 3299 C CA . ASP A 1 412 ? -10.596 -5.208 0.557 1.00 41.34 412 ASP A CA 1
ATOM 3300 C C . ASP A 1 412 ? -9.825 -5.852 -0.620 1.00 41.34 412 ASP A C 1
ATOM 3302 O O . ASP A 1 412 ? -8.595 -5.738 -0.708 1.00 41.34 412 ASP A O 1
ATOM 3306 N N . SER A 1 413 ? -10.524 -6.489 -1.571 1.00 46.38 413 SER A N 1
ATOM 3307 C CA . SER A 1 413 ? -9.906 -7.139 -2.739 1.00 46.38 413 SER A CA 1
ATOM 3308 C C . SER A 1 413 ? -9.955 -6.312 -4.034 1.00 46.38 413 SER A C 1
ATOM 3310 O O . SER A 1 413 ? -9.251 -6.657 -4.987 1.00 46.38 413 SER A O 1
ATOM 3312 N N . MET A 1 414 ? -10.707 -5.202 -4.095 1.00 41.72 414 MET A N 1
ATOM 3313 C CA . MET A 1 414 ? -10.863 -4.418 -5.337 1.00 41.72 414 MET A CA 1
ATOM 3314 C C . MET A 1 414 ? -9.958 -3.179 -5.491 1.00 41.72 414 MET A C 1
ATOM 3316 O O . MET A 1 414 ? -9.798 -2.695 -6.613 1.00 41.72 414 MET A O 1
ATOM 3320 N N . GLU A 1 415 ? -9.244 -2.702 -4.466 1.00 42.91 415 GLU A N 1
ATOM 3321 C CA . GLU A 1 415 ? -8.300 -1.573 -4.625 1.00 42.91 415 GLU A CA 1
ATOM 3322 C C . GLU A 1 415 ? -6.857 -2.009 -4.963 1.00 42.91 415 GLU A C 1
ATOM 3324 O O . GLU A 1 415 ? -5.880 -1.671 -4.291 1.00 42.91 415 GLU A O 1
ATOM 3329 N N . ARG A 1 416 ? -6.689 -2.736 -6.075 1.00 42.22 416 ARG A N 1
ATOM 3330 C CA . ARG A 1 416 ? -5.435 -2.747 -6.863 1.00 42.22 416 ARG A CA 1
ATOM 3331 C C . ARG A 1 416 ? -5.721 -2.601 -8.358 1.00 42.22 416 ARG A C 1
ATOM 3333 O O . ARG A 1 416 ? -5.165 -3.311 -9.191 1.00 42.22 416 ARG A O 1
ATOM 3340 N N . GLY A 1 417 ? -6.567 -1.635 -8.704 1.00 39.66 417 GLY A N 1
ATOM 3341 C CA . GLY A 1 417 ? -6.637 -1.087 -10.055 1.00 39.66 417 GLY A CA 1
ATOM 3342 C C . GLY A 1 417 ? -5.386 -0.261 -10.347 1.00 39.66 417 GLY A C 1
ATOM 3343 O O . GLY A 1 417 ? -5.311 0.919 -10.022 1.00 39.66 417 GLY A O 1
ATOM 3344 N N . ASN A 1 418 ? -4.379 -0.903 -10.931 1.00 45.03 418 ASN A N 1
ATOM 3345 C CA . ASN A 1 418 ? -3.185 -0.269 -11.475 1.00 45.03 418 ASN A CA 1
ATOM 3346 C C . ASN A 1 418 ? -3.565 0.520 -12.743 1.00 45.03 418 ASN A C 1
ATOM 3348 O O . ASN A 1 418 ? -3.393 0.027 -13.854 1.00 45.03 418 ASN A O 1
ATOM 3352 N N . SER A 1 419 ? -4.112 1.728 -12.592 1.00 40.44 419 SER A N 1
ATOM 3353 C CA . SER A 1 419 ? -4.279 2.673 -13.701 1.00 40.44 419 SER A CA 1
ATOM 3354 C C . SER A 1 419 ? -2.935 3.350 -13.989 1.00 40.44 419 SER A C 1
ATOM 3356 O O . SER A 1 419 ? -2.664 4.461 -13.529 1.00 40.44 419 SER A O 1
ATOM 3358 N N . GLY A 1 420 ? -2.060 2.640 -14.702 1.00 47.50 420 GLY A N 1
ATOM 3359 C CA . GLY A 1 420 ? -0.956 3.274 -15.417 1.00 47.50 420 GLY A CA 1
ATOM 3360 C C . GLY A 1 420 ? -1.514 4.135 -16.559 1.00 47.50 420 GLY A C 1
ATOM 3361 O O . GLY A 1 420 ? -2.538 3.760 -17.132 1.00 47.50 420 GLY A O 1
ATOM 3362 N N . PRO A 1 421 ? -0.904 5.290 -16.875 1.00 43.56 421 PRO A N 1
ATOM 3363 C CA . PRO A 1 421 ? -1.315 6.082 -18.024 1.00 43.56 421 PRO A CA 1
ATOM 3364 C C . PRO A 1 421 ? -1.089 5.280 -19.311 1.00 43.56 421 PRO A C 1
ATOM 3366 O O . PRO A 1 421 ? -0.030 4.687 -19.511 1.00 43.56 421 PRO A O 1
ATOM 3369 N N . ASP A 1 422 ? -2.121 5.249 -20.144 1.00 43.31 422 ASP A N 1
ATOM 3370 C CA . ASP A 1 422 ? -2.147 4.633 -21.465 1.00 43.31 422 ASP A CA 1
ATOM 3371 C C . ASP A 1 422 ? -1.158 5.373 -22.390 1.00 43.31 422 ASP A C 1
ATOM 3373 O O . ASP A 1 422 ? -1.407 6.498 -22.820 1.00 43.31 422 ASP A O 1
ATOM 3377 N N . GLU A 1 423 ? 0.010 4.777 -22.646 1.00 49.25 423 GLU A N 1
ATOM 3378 C CA . GLU A 1 423 ? 1.064 5.317 -23.527 1.00 49.25 423 GLU A CA 1
ATOM 3379 C C . GLU A 1 423 ? 0.753 5.117 -25.028 1.00 49.25 423 GLU A C 1
ATOM 3381 O O . GLU A 1 423 ? 1.665 4.977 -25.840 1.00 49.25 423 GLU A O 1
ATOM 3386 N N . THR A 1 424 ? -0.518 5.104 -25.443 1.00 48.25 424 THR A N 1
ATOM 3387 C CA . THR A 1 424 ? -0.884 4.906 -26.863 1.00 48.25 424 THR A CA 1
ATOM 3388 C C . THR A 1 424 ? -1.421 6.147 -27.585 1.00 48.25 424 THR A C 1
ATOM 3390 O O . THR A 1 424 ? -1.792 6.058 -28.756 1.00 48.25 424 THR A O 1
ATOM 3393 N N . GLU A 1 425 ? -1.372 7.332 -26.966 1.00 46.03 425 GLU A N 1
ATOM 3394 C CA . GLU A 1 425 ? -1.941 8.566 -27.541 1.00 46.03 425 GLU A CA 1
ATOM 3395 C C . GLU A 1 425 ? -0.939 9.714 -27.799 1.00 46.03 425 GLU A C 1
ATOM 3397 O O . GLU A 1 425 ? -1.328 10.877 -27.832 1.00 46.03 425 GLU A O 1
ATOM 3402 N N . LEU A 1 426 ? 0.352 9.419 -28.019 1.00 48.38 426 LEU A N 1
ATOM 3403 C CA . LEU A 1 426 ? 1.385 10.451 -28.262 1.00 48.38 426 LEU A CA 1
ATOM 3404 C C . LEU A 1 426 ? 2.136 10.368 -29.606 1.00 48.38 426 LEU A C 1
ATOM 3406 O O . LEU A 1 426 ? 3.041 11.165 -29.829 1.00 48.38 426 LEU A O 1
ATOM 3410 N N . ASP A 1 427 ? 1.720 9.496 -30.531 1.00 46.69 427 ASP A N 1
ATOM 3411 C CA . ASP A 1 427 ? 2.401 9.298 -31.830 1.00 46.69 427 ASP A CA 1
ATOM 3412 C C . ASP A 1 427 ? 1.619 9.802 -33.064 1.00 46.69 427 ASP A C 1
ATOM 3414 O O . ASP A 1 427 ? 1.957 9.458 -34.194 1.00 46.69 427 ASP A O 1
ATOM 3418 N N . LYS A 1 428 ? 0.578 10.634 -32.901 1.00 49.38 428 LYS A N 1
ATOM 3419 C CA . LYS A 1 428 ? -0.217 11.141 -34.048 1.00 49.38 428 LYS A CA 1
ATOM 3420 C C . LYS A 1 428 ? 0.028 12.594 -34.466 1.00 49.38 428 LYS A C 1
ATOM 3422 O O . LYS A 1 428 ? -0.442 12.971 -35.533 1.00 49.38 428 LYS A O 1
ATOM 3427 N N . ASP A 1 429 ? 0.822 13.364 -33.723 1.00 47.09 429 ASP A N 1
ATOM 3428 C CA . ASP A 1 429 ? 1.002 14.804 -33.995 1.00 47.09 429 ASP A CA 1
ATOM 3429 C C . ASP A 1 429 ? 2.394 15.198 -34.532 1.00 47.09 429 ASP A C 1
ATOM 3431 O O . ASP A 1 429 ? 2.703 16.384 -34.641 1.00 47.09 429 ASP A O 1
ATOM 3435 N N . LEU A 1 430 ? 3.240 14.235 -34.918 1.00 48.94 430 LEU A N 1
ATOM 3436 C CA . LEU A 1 430 ? 4.600 14.514 -35.415 1.00 48.94 430 LEU A CA 1
ATOM 3437 C C . LEU A 1 430 ? 4.764 14.500 -36.947 1.00 48.94 430 LEU A C 1
ATOM 3439 O O . LEU A 1 430 ? 5.830 14.871 -37.432 1.00 48.94 430 LEU A O 1
ATOM 3443 N N . ASP A 1 431 ? 3.708 14.195 -37.710 1.00 48.69 431 ASP A N 1
ATOM 3444 C CA . ASP A 1 431 ? 3.742 14.174 -39.187 1.00 48.69 431 ASP A CA 1
ATOM 3445 C C . ASP A 1 431 ? 3.253 15.478 -39.861 1.00 48.69 431 ASP A C 1
ATOM 3447 O O . ASP A 1 431 ? 3.175 15.551 -41.085 1.00 48.69 431 ASP A O 1
ATOM 3451 N N . LEU A 1 432 ? 2.954 16.541 -39.101 1.00 51.00 432 LEU A N 1
ATOM 3452 C CA . LEU A 1 432 ? 2.404 17.802 -39.640 1.00 51.00 432 LEU A CA 1
ATOM 3453 C C . LEU A 1 432 ? 3.376 18.999 -39.667 1.00 51.00 432 LEU A C 1
ATOM 3455 O O . LEU A 1 432 ? 2.944 20.123 -39.910 1.00 51.00 432 LEU A O 1
ATOM 3459 N N . LEU A 1 433 ? 4.681 18.795 -39.450 1.00 50.00 433 LEU A N 1
ATOM 3460 C CA . LEU A 1 433 ? 5.665 19.895 -39.368 1.00 50.00 433 LEU A CA 1
ATOM 3461 C C . LEU A 1 433 ? 6.949 19.681 -40.191 1.00 50.00 433 LEU A C 1
ATOM 3463 O O . LEU A 1 433 ? 8.013 20.180 -39.830 1.00 50.00 433 LEU A O 1
ATOM 3467 N N . MET A 1 434 ? 6.861 18.954 -41.308 1.00 50.00 434 MET A N 1
ATOM 3468 C CA . MET A 1 434 ? 8.005 18.685 -42.198 1.00 50.00 434 MET A CA 1
ATOM 3469 C C . MET A 1 434 ? 7.761 19.030 -43.678 1.00 50.00 434 MET A C 1
ATOM 3471 O O . MET A 1 434 ? 8.515 18.566 -44.526 1.00 50.00 434 MET A O 1
ATOM 3475 N N . ASP A 1 435 ? 6.782 19.884 -43.984 1.00 57.53 435 ASP A N 1
ATOM 3476 C CA . ASP A 1 435 ? 6.650 20.522 -45.302 1.00 57.53 435 ASP A CA 1
ATOM 3477 C C . ASP A 1 435 ? 6.495 22.044 -45.135 1.00 57.53 435 ASP A C 1
ATOM 3479 O O . ASP A 1 435 ? 5.381 22.561 -45.100 1.00 57.53 435 ASP A O 1
ATOM 3483 N N . GLU A 1 436 ? 7.629 22.745 -45.010 1.00 53.78 436 GLU A N 1
ATOM 3484 C CA . GLU A 1 436 ? 7.838 24.140 -45.450 1.00 53.78 436 GLU A CA 1
ATOM 3485 C C . GLU A 1 436 ? 9.331 24.440 -45.665 1.00 53.78 436 GLU A C 1
ATOM 3487 O O . GLU A 1 436 ? 10.148 24.154 -44.756 1.00 53.78 436 GLU A O 1
#

Radius of gyration: 48.74 Å; chains: 1; bounding box: 140×73×141 Å

Organism: Hyaloscypha variabilis (strain UAMH 11265 / GT02V1 / F) (NCBI:txid1149755)